Protein AF-C5LGF4-F1 (afdb_monomer_lite)

Sequence (382 aa):
MSVERENREQLERESQLKQKERYRRERVAAAQKQIEARGQHVKELLDARMEDNRNRLQSLEVELATRRADASAQELLEDQRLREWQMGQSLVISEKSQEEEKKRAALNGKIAEIEMVRALQGQLIRERFDEKISTAERRKETDLAQQILKQKTAHLKLMDARERKEELERVDRHRRDLLGREIEDKEAKISTMLFTKDLLMAQRKILIQQQECLNGKPVNIRQIMPGPAHYSRSMNSVMENPAPKISTSNSKLLIPGSTEFELKKAKSIPPPGSYDPKVLPSGSGLWDEGKISMSKSPKTTYLDEERAIRALAPGPGTYGDASKTSALQRDRGPRFARGYVKTGREPSFLPPPEDSPGPAGYSVDRFYRQERLRRFRIPLLH

Organism: Perkinsus marinus (strain ATCC 50983 / TXsc) (NCBI:txid423536)

Foldseek 3Di:
DVVVVVVVVVVVVVVVVVVVVVVVVVVVVVVVVVVVVVVVVVVVVVVVVVVVVVVVVVVVVVVVVVVVVVVVVVVVVVVVVVVVVVVVVVVVVVVVVVVVVVVVVVVVVVVVVVVVVVVVVVVVVVVVVVVVVVVVVVVVVVVVVVVVVVVVVVVVVVVVVVVVVVVVVVVVVVVVVVVVVVVVVVVVVVVVVVVVVVVVVVVVVVVVVVVCVVVPDDDDPPPPDDDPPPPDDDDDDDPPDDDDDDDPDPPPDDDPPDPVVVVVVCVQPPPPPPDDPVDDRPPPPDPDDDDPDDDPDPDQDPVNVVVVVCVVPDDPPPPDPPPVPCPVPVPPDPPPPPPDDPDPDDDPPDDPDPPDPPPLNPDPDPVSSVVVVVVPPDPPDD

pLDDT: mean 76.76, std 20.06, range [35.47, 97.75]

Structure (mmCIF, N/CA/C/O backbone):
data_AF-C5LGF4-F1
#
_entry.id   AF-C5LGF4-F1
#
loop_
_atom_site.group_PDB
_atom_site.id
_atom_site.type_symbol
_atom_site.label_atom_id
_atom_site.label_alt_id
_atom_site.label_comp_id
_atom_site.label_asym_id
_atom_site.label_entity_id
_atom_site.label_seq_id
_atom_site.pdbx_PDB_ins_code
_atom_site.Cartn_x
_atom_site.Cartn_y
_atom_site.Cartn_z
_atom_site.occupancy
_atom_site.B_iso_or_equiv
_atom_site.auth_seq_id
_atom_site.auth_comp_id
_atom_site.auth_asym_id
_atom_site.auth_atom_id
_atom_site.pdbx_PDB_model_num
ATOM 1 N N . MET A 1 1 ? -93.437 -37.600 140.316 1.00 53.31 1 MET A N 1
ATOM 2 C CA . MET A 1 1 ? -92.985 -36.198 140.159 1.00 53.31 1 MET A CA 1
ATOM 3 C C . MET A 1 1 ? -91.465 -36.033 139.946 1.00 53.31 1 MET A C 1
ATOM 5 O O . MET A 1 1 ? -91.076 -34.928 139.595 1.00 53.31 1 MET A O 1
ATOM 9 N N . SER A 1 2 ? -90.585 -37.046 140.106 1.00 60.12 2 SER A N 1
ATOM 10 C CA . SER A 1 2 ? -89.139 -36.884 139.791 1.00 60.12 2 SER A CA 1
ATOM 11 C C . SER A 1 2 ? -88.789 -37.119 138.312 1.00 60.12 2 SER A C 1
ATOM 13 O O . SER A 1 2 ? -87.970 -36.387 137.769 1.00 60.12 2 SER A O 1
ATOM 15 N N . VAL A 1 3 ? -89.490 -38.033 137.632 1.00 63.75 3 VAL A N 1
ATOM 16 C CA . VAL A 1 3 ? -89.279 -38.359 136.203 1.00 63.75 3 VAL A CA 1
ATOM 17 C C . VAL A 1 3 ? -89.525 -37.155 135.276 1.00 63.75 3 VAL A C 1
ATOM 19 O O . VAL A 1 3 ? -88.836 -36.968 134.281 1.00 63.75 3 VAL A O 1
ATOM 22 N N . GLU A 1 4 ? -90.468 -36.275 135.622 1.00 69.38 4 GLU A N 1
ATOM 23 C CA . GLU A 1 4 ? -90.766 -35.066 134.836 1.00 69.38 4 GLU A CA 1
ATOM 24 C C . GLU A 1 4 ? -89.689 -33.980 134.961 1.00 69.38 4 GLU A C 1
ATOM 26 O O . GLU A 1 4 ? -89.482 -33.212 134.022 1.00 69.38 4 GLU A O 1
ATOM 31 N N . ARG A 1 5 ? -88.991 -33.909 136.104 1.00 72.81 5 ARG A N 1
ATOM 32 C CA . ARG A 1 5 ? -87.859 -32.989 136.291 1.00 72.81 5 ARG A CA 1
ATOM 33 C C . ARG A 1 5 ? -86.621 -33.494 135.557 1.00 72.81 5 ARG A C 1
ATOM 35 O O . ARG A 1 5 ? -86.008 -32.718 134.833 1.00 72.81 5 ARG A O 1
ATOM 42 N N . GLU A 1 6 ? -86.324 -34.789 135.650 1.00 72.50 6 GLU A N 1
ATOM 43 C CA . GLU A 1 6 ? -85.229 -35.410 134.892 1.00 72.50 6 GLU A CA 1
ATOM 44 C C . GLU A 1 6 ? -85.439 -35.299 133.376 1.00 72.50 6 GLU A C 1
ATOM 46 O O . GLU A 1 6 ? -84.500 -34.956 132.662 1.00 72.50 6 GLU A O 1
ATOM 51 N N . ASN A 1 7 ? -86.669 -35.473 132.876 1.00 76.12 7 ASN A N 1
ATOM 52 C CA . ASN A 1 7 ? -86.979 -35.272 131.456 1.00 76.12 7 ASN A CA 1
ATOM 53 C C . ASN A 1 7 ? -86.770 -33.820 130.998 1.00 76.12 7 ASN A C 1
ATOM 55 O O . ASN A 1 7 ? -86.296 -33.592 129.886 1.00 76.12 7 ASN A O 1
ATOM 59 N N . ARG A 1 8 ? -87.099 -32.824 131.833 1.00 77.12 8 ARG A N 1
ATOM 60 C CA . ARG A 1 8 ? -86.843 -31.408 131.513 1.00 77.12 8 ARG A CA 1
ATOM 61 C C . ARG A 1 8 ? -85.350 -31.099 131.474 1.00 77.12 8 ARG A C 1
ATOM 63 O O . ARG A 1 8 ? -84.891 -30.474 130.524 1.00 77.12 8 ARG A O 1
ATOM 70 N N . GLU A 1 9 ? -84.586 -31.593 132.443 1.00 80.94 9 GLU A N 1
ATOM 71 C CA . GLU A 1 9 ? -83.128 -31.437 132.445 1.00 80.94 9 GLU A CA 1
ATOM 72 C C . GLU A 1 9 ? -82.461 -32.163 131.268 1.00 80.94 9 GLU A C 1
ATOM 74 O O . GLU A 1 9 ? -81.507 -31.649 130.682 1.00 80.94 9 GLU A O 1
ATOM 79 N N . GLN A 1 10 ? -82.957 -33.343 130.881 1.00 82.44 10 GLN A N 1
ATOM 80 C CA . GLN A 1 10 ? -82.479 -34.054 129.694 1.00 82.44 10 GLN A CA 1
ATOM 81 C C . GLN A 1 10 ? -82.785 -33.275 128.411 1.00 82.44 10 GLN A C 1
ATOM 83 O O . GLN A 1 10 ? -81.885 -33.091 127.593 1.00 82.44 10 GLN A O 1
ATOM 88 N N . LEU A 1 11 ? -83.998 -32.733 128.265 1.00 82.31 11 LEU A N 1
ATOM 89 C CA . LEU A 1 11 ? -84.373 -31.890 127.125 1.00 82.31 11 LEU A CA 1
ATOM 90 C C . LEU A 1 11 ? -83.510 -30.626 127.026 1.00 82.31 11 LEU A C 1
ATOM 92 O O . LEU A 1 11 ? -83.089 -30.250 125.931 1.00 82.31 11 LEU A O 1
ATOM 96 N N . GLU A 1 12 ? -83.193 -29.984 128.150 1.00 82.75 12 GLU A N 1
ATOM 97 C CA . GLU A 1 12 ? -82.283 -28.838 128.178 1.00 82.75 12 GLU A CA 1
ATOM 98 C C . GLU A 1 12 ? -80.861 -29.230 127.761 1.00 82.75 12 GLU A C 1
ATOM 100 O O . GLU A 1 12 ? -80.276 -28.561 126.905 1.00 82.75 12 GLU A O 1
ATOM 105 N N . ARG A 1 13 ? -80.321 -30.346 128.271 1.00 84.19 13 ARG A N 1
ATOM 106 C CA . ARG A 1 13 ? -79.001 -30.865 127.863 1.00 84.19 13 ARG A CA 1
ATOM 107 C C . ARG A 1 13 ? -78.966 -31.215 126.376 1.00 84.19 13 ARG A C 1
ATOM 109 O O . ARG A 1 13 ? -78.017 -30.843 125.687 1.00 84.19 13 ARG A O 1
ATOM 116 N N . GLU A 1 14 ? -80.006 -31.860 125.853 1.00 84.19 14 GLU A N 1
ATOM 117 C CA . GLU A 1 14 ? -80.141 -32.143 124.422 1.00 84.19 14 GLU A CA 1
ATOM 118 C C . GLU A 1 14 ? -80.245 -30.864 123.586 1.00 84.19 14 GLU A C 1
ATOM 120 O O . GLU A 1 14 ? -79.659 -30.785 122.506 1.00 84.19 14 GLU A O 1
ATOM 125 N N . SER A 1 15 ? -80.956 -29.842 124.072 1.00 85.06 15 SER A N 1
ATOM 126 C CA . SER A 1 15 ? -81.062 -28.551 123.386 1.00 85.06 15 SER A CA 1
ATOM 127 C C . SER A 1 15 ? -79.706 -27.839 123.310 1.00 85.06 15 SER A C 1
ATOM 129 O O . SER A 1 15 ? -79.322 -27.344 122.247 1.00 85.06 15 SER A O 1
ATOM 131 N N . GLN A 1 16 ? -78.929 -27.874 124.397 1.00 85.94 16 GLN A N 1
ATOM 132 C CA . GLN A 1 16 ? -77.590 -27.294 124.466 1.00 85.94 16 GLN A CA 1
ATOM 133 C C . GLN A 1 16 ? -76.597 -28.064 123.589 1.00 85.94 16 GLN A C 1
ATOM 135 O O . GLN A 1 16 ? -75.757 -27.454 122.926 1.00 85.94 16 GLN A O 1
ATOM 140 N N . LEU A 1 17 ? -76.696 -29.397 123.537 1.00 86.56 17 LEU A N 1
ATOM 141 C CA . LEU A 1 17 ? -75.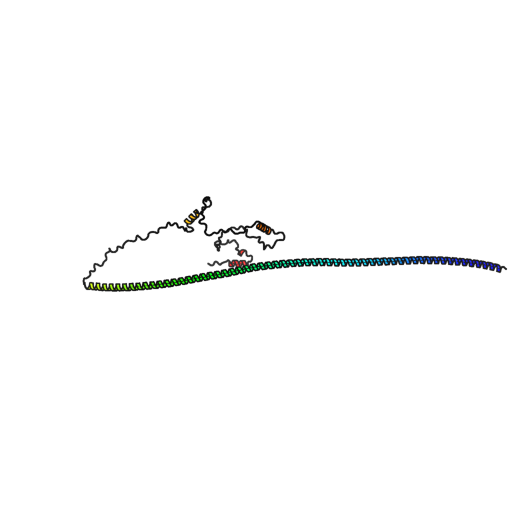907 -30.228 122.625 1.00 86.56 17 LEU A CA 1
ATOM 142 C C . LEU A 1 17 ? -76.252 -29.926 121.163 1.00 86.56 17 LEU A C 1
ATOM 144 O O . LEU A 1 17 ? -75.344 -29.664 120.377 1.00 86.56 17 LEU A O 1
ATOM 148 N N . LYS A 1 18 ? -77.541 -29.834 120.813 1.00 87.00 18 LYS A N 1
ATOM 149 C CA . LYS A 1 18 ? -77.996 -29.443 119.467 1.00 87.00 18 LYS A CA 1
ATOM 150 C C . LYS A 1 18 ? -77.496 -28.049 119.075 1.00 87.00 18 LYS A C 1
ATOM 152 O O . LYS A 1 18 ? -77.079 -27.856 117.935 1.00 87.00 18 LYS A O 1
ATOM 157 N N . GLN A 1 19 ? -77.484 -27.083 119.995 1.00 86.69 19 GLN A N 1
ATOM 158 C CA . GLN A 1 19 ? -76.909 -25.754 119.746 1.00 86.69 19 GLN A CA 1
ATOM 159 C C . GLN A 1 19 ? -75.387 -25.805 119.540 1.00 86.69 19 GLN A C 1
ATOM 161 O O . GLN A 1 19 ? -74.884 -25.206 118.591 1.00 86.69 19 GLN A O 1
ATOM 166 N N . LYS A 1 20 ? -74.649 -26.562 120.365 1.00 88.69 20 LYS A N 1
ATOM 167 C CA . LYS A 1 20 ? -73.194 -26.753 120.204 1.00 88.69 20 LYS A CA 1
ATOM 168 C C . LYS A 1 20 ? -72.847 -27.454 118.890 1.00 88.69 20 LYS A C 1
ATOM 170 O O . LYS A 1 20 ? -71.873 -27.081 118.239 1.00 88.69 20 LYS A O 1
ATOM 175 N N . GLU A 1 21 ? -73.636 -28.442 118.477 1.00 88.19 21 GLU A N 1
ATOM 176 C CA . GLU A 1 21 ? -73.473 -29.116 117.189 1.00 88.19 21 GLU A CA 1
ATOM 177 C C . GLU A 1 21 ? -73.771 -28.191 116.009 1.00 88.19 21 GLU A C 1
ATOM 179 O O . GLU A 1 21 ? -72.993 -28.171 115.057 1.00 88.19 21 GLU A O 1
ATOM 184 N N . ARG A 1 22 ? -74.841 -27.386 116.077 1.00 89.25 22 ARG A N 1
ATOM 185 C CA . ARG A 1 22 ? -75.136 -26.357 115.065 1.00 89.25 22 ARG A CA 1
ATOM 186 C C . ARG A 1 22 ? -73.996 -25.352 114.949 1.00 89.25 22 ARG A C 1
ATOM 188 O O . ARG A 1 22 ? -73.485 -25.163 113.853 1.00 89.25 22 ARG A O 1
ATOM 195 N N . TYR A 1 23 ? -73.513 -24.828 116.072 1.00 88.31 23 TYR A N 1
ATOM 196 C CA . TYR A 1 23 ? -72.376 -23.908 116.102 1.00 88.31 23 TYR A CA 1
ATOM 197 C C . TYR A 1 23 ? -71.102 -24.523 115.497 1.00 88.31 23 TYR A C 1
ATOM 199 O O . TYR A 1 23 ? -70.398 -23.882 114.717 1.00 88.31 23 TYR A O 1
ATOM 207 N N . ARG A 1 24 ? -70.806 -25.797 115.800 1.00 87.88 24 ARG A N 1
ATOM 208 C CA . ARG A 1 24 ? -69.684 -26.517 115.176 1.00 87.88 24 ARG A CA 1
ATOM 209 C C . ARG A 1 24 ? -69.882 -26.673 113.669 1.00 87.88 24 ARG A C 1
ATOM 211 O O . ARG A 1 24 ? -68.949 -26.392 112.925 1.00 87.88 24 ARG A O 1
ATOM 218 N N . ARG A 1 25 ? -71.073 -27.076 113.211 1.00 90.50 25 ARG A N 1
ATOM 219 C CA . ARG A 1 25 ? -71.390 -27.214 111.777 1.00 90.50 25 ARG A CA 1
ATOM 220 C C . ARG A 1 25 ? -71.274 -25.881 111.043 1.00 90.50 25 ARG A C 1
ATOM 222 O O . ARG A 1 25 ? -70.681 -25.843 109.974 1.00 90.50 25 ARG A O 1
ATOM 229 N N . GLU A 1 26 ? -71.761 -24.796 111.633 1.00 89.62 26 GLU A N 1
ATOM 230 C CA . GLU A 1 26 ? -71.638 -23.442 111.087 1.00 89.62 26 GLU A CA 1
ATOM 231 C C . GLU A 1 26 ? -70.177 -22.995 110.998 1.00 89.62 26 GLU A C 1
ATOM 233 O O . GLU A 1 26 ? -69.764 -22.477 109.963 1.00 89.62 26 GLU A O 1
ATOM 238 N N . ARG A 1 27 ? -69.354 -23.260 112.025 1.00 90.19 27 ARG A N 1
ATOM 239 C CA . ARG A 1 27 ? -67.910 -22.979 111.962 1.00 90.19 27 ARG A CA 1
ATOM 240 C C . ARG A 1 27 ? -67.193 -23.807 110.902 1.00 90.19 27 ARG A C 1
ATOM 242 O O . ARG A 1 27 ? -66.343 -23.262 110.204 1.00 90.19 27 ARG A O 1
ATOM 249 N N . VAL A 1 28 ? -67.518 -25.094 110.780 1.00 90.31 28 VAL A N 1
ATOM 250 C CA . VAL A 1 28 ? -66.943 -25.978 109.754 1.00 90.31 28 VAL A CA 1
ATOM 251 C C . VAL A 1 28 ? -67.350 -25.504 108.358 1.00 90.31 28 VAL A C 1
ATOM 253 O O . VAL A 1 28 ? -66.485 -25.357 107.502 1.00 90.31 28 VAL A O 1
ATOM 256 N N . ALA A 1 29 ? -68.625 -25.170 108.146 1.00 91.25 29 ALA A N 1
ATOM 257 C CA . ALA A 1 29 ? -69.124 -24.644 106.878 1.00 91.25 29 ALA A CA 1
ATOM 258 C C . ALA A 1 29 ? -68.513 -23.274 106.534 1.00 91.25 29 ALA A C 1
ATOM 260 O O . ALA A 1 29 ? -68.150 -23.030 105.387 1.00 91.25 29 ALA A O 1
ATOM 261 N N . ALA A 1 30 ? -68.350 -22.380 107.514 1.00 89.50 30 ALA A N 1
ATOM 262 C CA . ALA A 1 30 ? -67.678 -21.097 107.317 1.00 89.50 30 ALA A CA 1
ATOM 263 C C . ALA A 1 30 ? -66.191 -21.277 106.966 1.00 89.50 30 ALA A C 1
ATOM 265 O O . ALA A 1 30 ? -65.688 -20.597 106.075 1.00 89.50 30 ALA A O 1
ATOM 266 N N . ALA A 1 31 ? -65.499 -22.219 107.617 1.00 89.12 31 ALA A N 1
ATOM 267 C CA . ALA A 1 31 ? -64.114 -22.557 107.297 1.00 89.12 31 ALA A CA 1
ATOM 268 C C . ALA A 1 31 ? -63.982 -23.172 105.893 1.00 89.12 31 ALA A C 1
ATOM 270 O O . ALA A 1 31 ? -63.095 -22.777 105.143 1.00 89.12 31 ALA A O 1
ATOM 271 N N . GLN A 1 32 ? -64.889 -24.075 105.504 1.00 91.00 32 GLN A N 1
ATOM 272 C CA . GLN A 1 32 ? -64.941 -24.651 104.154 1.00 91.00 32 GLN A CA 1
ATOM 273 C C . GLN A 1 32 ? -65.161 -23.572 103.092 1.00 91.00 32 GLN A C 1
ATOM 275 O O . GLN A 1 32 ? -64.370 -23.482 102.160 1.00 91.00 32 GLN A O 1
ATOM 280 N N . LYS A 1 33 ? -66.133 -22.672 103.290 1.00 92.00 33 LYS A N 1
ATOM 281 C CA . LYS A 1 33 ? -66.362 -21.528 102.391 1.00 92.00 33 LYS A CA 1
ATOM 282 C C . LYS A 1 33 ? -65.135 -20.622 102.266 1.00 92.00 33 LYS A C 1
ATOM 284 O O . LYS A 1 33 ? -64.832 -20.151 101.177 1.00 92.00 33 LYS A O 1
ATOM 289 N N . GLN A 1 34 ? -64.408 -20.380 103.360 1.00 90.88 34 GLN A N 1
ATOM 290 C CA . GLN A 1 34 ? -63.166 -19.599 103.314 1.00 90.88 34 GLN A CA 1
ATOM 291 C C . GLN A 1 34 ? -62.046 -20.316 102.548 1.00 90.88 34 GLN A C 1
ATOM 293 O O . GLN A 1 34 ? -61.289 -19.663 101.832 1.00 90.88 34 GLN A O 1
ATOM 298 N N . ILE A 1 35 ? -61.931 -21.640 102.683 1.00 91.81 35 ILE A N 1
ATOM 299 C CA . ILE A 1 35 ? -60.965 -22.448 101.926 1.00 91.81 35 ILE A CA 1
ATOM 300 C C . ILE A 1 35 ? -61.326 -22.451 100.436 1.00 91.81 35 ILE A C 1
ATOM 302 O O . ILE A 1 35 ? -60.449 -22.232 99.604 1.00 91.81 35 ILE A O 1
ATOM 306 N N . GLU A 1 36 ? -62.603 -22.630 100.098 1.00 93.50 36 GLU A N 1
ATOM 307 C CA . GLU A 1 36 ? -63.106 -22.596 98.721 1.00 93.50 36 GLU A CA 1
ATOM 308 C C . GLU A 1 36 ? -62.895 -21.229 98.069 1.00 93.50 36 GLU A C 1
ATOM 310 O O . GLU A 1 36 ? -62.352 -21.168 96.970 1.00 93.50 36 GLU A O 1
ATOM 315 N N . ALA A 1 37 ? -63.226 -20.134 98.762 1.00 92.19 37 ALA A N 1
ATOM 316 C CA . ALA A 1 37 ? -63.006 -18.776 98.265 1.00 92.19 37 ALA A CA 1
ATOM 317 C C . ALA A 1 37 ? -61.515 -18.482 98.034 1.00 92.19 37 ALA A C 1
ATOM 319 O O . ALA A 1 37 ? -61.144 -17.906 97.014 1.00 92.19 37 ALA A O 1
ATOM 320 N N . ARG A 1 38 ? -60.632 -18.927 98.941 1.00 92.94 38 ARG A N 1
ATOM 321 C CA . ARG A 1 38 ? -59.176 -18.833 98.735 1.00 92.94 38 ARG A CA 1
ATOM 322 C C . ARG A 1 38 ? -58.718 -19.680 97.551 1.00 92.94 38 ARG A C 1
ATOM 324 O O . ARG A 1 38 ? -57.876 -19.229 96.785 1.00 92.94 38 ARG A O 1
ATOM 331 N N . GLY A 1 39 ? -59.269 -20.881 97.387 1.00 93.50 39 GLY A N 1
ATOM 332 C CA . GLY A 1 39 ? -58.974 -21.759 96.256 1.00 93.50 39 GLY A CA 1
ATOM 333 C C . GLY A 1 39 ? -59.413 -21.166 94.917 1.00 93.50 39 GLY A C 1
ATOM 334 O O . GLY A 1 39 ? -58.650 -21.221 93.959 1.00 93.50 39 GLY A O 1
ATOM 335 N N . GLN A 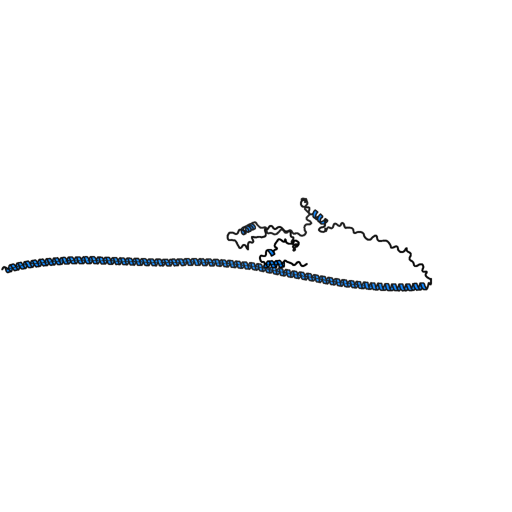1 40 ? -60.603 -20.563 94.856 1.00 93.81 40 GLN A N 1
ATOM 336 C CA . GLN A 1 40 ? -61.104 -19.842 93.681 1.00 93.81 40 GLN A CA 1
ATOM 337 C C . GLN A 1 40 ? -60.226 -18.636 93.363 1.00 93.81 40 GLN A C 1
ATOM 339 O O . GLN A 1 40 ? -59.749 -18.522 92.241 1.00 93.81 40 GLN A O 1
ATOM 344 N N . HIS A 1 41 ? -59.902 -17.820 94.367 1.00 93.19 41 HIS A N 1
ATOM 345 C CA . HIS A 1 41 ? -59.038 -16.662 94.171 1.00 93.19 41 HIS A CA 1
ATOM 346 C C . HIS A 1 41 ? -57.642 -17.054 93.664 1.00 93.19 41 HIS A C 1
ATOM 348 O O . HIS A 1 41 ? -57.114 -16.432 92.750 1.00 93.19 41 HIS A O 1
ATOM 354 N N . VAL A 1 42 ? -57.045 -18.120 94.212 1.00 93.69 42 VAL A N 1
ATOM 355 C CA . VAL A 1 42 ? -55.754 -18.635 93.727 1.00 93.69 42 VAL A CA 1
ATOM 356 C C . VAL A 1 42 ? -55.866 -19.159 92.296 1.00 93.69 42 VAL A C 1
ATOM 358 O O . VAL A 1 42 ? -54.947 -18.919 91.518 1.00 93.69 42 VAL A O 1
ATOM 361 N N . LYS A 1 43 ? -56.963 -19.840 91.936 1.00 95.75 43 LYS A N 1
ATOM 362 C CA . LYS A 1 43 ? -57.210 -20.299 90.560 1.00 95.75 43 LYS A CA 1
ATOM 363 C C . LYS A 1 43 ? -57.316 -19.131 89.587 1.00 95.75 43 LYS A C 1
ATOM 365 O O . LYS A 1 43 ? -56.572 -19.118 88.621 1.00 95.75 43 LYS A O 1
ATOM 370 N N . GLU A 1 44 ? -58.135 -18.128 89.891 1.00 94.94 44 GLU A N 1
ATOM 371 C CA . GLU A 1 44 ? -58.276 -16.915 89.073 1.00 94.94 44 GLU A CA 1
ATOM 372 C C . GLU A 1 44 ? -56.928 -16.212 88.863 1.00 94.94 44 GLU A C 1
ATOM 374 O O . GLU A 1 44 ? -56.595 -15.803 87.755 1.00 94.94 44 GLU A O 1
ATOM 379 N N . LEU A 1 45 ? -56.108 -16.122 89.916 1.00 95.31 45 LEU A N 1
ATOM 380 C CA . LEU A 1 45 ? -54.780 -15.507 89.850 1.00 95.31 45 LEU A CA 1
ATOM 381 C C . LEU A 1 45 ? -53.801 -16.342 89.005 1.00 95.31 45 LEU A C 1
ATOM 383 O O . LEU A 1 45 ? -52.940 -15.788 88.321 1.00 95.31 45 LEU A O 1
ATOM 387 N N . LEU A 1 46 ? -53.918 -17.672 89.047 1.00 95.56 46 LEU A N 1
ATOM 388 C CA . LEU A 1 46 ? -53.141 -18.584 88.206 1.00 95.56 46 LEU A CA 1
ATOM 389 C C . LEU A 1 46 ? -53.570 -18.491 86.740 1.00 95.56 46 LEU A C 1
ATOM 391 O O . LEU A 1 46 ? -52.708 -18.361 85.875 1.00 95.56 46 LEU A O 1
ATOM 395 N N . ASP A 1 47 ? -54.873 -18.503 86.474 1.00 95.38 47 ASP A N 1
ATOM 396 C CA . ASP A 1 47 ? -55.441 -18.417 85.130 1.00 95.38 47 ASP A CA 1
ATOM 397 C C . ASP A 1 47 ? -55.085 -17.076 84.478 1.00 95.38 47 ASP A C 1
ATOM 399 O O . ASP A 1 47 ? -54.536 -17.072 83.378 1.00 95.38 47 ASP A O 1
ATOM 403 N N . ALA A 1 48 ? -55.228 -15.958 85.200 1.00 94.81 48 ALA A N 1
ATOM 404 C CA . ALA A 1 48 ? -54.804 -14.637 84.729 1.00 94.81 48 ALA A CA 1
ATOM 405 C C . ALA A 1 48 ? -53.301 -14.592 84.394 1.00 94.81 48 ALA A C 1
ATOM 407 O O . ALA A 1 48 ? -52.903 -14.078 83.351 1.00 94.81 48 ALA A O 1
ATOM 408 N N . ARG A 1 49 ? -52.441 -15.200 85.228 1.00 95.44 49 ARG A N 1
ATOM 409 C CA . ARG A 1 49 ? -50.999 -15.305 84.931 1.00 95.44 49 ARG A CA 1
ATOM 410 C C . ARG A 1 49 ? -50.717 -16.150 83.691 1.00 95.44 49 ARG A C 1
ATOM 412 O O . ARG A 1 49 ? -49.785 -15.848 82.947 1.00 95.44 49 ARG A O 1
ATOM 419 N N . MET A 1 50 ? -51.466 -17.230 83.486 1.00 95.19 50 MET A N 1
ATOM 420 C CA . MET A 1 50 ? -51.305 -18.094 82.317 1.00 95.19 50 MET A CA 1
ATOM 421 C C . MET A 1 50 ? -51.785 -17.404 81.040 1.00 95.19 50 MET A C 1
ATOM 423 O O . MET A 1 50 ? -51.131 -17.539 80.007 1.00 95.19 50 MET A O 1
ATOM 427 N N . GLU A 1 51 ? -52.876 -16.644 81.103 1.00 96.06 51 GLU A N 1
ATOM 428 C CA . GLU A 1 51 ? -53.358 -15.803 80.004 1.00 96.06 51 GLU A CA 1
ATOM 429 C C . GLU A 1 51 ? -52.356 -14.698 79.660 1.00 96.06 51 GLU A C 1
ATOM 431 O O . GLU A 1 51 ? -51.963 -14.584 78.500 1.00 96.06 51 GLU A O 1
ATOM 436 N N . ASP A 1 52 ? -51.838 -13.972 80.653 1.00 95.69 52 ASP A N 1
ATOM 437 C CA . ASP A 1 52 ? -50.792 -12.964 80.451 1.00 95.69 52 ASP A CA 1
ATOM 438 C C . ASP A 1 52 ? -49.536 -13.562 79.806 1.00 95.69 52 ASP A C 1
ATOM 440 O O . ASP A 1 52 ? -48.968 -12.990 78.873 1.00 95.69 52 ASP A O 1
ATOM 444 N N . ASN A 1 53 ? -49.100 -14.737 80.270 1.00 95.88 53 ASN A N 1
ATOM 445 C CA . ASN A 1 53 ? -47.957 -15.433 79.684 1.00 95.88 53 ASN A CA 1
ATOM 446 C C . ASN A 1 53 ? -48.230 -15.877 78.241 1.00 95.88 53 ASN A C 1
ATOM 448 O O . ASN A 1 53 ? -47.348 -15.738 77.397 1.00 95.88 53 ASN A O 1
ATOM 452 N N . ARG A 1 54 ? -49.435 -16.374 77.930 1.00 96.75 54 ARG A N 1
ATOM 453 C CA . ARG A 1 54 ? -49.825 -16.723 76.552 1.00 96.75 54 ARG A CA 1
ATOM 454 C C . ARG A 1 54 ? -49.836 -15.497 75.647 1.00 96.75 54 ARG A C 1
ATOM 456 O O . ARG A 1 54 ? -49.259 -15.556 74.568 1.00 96.75 54 ARG A O 1
ATOM 463 N N . ASN A 1 55 ? -50.418 -14.389 76.101 1.00 95.38 55 ASN A N 1
ATOM 464 C CA . ASN A 1 55 ? -50.465 -13.138 75.345 1.00 95.38 55 ASN A CA 1
ATOM 465 C C . ASN A 1 55 ? -49.054 -12.595 75.078 1.00 95.38 55 ASN A C 1
ATOM 467 O O . ASN A 1 55 ? -48.757 -12.181 73.961 1.00 95.38 55 ASN A O 1
ATOM 471 N N . ARG A 1 56 ? -48.153 -12.666 76.070 1.00 95.44 56 ARG A N 1
ATOM 472 C CA . ARG A 1 56 ? -46.735 -12.300 75.904 1.00 95.44 56 ARG A CA 1
ATOM 473 C C . ARG A 1 56 ? -45.999 -13.206 74.920 1.00 95.44 56 ARG A C 1
ATOM 475 O O . ARG A 1 56 ? -45.183 -12.723 74.143 1.00 95.44 56 ARG A O 1
ATOM 482 N N . LEU A 1 57 ? -46.257 -14.513 74.947 1.00 96.06 57 LEU A N 1
ATOM 483 C CA . LEU A 1 57 ? -45.662 -15.435 73.977 1.00 96.06 57 LEU A CA 1
ATOM 484 C C . LEU A 1 57 ? -46.164 -15.141 72.561 1.00 96.06 57 LEU A C 1
ATOM 486 O O . LEU A 1 57 ? -45.352 -15.037 71.650 1.00 96.06 57 LEU A O 1
ATOM 490 N N . GLN A 1 58 ? -47.466 -14.903 72.391 1.00 96.50 58 GLN A N 1
ATOM 491 C CA . GLN A 1 58 ? -48.041 -14.523 71.099 1.00 96.50 58 GLN A CA 1
ATOM 492 C C . GLN A 1 58 ? -47.481 -13.194 70.584 1.00 96.50 58 GLN A C 1
ATOM 494 O O . GLN A 1 58 ? -47.143 -13.094 69.407 1.00 96.50 58 GLN A O 1
ATOM 499 N N . SER A 1 59 ? -47.324 -12.177 71.441 1.00 96.12 59 SER A N 1
ATOM 500 C CA . SER A 1 59 ? -46.721 -10.908 71.019 1.00 96.12 59 SER A CA 1
ATOM 501 C C . SER A 1 59 ? -45.268 -11.095 70.579 1.00 96.12 59 SER A C 1
ATOM 503 O O . SER A 1 59 ? -44.872 -10.556 69.550 1.00 96.12 59 SER A O 1
ATOM 505 N N . LEU A 1 60 ? -44.492 -11.912 71.301 1.00 96.06 60 LEU A N 1
ATOM 506 C CA . LEU A 1 60 ? -43.119 -12.251 70.917 1.00 96.06 60 LEU A CA 1
ATOM 507 C C . LEU A 1 60 ? -43.063 -13.030 69.596 1.00 96.06 60 LEU A C 1
ATOM 509 O O . LEU A 1 60 ? -42.187 -12.774 68.774 1.00 96.06 60 LEU A O 1
ATOM 513 N N . GLU A 1 61 ? -43.989 -13.960 69.359 1.00 95.94 61 GLU A N 1
ATOM 514 C CA . GLU A 1 61 ? -44.082 -14.694 68.093 1.00 95.94 61 GLU A CA 1
ATOM 515 C C . GLU A 1 61 ? -44.393 -13.764 66.917 1.00 95.94 61 GLU A C 1
ATOM 517 O O . GLU A 1 61 ? -43.750 -13.867 65.870 1.00 95.94 61 GLU A O 1
ATOM 522 N N . VAL A 1 62 ? -45.319 -12.818 67.099 1.00 96.88 62 VAL A N 1
ATOM 523 C CA . VAL A 1 62 ? -45.640 -11.802 66.088 1.00 96.88 62 VAL A CA 1
ATOM 524 C C . VAL A 1 62 ? -44.436 -10.897 65.829 1.00 96.88 62 VAL A C 1
ATOM 526 O O . VAL A 1 62 ? -44.090 -10.689 64.670 1.00 96.88 62 VAL A O 1
ATOM 529 N N . GLU A 1 63 ? -43.744 -10.419 66.866 1.00 96.56 63 GLU A N 1
ATOM 530 C CA . GLU A 1 63 ? -42.523 -9.613 66.713 1.00 96.56 63 GLU A CA 1
ATOM 531 C C . GLU A 1 63 ? -41.398 -10.366 65.989 1.00 96.56 63 GLU A C 1
ATOM 533 O O . GLU A 1 63 ? -40.656 -9.789 65.194 1.00 96.56 63 GLU A O 1
ATOM 538 N N . LEU A 1 64 ? -41.243 -11.665 66.246 1.00 96.75 64 LEU A N 1
ATOM 539 C CA . LEU A 1 64 ? -40.273 -12.486 65.526 1.00 96.75 64 LEU A CA 1
ATOM 540 C C . LEU A 1 64 ? -40.688 -12.696 64.067 1.00 96.75 64 LEU A C 1
ATOM 542 O O . LEU A 1 64 ? -39.827 -12.680 63.185 1.00 96.75 64 LEU A O 1
ATOM 546 N N . ALA A 1 65 ? -41.980 -12.883 63.798 1.00 96.06 65 ALA A N 1
ATOM 547 C CA . ALA A 1 65 ? -42.502 -13.031 62.446 1.00 96.06 65 ALA A CA 1
ATOM 548 C C . ALA A 1 65 ? -42.337 -11.743 61.627 1.00 96.06 65 ALA A C 1
ATOM 550 O O . ALA A 1 65 ? -41.884 -11.818 60.485 1.00 96.06 65 ALA A O 1
ATOM 551 N N . THR A 1 66 ? -42.619 -10.574 62.209 1.00 96.06 66 THR A N 1
ATOM 552 C CA . THR A 1 66 ? -42.413 -9.280 61.542 1.00 96.06 66 THR A CA 1
ATOM 553 C C . THR A 1 66 ? -40.937 -9.036 61.267 1.00 96.06 66 THR A C 1
ATOM 555 O O . THR A 1 66 ? -40.585 -8.761 60.129 1.00 96.06 66 THR A O 1
ATOM 558 N N . ARG A 1 67 ? -40.045 -9.273 62.240 1.00 96.38 67 ARG A N 1
ATOM 559 C CA . ARG A 1 67 ? -38.591 -9.154 62.019 1.00 96.38 67 ARG A CA 1
ATOM 560 C C . ARG A 1 67 ? -38.082 -10.073 60.91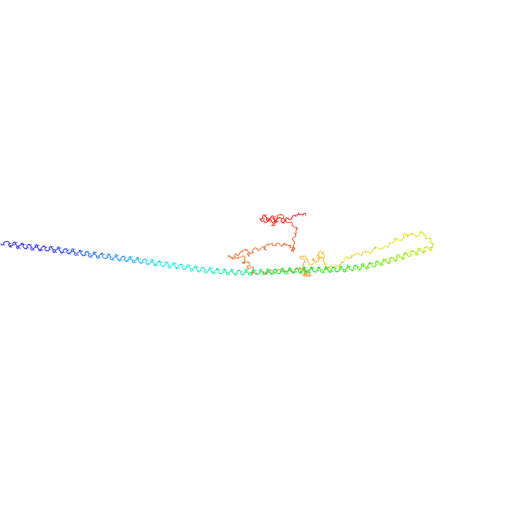0 1.00 96.38 67 ARG A C 1
ATOM 562 O O . ARG A 1 67 ? -37.225 -9.668 60.133 1.00 96.38 67 ARG A O 1
ATOM 569 N N . ARG A 1 68 ? -38.590 -11.309 60.829 1.00 96.25 68 ARG A N 1
ATOM 570 C CA . ARG A 1 68 ? -38.243 -12.243 59.743 1.00 96.25 68 ARG A CA 1
ATOM 571 C C . ARG A 1 68 ? -38.770 -11.759 58.394 1.00 96.25 68 ARG A C 1
ATOM 573 O O . ARG A 1 68 ? -38.041 -11.838 57.411 1.00 96.25 68 ARG A O 1
ATOM 580 N N . ALA A 1 69 ? -40.000 -11.250 58.351 1.00 96.50 69 ALA A N 1
ATOM 581 C CA . ALA A 1 69 ? -40.580 -10.680 57.140 1.00 96.50 69 ALA A CA 1
ATOM 582 C C . ALA A 1 69 ? -39.783 -9.453 56.669 1.00 96.50 69 ALA A C 1
ATOM 584 O O . ALA A 1 69 ? -39.405 -9.393 55.502 1.00 96.50 69 ALA A O 1
ATOM 585 N N . ASP A 1 70 ? -39.438 -8.544 57.580 1.00 96.56 70 ASP A N 1
ATOM 586 C CA . ASP A 1 70 ? -38.636 -7.354 57.293 1.00 96.56 70 ASP A CA 1
ATOM 587 C C . ASP A 1 70 ? -37.241 -7.724 56.780 1.00 96.56 70 ASP A C 1
ATOM 589 O O . ASP A 1 70 ? -36.794 -7.169 55.778 1.00 96.56 70 ASP A O 1
ATOM 593 N N . ALA A 1 71 ? -36.577 -8.703 57.405 1.00 96.25 71 ALA A N 1
ATOM 594 C CA . ALA A 1 71 ? -35.288 -9.209 56.936 1.00 96.25 71 ALA A CA 1
ATOM 595 C C . ALA A 1 71 ? -35.394 -9.790 55.516 1.00 96.25 71 ALA A C 1
ATOM 597 O O . ALA A 1 71 ? -34.618 -9.421 54.640 1.00 96.25 71 ALA A O 1
ATOM 598 N N . SER A 1 72 ? -36.410 -10.619 55.249 1.00 95.94 72 SER A N 1
ATOM 599 C CA . SER A 1 72 ? -36.625 -11.181 53.908 1.00 95.94 72 SER A CA 1
ATOM 600 C C . SER A 1 72 ? -36.955 -10.112 52.857 1.00 95.94 72 SER A C 1
ATOM 602 O O . SER A 1 72 ? -36.522 -10.205 51.711 1.00 95.94 72 SER A O 1
ATOM 604 N N . ALA A 1 73 ? -37.688 -9.061 53.236 1.00 96.06 73 ALA A N 1
ATOM 605 C CA . ALA A 1 73 ? -37.986 -7.942 52.352 1.00 96.06 73 ALA A CA 1
ATOM 606 C C . ALA A 1 73 ? -36.725 -7.121 52.042 1.00 96.06 73 ALA A C 1
ATOM 608 O O . ALA A 1 73 ? -36.542 -6.689 50.905 1.00 96.06 73 ALA A O 1
ATOM 609 N N . GLN A 1 74 ? -35.843 -6.934 53.029 1.00 96.69 74 GLN A N 1
ATOM 610 C CA . GLN A 1 74 ? -34.550 -6.275 52.837 1.00 96.69 74 GLN A CA 1
ATOM 611 C C . GLN A 1 74 ? -33.646 -7.073 51.894 1.00 96.69 74 GLN A C 1
ATOM 613 O O . GLN A 1 74 ? -33.127 -6.489 50.946 1.00 96.69 74 GLN A O 1
ATOM 618 N N . GLU A 1 75 ? -33.537 -8.392 52.075 1.00 96.62 75 GLU A N 1
ATOM 619 C CA . GLU A 1 75 ? -32.772 -9.268 51.174 1.00 96.62 75 GLU A CA 1
ATOM 620 C C . GLU A 1 75 ? -33.271 -9.162 49.723 1.00 96.62 75 GLU A C 1
ATOM 622 O O . GLU A 1 75 ? -32.481 -8.970 48.799 1.00 96.62 75 GLU A O 1
ATOM 627 N N . LEU A 1 76 ? -34.592 -9.181 49.507 1.00 96.50 76 LEU A N 1
ATOM 628 C CA . LEU A 1 76 ? -35.173 -9.027 48.168 1.00 96.50 76 LEU A CA 1
ATOM 629 C C . LEU A 1 76 ? -34.882 -7.656 47.538 1.00 96.50 76 LEU A C 1
ATOM 631 O O . LEU A 1 76 ? -34.675 -7.568 46.325 1.00 96.50 76 LEU A O 1
ATOM 635 N N . LEU A 1 77 ? -34.869 -6.582 48.332 1.00 97.25 77 LEU A N 1
ATOM 636 C CA . LEU A 1 77 ? -34.526 -5.240 47.854 1.00 97.25 77 LEU A CA 1
ATOM 637 C C . LEU A 1 77 ? -33.040 -5.124 47.499 1.00 97.25 77 LEU A C 1
ATOM 639 O O . LEU A 1 77 ? -32.693 -4.481 46.506 1.00 97.25 77 LEU A O 1
ATOM 643 N N . GLU A 1 78 ? -32.158 -5.738 48.285 1.00 95.81 78 GLU A N 1
ATOM 644 C CA . GLU A 1 78 ? -30.724 -5.789 47.995 1.00 95.81 78 GLU A CA 1
ATOM 645 C C . GLU A 1 78 ? -30.438 -6.586 46.719 1.00 95.81 78 GLU A C 1
ATOM 647 O O . GLU A 1 78 ? -29.697 -6.108 45.857 1.00 95.81 78 GLU A O 1
ATOM 652 N N . ASP A 1 79 ? -31.107 -7.724 46.530 1.00 95.75 79 ASP A N 1
ATOM 653 C CA . ASP A 1 79 ? -31.024 -8.523 45.306 1.00 95.75 79 ASP A CA 1
ATOM 654 C C . ASP A 1 79 ? -31.487 -7.744 44.068 1.00 95.75 79 ASP A C 1
ATOM 656 O O . ASP A 1 79 ? -30.860 -7.817 43.006 1.00 95.75 79 ASP A O 1
ATOM 660 N N . GLN A 1 80 ? -32.574 -6.975 44.180 1.00 96.38 80 GLN A N 1
ATOM 661 C CA . GLN A 1 80 ? -33.040 -6.112 43.091 1.00 96.38 80 GLN A CA 1
ATOM 662 C C . GLN A 1 80 ? -32.008 -5.032 42.755 1.00 96.38 80 GLN A C 1
ATOM 664 O O . GLN A 1 80 ? -31.645 -4.885 41.587 1.00 96.38 80 GLN A O 1
ATOM 669 N N . ARG A 1 81 ? -31.459 -4.346 43.765 1.00 96.75 81 ARG A N 1
ATOM 670 C CA . ARG A 1 81 ? -30.396 -3.345 43.568 1.00 96.75 81 ARG A CA 1
ATOM 671 C C . ARG A 1 81 ? -29.149 -3.948 42.930 1.00 96.75 81 ARG A C 1
ATOM 673 O O . ARG A 1 81 ? -28.550 -3.325 42.055 1.00 96.75 81 ARG A O 1
ATOM 680 N N . LEU A 1 82 ? -28.760 -5.159 43.333 1.00 96.25 82 LEU A N 1
ATOM 681 C CA . LEU A 1 82 ? -27.619 -5.862 42.750 1.00 96.25 82 LEU A CA 1
ATOM 682 C C . LEU A 1 82 ? -27.859 -6.162 41.265 1.00 96.25 82 LEU A C 1
ATOM 684 O O . LEU A 1 82 ? -26.971 -5.928 40.445 1.00 96.25 82 LEU A O 1
ATOM 688 N N . ARG A 1 83 ? -29.059 -6.635 40.903 1.00 95.38 83 ARG A N 1
ATOM 689 C CA . ARG A 1 83 ? -29.432 -6.901 39.503 1.00 95.38 83 ARG A CA 1
ATOM 690 C C . ARG A 1 83 ? -29.436 -5.627 38.665 1.00 95.38 83 ARG A C 1
ATOM 692 O O . ARG A 1 83 ? -28.873 -5.624 37.574 1.00 95.38 83 ARG A O 1
ATOM 699 N N . GLU A 1 84 ? -30.021 -4.546 39.170 1.00 96.75 84 GLU A N 1
ATOM 700 C CA . GLU A 1 84 ? -30.015 -3.243 38.494 1.00 96.75 84 GLU A CA 1
ATOM 701 C C . GLU A 1 84 ? -28.591 -2.726 38.288 1.00 96.75 84 GLU A C 1
ATOM 703 O O . GLU A 1 84 ? -28.242 -2.279 37.195 1.00 96.75 84 GLU A O 1
ATOM 708 N N . TRP A 1 85 ? -27.735 -2.854 39.304 1.00 97.06 85 TRP A N 1
ATOM 709 C CA . TRP A 1 85 ? -26.332 -2.472 39.201 1.00 97.06 85 TRP A CA 1
ATOM 710 C C . TRP A 1 85 ? -25.579 -3.312 38.160 1.00 97.06 85 TRP A C 1
ATOM 712 O O . TRP A 1 85 ? -24.857 -2.752 37.336 1.00 97.06 85 TRP A O 1
ATOM 722 N N . GLN A 1 86 ? -25.779 -4.634 38.134 1.00 96.88 86 GLN A N 1
ATOM 723 C CA . GLN A 1 86 ? -25.175 -5.519 37.129 1.00 96.88 86 GLN A CA 1
ATOM 724 C C . GLN A 1 86 ? -25.643 -5.188 35.705 1.00 96.88 86 GLN A C 1
ATOM 726 O O . GLN A 1 86 ? -24.826 -5.155 34.784 1.00 96.88 86 GLN A O 1
ATOM 731 N N . MET A 1 87 ? -26.934 -4.895 35.523 1.00 96.62 87 MET A N 1
ATOM 732 C CA . MET A 1 87 ? -27.485 -4.442 34.242 1.00 96.62 87 MET A CA 1
ATOM 733 C C . MET A 1 87 ? -26.918 -3.078 33.830 1.00 96.62 87 MET A C 1
ATOM 735 O O . MET A 1 87 ? -26.571 -2.876 32.671 1.00 96.62 87 MET A O 1
ATOM 739 N N . GLY A 1 88 ? -26.751 -2.151 34.774 1.00 96.56 88 GLY A N 1
ATOM 740 C CA . GLY A 1 88 ? -26.088 -0.873 34.519 1.00 96.56 88 GLY A CA 1
ATOM 741 C C . GLY A 1 88 ? -24.629 -1.052 34.090 1.00 96.56 88 GLY A C 1
ATOM 742 O O . GLY A 1 88 ? -24.188 -0.436 33.122 1.00 96.56 88 GLY A O 1
ATOM 743 N N . GLN A 1 89 ? -23.882 -1.940 34.755 1.00 96.88 89 GLN A N 1
ATOM 744 C CA . GLN A 1 89 ? -22.502 -2.262 34.375 1.00 96.88 89 GLN A CA 1
ATOM 745 C C . GLN A 1 89 ? -22.423 -2.878 32.975 1.00 96.88 89 GLN A C 1
ATOM 747 O O . GLN A 1 89 ? -21.563 -2.484 32.186 1.00 96.88 89 GLN A O 1
ATOM 752 N N . SER A 1 90 ? -23.318 -3.811 32.638 1.00 95.69 90 SER A N 1
ATOM 753 C CA . SER A 1 90 ? -23.325 -4.442 31.314 1.00 95.69 90 SER A CA 1
ATOM 754 C C . SER A 1 90 ? -23.647 -3.440 30.203 1.00 95.69 90 SER A C 1
ATOM 756 O O . SER A 1 90 ? -22.975 -3.452 29.171 1.00 95.69 90 SER A O 1
ATOM 758 N N . LEU A 1 91 ? -24.581 -2.513 30.442 1.00 96.88 91 LEU A N 1
ATOM 759 C CA . LEU A 1 91 ? -24.879 -1.412 29.526 1.00 96.88 91 LEU A CA 1
ATOM 760 C C . LEU A 1 91 ? -23.656 -0.516 29.314 1.00 96.88 91 LEU A C 1
ATOM 762 O O . LEU A 1 91 ? -23.243 -0.336 28.171 1.00 96.88 91 LEU A O 1
ATOM 766 N N . VAL A 1 92 ? -23.004 -0.058 30.386 1.00 96.75 92 VAL A N 1
ATOM 767 C CA . VAL A 1 92 ? -21.798 0.788 30.292 1.00 96.75 92 VAL A CA 1
ATOM 768 C C . VAL A 1 92 ? -20.667 0.084 29.536 1.00 96.75 92 VAL A C 1
ATOM 770 O O . VAL A 1 92 ? -19.967 0.708 28.737 1.00 96.75 92 VAL A O 1
ATOM 773 N N . ILE A 1 93 ? -20.464 -1.217 29.767 1.00 96.19 93 ILE A N 1
ATOM 774 C CA . ILE A 1 93 ? -19.466 -2.005 29.029 1.00 96.19 93 ILE A CA 1
ATOM 775 C C . ILE A 1 93 ? -19.850 -2.097 27.547 1.00 96.19 93 ILE A C 1
ATOM 777 O O . ILE A 1 93 ? -18.991 -1.915 26.683 1.00 96.19 93 ILE A O 1
ATOM 781 N N . SER A 1 94 ? -21.129 -2.331 27.242 1.00 95.88 94 SER A N 1
ATOM 782 C CA . SER A 1 94 ? -21.616 -2.418 25.863 1.00 95.88 94 SER A CA 1
ATOM 783 C C . SER A 1 94 ? -21.476 -1.092 25.107 1.00 95.88 94 SER A C 1
ATOM 785 O O . SER A 1 94 ? -21.020 -1.089 23.965 1.00 95.88 94 SER A O 1
ATOM 787 N N . GLU A 1 95 ? -21.765 0.040 25.753 1.00 96.56 95 GLU A N 1
ATOM 788 C CA . GLU A 1 95 ? -21.611 1.377 25.176 1.00 96.56 95 GLU A CA 1
ATOM 789 C C . GLU A 1 95 ? -20.142 1.672 24.871 1.00 96.56 95 GLU A C 1
ATOM 791 O O . GLU A 1 95 ? -19.808 2.056 23.749 1.00 96.56 95 GLU A O 1
ATOM 796 N N . LYS A 1 96 ? -19.241 1.396 25.825 1.00 96.62 96 LYS A N 1
ATOM 797 C CA . LYS A 1 96 ? -17.792 1.529 25.612 1.00 96.62 96 LYS A CA 1
ATOM 798 C C . LYS A 1 96 ? -17.305 0.655 24.459 1.00 96.62 96 LYS A C 1
ATOM 800 O O . LYS A 1 96 ? -16.535 1.126 23.624 1.00 96.62 96 LYS A O 1
ATOM 805 N N . SER A 1 97 ? -17.786 -0.586 24.372 1.00 95.69 97 SER A N 1
ATOM 806 C CA . SER A 1 97 ? -17.461 -1.489 23.263 1.00 95.69 97 SER A CA 1
ATOM 807 C C . SER A 1 97 ? -17.914 -0.912 21.918 1.00 95.69 97 SER A C 1
ATOM 809 O O . SER A 1 97 ? -17.134 -0.874 20.969 1.00 95.69 97 SER A O 1
ATOM 811 N N . GLN A 1 98 ? -19.144 -0.395 21.834 1.00 96.25 98 GLN A N 1
ATOM 812 C CA . GLN A 1 98 ? -19.662 0.227 20.611 1.00 96.25 98 GLN A CA 1
ATOM 813 C C . GLN A 1 98 ? -18.890 1.494 20.224 1.00 96.25 98 GLN A C 1
ATOM 815 O O . GLN A 1 98 ? -18.658 1.751 19.041 1.00 96.25 98 GLN A O 1
ATOM 820 N N . GLU A 1 99 ? -18.483 2.312 21.194 1.00 96.75 99 GLU A N 1
ATOM 821 C CA . GLU A 1 99 ? -17.641 3.480 20.933 1.00 96.75 99 GLU A CA 1
ATOM 822 C C . GLU A 1 99 ? -16.268 3.089 20.382 1.00 96.75 99 GLU A C 1
ATOM 824 O O . GLU A 1 99 ? -15.765 3.731 19.455 1.00 96.75 99 GLU A O 1
ATOM 829 N N . GLU A 1 100 ? -15.651 2.040 20.926 1.00 95.50 100 GLU A N 1
ATOM 830 C CA . GLU A 1 100 ? -14.391 1.510 20.408 1.00 95.50 100 GLU A CA 1
ATOM 831 C C . GLU A 1 100 ? -14.540 0.946 18.996 1.00 95.50 100 GLU A C 1
ATOM 833 O O . GLU A 1 100 ? -13.700 1.224 18.138 1.00 95.50 100 GLU A O 1
ATOM 838 N N . GLU A 1 101 ? -15.619 0.218 18.714 1.00 96.44 101 GLU A N 1
ATOM 839 C CA . GLU A 1 101 ? -15.925 -0.270 17.368 1.00 96.44 101 GLU A CA 1
ATOM 840 C C . GLU A 1 101 ? -16.091 0.880 16.373 1.00 96.44 101 GLU A C 1
ATOM 842 O O . GLU A 1 101 ? -15.484 0.854 15.301 1.00 96.44 101 GLU A O 1
ATOM 847 N N . LYS A 1 102 ? -16.818 1.942 16.743 1.00 96.69 102 LYS A N 1
ATOM 848 C CA . LYS A 1 102 ? -16.950 3.156 15.919 1.00 96.69 102 LYS A CA 1
ATOM 849 C C . LYS A 1 102 ? -15.592 3.813 15.656 1.00 96.69 102 LYS A C 1
ATOM 851 O O . LYS A 1 102 ? -15.307 4.198 14.521 1.00 96.69 102 LYS A O 1
ATOM 856 N N . LYS A 1 103 ? -14.723 3.910 16.671 1.00 96.56 103 LYS A N 1
ATOM 857 C CA . LYS A 1 103 ? -13.355 4.446 16.519 1.00 96.56 103 LYS A CA 1
ATOM 858 C C . LYS A 1 103 ? -12.514 3.581 15.577 1.00 96.56 103 LYS A C 1
ATOM 860 O O . LYS A 1 103 ? -11.825 4.124 14.713 1.00 96.56 103 LYS A O 1
ATOM 865 N N . ARG A 1 104 ? -12.592 2.252 15.700 1.00 95.75 104 ARG A N 1
ATOM 866 C CA . ARG A 1 104 ? -11.899 1.307 14.807 1.00 95.75 104 ARG A CA 1
ATOM 867 C C . ARG A 1 104 ? -12.410 1.409 13.373 1.00 95.75 104 ARG A C 1
ATOM 869 O O . ARG A 1 104 ? -11.599 1.498 12.459 1.00 95.75 104 ARG A O 1
ATOM 876 N N . ALA A 1 105 ? -13.724 1.476 13.170 1.00 96.69 105 ALA A N 1
ATOM 877 C CA . ALA A 1 105 ? -14.323 1.658 11.849 1.00 96.69 105 ALA A CA 1
ATOM 878 C C . ALA A 1 105 ? -13.865 2.972 11.193 1.00 96.69 105 ALA A C 1
ATOM 880 O O . ALA A 1 105 ? -13.473 2.974 10.027 1.00 96.69 105 ALA A O 1
ATOM 881 N N . ALA A 1 106 ? -13.822 4.071 11.953 1.00 96.50 106 ALA A N 1
ATOM 882 C CA . ALA A 1 106 ? -13.324 5.355 11.461 1.00 96.50 106 ALA A CA 1
ATOM 883 C C . ALA A 1 106 ? -11.828 5.312 11.093 1.00 96.50 106 ALA A C 1
ATOM 885 O O . ALA A 1 106 ? -11.423 5.892 10.086 1.00 96.50 106 ALA A O 1
ATOM 886 N N . LEU A 1 107 ? -10.996 4.623 11.884 1.00 96.38 107 LEU A N 1
ATOM 887 C CA . LEU A 1 107 ? -9.579 4.424 11.560 1.00 96.38 107 LEU A CA 1
ATOM 888 C C . LEU A 1 107 ? -9.397 3.560 10.311 1.00 96.38 107 LEU A C 1
ATOM 890 O O . LEU A 1 107 ? -8.612 3.926 9.440 1.00 96.38 107 LEU A O 1
ATOM 894 N N . ASN A 1 108 ? -10.152 2.470 10.188 1.00 96.75 108 ASN A N 1
ATOM 895 C CA . ASN A 1 108 ? -10.121 1.608 9.008 1.00 96.75 108 ASN A CA 1
ATOM 896 C C . ASN A 1 108 ? -10.541 2.370 7.744 1.00 96.75 108 ASN A C 1
ATOM 898 O O . ASN A 1 108 ? -9.893 2.227 6.712 1.00 96.75 108 ASN A O 1
ATOM 902 N N . GLY A 1 109 ? -11.555 3.239 7.838 1.00 97.25 109 GLY A N 1
ATOM 903 C CA . GLY A 1 109 ? -11.944 4.137 6.746 1.00 97.25 109 GLY A CA 1
ATOM 904 C C . GLY A 1 109 ? -10.797 5.051 6.307 1.00 97.25 109 GLY A C 1
ATOM 905 O O . GLY A 1 109 ? -10.456 5.090 5.128 1.00 97.25 109 GLY A O 1
ATOM 906 N N . LYS A 1 110 ? -10.113 5.700 7.258 1.00 97.06 110 LYS A N 1
ATOM 907 C CA . LYS A 1 110 ? -8.942 6.548 6.964 1.00 97.06 110 LYS A CA 1
ATOM 908 C C . LYS A 1 110 ? -7.784 5.768 6.341 1.00 97.06 110 LYS A C 1
ATOM 910 O O . LYS A 1 110 ? -7.102 6.284 5.460 1.00 97.06 110 LYS A O 1
ATOM 915 N N . ILE A 1 111 ? -7.533 4.542 6.802 1.00 96.31 111 ILE A N 1
ATOM 916 C CA . ILE A 1 111 ? -6.495 3.677 6.225 1.00 96.31 111 ILE A CA 1
ATOM 917 C C . ILE A 1 111 ? -6.840 3.356 4.768 1.00 96.31 111 ILE A C 1
ATOM 919 O O . ILE A 1 111 ? -5.993 3.557 3.900 1.00 96.31 111 ILE A O 1
ATOM 923 N N . ALA A 1 112 ? -8.085 2.960 4.489 1.00 96.81 112 ALA A N 1
ATOM 924 C CA . ALA A 1 112 ? -8.548 2.673 3.134 1.00 96.81 112 ALA A CA 1
ATOM 925 C C . ALA A 1 112 ? -8.443 3.900 2.206 1.00 96.81 112 ALA A C 1
ATOM 927 O O . ALA A 1 112 ? -7.994 3.779 1.066 1.00 96.81 112 ALA A O 1
ATOM 928 N N . GLU A 1 113 ? -8.777 5.099 2.695 1.00 96.44 113 GLU A N 1
ATOM 929 C CA . GLU A 1 113 ? -8.593 6.352 1.949 1.00 96.44 113 GLU A CA 1
ATOM 930 C C . GLU A 1 113 ? -7.115 6.613 1.617 1.00 96.44 113 GLU A C 1
ATOM 932 O O . GLU A 1 113 ? -6.771 6.926 0.475 1.00 96.44 113 GLU A O 1
ATOM 937 N N . ILE A 1 114 ? -6.215 6.447 2.592 1.00 96.56 114 ILE A N 1
ATOM 938 C CA . ILE A 1 114 ? -4.769 6.619 2.385 1.00 96.56 114 ILE A CA 1
ATOM 939 C C . ILE A 1 114 ? -4.239 5.598 1.372 1.00 96.56 114 ILE A C 1
ATOM 941 O O . ILE A 1 114 ? -3.425 5.948 0.513 1.00 96.56 114 ILE A O 1
ATOM 945 N N . GLU A 1 115 ? -4.683 4.346 1.455 1.00 96.44 115 GLU A N 1
ATOM 946 C CA . GLU A 1 115 ? -4.320 3.292 0.507 1.00 96.44 115 GLU A CA 1
ATOM 947 C C . GLU A 1 115 ? -4.803 3.614 -0.908 1.00 96.44 115 GLU A C 1
ATOM 949 O O . GLU A 1 115 ? -4.021 3.504 -1.854 1.00 96.44 115 GLU A O 1
ATOM 954 N N . MET A 1 116 ? -6.036 4.106 -1.055 1.00 97.19 116 MET A N 1
ATOM 955 C CA . MET A 1 116 ? -6.580 4.542 -2.340 1.00 97.19 116 MET A CA 1
ATOM 956 C C . MET A 1 116 ? -5.761 5.693 -2.938 1.00 97.19 116 MET A C 1
ATOM 958 O O . MET A 1 116 ? -5.372 5.636 -4.105 1.00 97.19 116 MET A O 1
ATOM 962 N N . VAL A 1 117 ? -5.427 6.714 -2.143 1.00 97.12 117 VAL A N 1
ATOM 963 C CA . VAL A 1 117 ? -4.599 7.842 -2.603 1.00 97.12 117 VAL A CA 1
ATOM 964 C C . VAL A 1 117 ? -3.209 7.366 -3.028 1.00 97.12 117 VAL A C 1
ATOM 966 O O . VAL A 1 117 ? -2.704 7.784 -4.073 1.00 97.12 117 VAL A O 1
ATOM 969 N N . ARG A 1 118 ? -2.585 6.461 -2.264 1.00 96.31 118 ARG A N 1
ATOM 970 C CA . ARG A 1 118 ? -1.288 5.867 -2.628 1.00 96.31 118 ARG A CA 1
ATOM 971 C C . ARG A 1 118 ? -1.376 5.046 -3.912 1.00 96.31 118 ARG A C 1
ATOM 973 O O . ARG A 1 118 ? -0.463 5.127 -4.733 1.00 96.31 118 ARG A O 1
ATOM 980 N N . ALA A 1 119 ? -2.454 4.289 -4.107 1.00 96.06 119 ALA A N 1
ATOM 981 C CA . ALA A 1 119 ? -2.680 3.521 -5.326 1.00 96.06 119 ALA A CA 1
ATOM 982 C C . ALA A 1 119 ? -2.812 4.438 -6.552 1.00 96.06 119 ALA A C 1
ATOM 984 O O . ALA A 1 119 ? -2.129 4.212 -7.551 1.00 96.06 119 ALA A O 1
ATOM 985 N N . LEU A 1 120 ? -3.595 5.518 -6.446 1.00 96.88 120 LEU A N 1
ATOM 986 C CA . LEU A 1 120 ? -3.740 6.527 -7.502 1.00 96.88 120 LEU A CA 1
ATOM 987 C C . LEU A 1 120 ? -2.407 7.215 -7.825 1.00 96.88 120 LEU A C 1
ATOM 989 O O . LEU A 1 120 ? -2.039 7.351 -8.989 1.00 96.88 120 LEU A O 1
ATOM 993 N N . GLN A 1 121 ? -1.631 7.596 -6.807 1.00 96.62 121 GLN A N 1
ATOM 994 C CA . GLN A 1 121 ? -0.284 8.138 -7.017 1.00 96.62 121 GLN A CA 1
ATOM 995 C C . GLN A 1 121 ? 0.633 7.127 -7.717 1.00 96.62 121 GLN A C 1
ATOM 997 O O . GLN A 1 121 ? 1.394 7.497 -8.611 1.00 96.62 121 GLN A O 1
ATOM 1002 N N . GLY A 1 122 ? 0.544 5.850 -7.341 1.00 96.25 122 GLY A N 1
ATOM 1003 C CA . GLY A 1 122 ? 1.263 4.764 -7.996 1.00 96.25 122 GLY A CA 1
ATOM 1004 C C . GLY A 1 122 ? 0.896 4.619 -9.474 1.00 96.25 122 GLY A C 1
ATOM 1005 O O . GLY A 1 122 ? 1.792 4.463 -10.303 1.00 96.25 122 GLY A O 1
ATOM 1006 N N . GLN A 1 123 ? -0.391 4.720 -9.816 1.00 96.25 123 GLN A N 1
ATOM 1007 C CA . GLN A 1 123 ? -0.876 4.689 -11.201 1.00 96.25 123 GLN A CA 1
ATOM 1008 C C . GLN A 1 123 ? -0.356 5.881 -12.009 1.00 96.25 123 GLN A C 1
ATOM 1010 O O . GLN A 1 123 ? 0.271 5.672 -13.042 1.00 96.25 123 GLN A O 1
ATOM 1015 N N . LEU A 1 124 ? -0.471 7.105 -11.484 1.00 97.25 124 LEU A N 1
ATOM 1016 C CA . LEU A 1 124 ? 0.040 8.312 -12.148 1.00 97.25 124 LEU A CA 1
ATOM 1017 C C . LEU A 1 124 ? 1.548 8.243 -12.425 1.00 97.25 124 LEU A C 1
ATOM 1019 O O . LEU A 1 124 ? 2.040 8.741 -13.437 1.00 97.25 124 LEU A O 1
ATOM 1023 N N . ILE A 1 125 ? 2.318 7.650 -11.511 1.00 96.06 125 ILE A N 1
ATOM 1024 C CA . ILE A 1 125 ? 3.757 7.460 -11.712 1.00 96.06 125 ILE A CA 1
ATOM 1025 C C . ILE A 1 125 ? 4.015 6.440 -12.826 1.00 96.06 125 ILE A C 1
ATOM 1027 O O . ILE A 1 125 ? 4.891 6.684 -13.655 1.00 96.06 125 ILE A O 1
ATOM 1031 N N . ARG A 1 126 ? 3.269 5.327 -12.861 1.00 95.88 126 ARG A N 1
ATOM 1032 C CA . ARG A 1 126 ? 3.379 4.314 -13.924 1.00 95.88 126 ARG A CA 1
ATOM 1033 C C . ARG A 1 126 ? 3.056 4.907 -15.289 1.00 95.88 126 ARG A C 1
ATOM 1035 O O . ARG A 1 126 ? 3.903 4.826 -16.166 1.00 95.88 126 ARG A O 1
ATOM 1042 N N . GLU A 1 127 ? 1.941 5.621 -15.414 1.00 97.56 127 GLU A N 1
ATOM 1043 C CA . GLU A 1 127 ? 1.544 6.297 -16.656 1.00 97.56 127 GLU A CA 1
ATOM 1044 C C . GLU A 1 127 ? 2.643 7.236 -17.167 1.00 97.56 127 GLU A C 1
ATOM 1046 O O . GLU A 1 127 ? 3.045 7.164 -18.325 1.00 97.56 127 GLU A O 1
ATOM 1051 N N . ARG A 1 128 ? 3.240 8.047 -16.284 1.00 97.62 128 ARG A N 1
ATOM 1052 C CA . ARG A 1 128 ? 4.374 8.915 -16.651 1.00 97.62 128 ARG A CA 1
ATOM 1053 C C . ARG A 1 128 ? 5.599 8.138 -17.131 1.00 97.62 128 ARG A C 1
ATOM 1055 O O . ARG A 1 128 ? 6.379 8.662 -17.928 1.00 97.62 128 ARG A O 1
ATOM 1062 N N . PHE A 1 129 ? 5.853 6.947 -16.593 1.00 96.44 129 PHE A N 1
ATOM 1063 C CA . PHE A 1 129 ? 6.952 6.105 -17.062 1.00 96.44 129 PHE A CA 1
ATOM 1064 C C . PHE A 1 129 ? 6.617 5.437 -18.393 1.00 96.44 129 PHE A C 1
ATOM 1066 O O . PHE A 1 129 ? 7.477 5.428 -19.271 1.00 96.44 129 PHE A O 1
ATOM 1073 N N . ASP A 1 130 ? 5.384 4.986 -18.584 1.00 97.38 130 ASP A N 1
ATOM 1074 C CA . ASP A 1 130 ? 4.913 4.397 -19.838 1.00 97.38 130 ASP A CA 1
ATOM 1075 C C . ASP A 1 130 ? 4.936 5.431 -20.980 1.00 97.38 130 ASP A C 1
ATOM 1077 O O . ASP A 1 130 ? 5.400 5.153 -22.089 1.00 97.38 130 ASP A O 1
ATOM 1081 N N . GLU A 1 131 ? 4.572 6.685 -20.701 1.00 97.75 131 GLU A N 1
ATOM 1082 C CA . GLU A 1 131 ? 4.741 7.812 -21.628 1.00 97.75 131 GLU A CA 1
ATOM 1083 C C . GLU A 1 131 ? 6.219 8.065 -21.976 1.00 97.75 131 GLU A C 1
ATOM 1085 O O . GLU A 1 131 ? 6.579 8.311 -23.130 1.00 97.75 131 GLU A O 1
ATOM 1090 N N . LYS A 1 132 ? 7.126 7.981 -20.997 1.00 97.25 132 LYS A N 1
ATOM 1091 C CA . LYS A 1 132 ? 8.570 8.132 -21.250 1.00 97.25 132 LYS A CA 1
ATOM 1092 C C . LYS A 1 132 ? 9.134 6.983 -22.080 1.00 97.25 132 LYS A C 1
ATOM 1094 O O . LYS A 1 132 ? 9.984 7.219 -22.936 1.00 97.25 132 LYS A O 1
ATOM 1099 N N . ILE A 1 133 ? 8.682 5.758 -21.828 1.00 97.12 133 ILE A N 1
ATOM 1100 C CA . ILE A 1 133 ? 9.106 4.575 -22.578 1.00 97.12 133 ILE A CA 1
ATOM 1101 C C . ILE A 1 133 ? 8.610 4.691 -24.019 1.00 97.12 133 ILE A C 1
ATOM 1103 O O . ILE A 1 133 ? 9.429 4.677 -24.935 1.00 97.12 133 ILE A O 1
ATOM 1107 N N . SER A 1 134 ? 7.317 4.944 -24.222 1.00 97.38 134 SER A N 1
ATOM 1108 C CA . SER A 1 134 ? 6.731 5.088 -25.561 1.00 97.38 134 SER A CA 1
ATOM 1109 C C . SER A 1 134 ? 7.335 6.250 -26.359 1.00 97.38 134 SER A C 1
ATOM 1111 O O . SER A 1 134 ? 7.598 6.124 -27.555 1.00 97.38 134 SER A O 1
ATOM 1113 N N . THR A 1 135 ? 7.632 7.387 -25.722 1.00 97.19 135 THR A N 1
ATOM 1114 C CA . THR A 1 135 ? 8.332 8.494 -26.398 1.00 97.19 135 THR A CA 1
ATOM 1115 C C . THR A 1 135 ? 9.775 8.140 -26.757 1.00 97.19 135 THR A C 1
ATOM 1117 O O . THR A 1 135 ? 10.250 8.540 -27.822 1.00 97.19 135 THR A O 1
ATOM 1120 N N . ALA A 1 136 ? 10.482 7.379 -25.917 1.00 96.12 136 ALA A N 1
ATOM 1121 C CA . ALA A 1 136 ? 11.820 6.887 -26.229 1.00 96.12 136 ALA A CA 1
ATOM 1122 C C . ALA A 1 136 ? 11.807 5.848 -27.362 1.00 96.12 136 ALA A C 1
ATOM 1124 O O . ALA A 1 136 ? 12.692 5.877 -28.215 1.00 96.12 136 ALA A O 1
ATOM 1125 N N . GLU A 1 137 ? 10.808 4.968 -27.403 1.00 97.06 137 GLU A N 1
ATOM 1126 C CA . GLU A 1 137 ? 10.606 3.992 -28.480 1.00 97.06 137 GLU A CA 1
ATOM 1127 C C . GLU A 1 137 ? 10.339 4.684 -29.814 1.00 97.06 137 GLU A C 1
ATOM 1129 O O . GLU A 1 137 ? 11.080 4.455 -30.767 1.00 97.06 137 GLU A O 1
ATOM 1134 N N . ARG A 1 138 ? 9.403 5.641 -29.853 1.00 97.25 138 ARG A N 1
ATOM 1135 C CA . ARG A 1 138 ? 9.149 6.451 -31.057 1.00 97.25 138 ARG A CA 1
ATOM 1136 C C . ARG A 1 138 ? 10.408 7.161 -31.549 1.00 97.25 138 ARG A C 1
ATOM 1138 O O . ARG A 1 138 ? 10.673 7.181 -32.746 1.00 97.25 138 ARG A O 1
ATOM 1145 N N . ARG A 1 139 ? 11.219 7.722 -30.642 1.00 96.81 139 ARG A N 1
ATOM 1146 C CA . ARG A 1 139 ? 12.501 8.351 -31.013 1.00 96.81 139 ARG A CA 1
ATOM 1147 C C . ARG A 1 139 ? 13.468 7.344 -31.631 1.00 96.81 139 ARG A C 1
ATOM 1149 O O . ARG A 1 139 ? 14.019 7.620 -32.694 1.00 96.81 139 ARG A O 1
ATOM 1156 N N . LYS A 1 140 ? 13.628 6.169 -31.015 1.00 97.00 140 LYS A N 1
ATOM 1157 C CA . LYS A 1 140 ? 14.464 5.090 -31.562 1.00 97.00 140 LYS A CA 1
ATOM 1158 C C . LYS A 1 140 ? 13.997 4.673 -32.954 1.00 97.00 140 LYS A C 1
ATOM 1160 O O . LYS A 1 140 ? 14.827 4.544 -33.846 1.00 97.00 140 LYS A O 1
ATOM 1165 N N . GLU A 1 141 ? 12.694 4.508 -33.161 1.00 97.00 141 GLU A N 1
ATOM 1166 C CA . GLU A 1 141 ? 12.125 4.179 -34.471 1.00 97.00 141 GLU A CA 1
ATOM 1167 C C . GLU A 1 141 ? 12.421 5.267 -35.507 1.00 97.00 141 GLU A C 1
ATOM 1169 O O . GLU A 1 141 ? 12.877 4.959 -36.610 1.00 97.00 141 GLU A O 1
ATOM 1174 N N . THR A 1 142 ? 12.243 6.544 -35.150 1.00 96.94 142 THR A N 1
ATOM 1175 C CA . THR A 1 142 ? 12.567 7.655 -36.056 1.00 96.94 142 THR A CA 1
ATOM 1176 C C . THR A 1 142 ? 14.057 7.728 -36.379 1.00 96.94 142 THR A C 1
ATOM 1178 O O . THR A 1 142 ? 14.413 7.948 -37.536 1.00 96.94 142 THR A O 1
ATOM 1181 N N . ASP A 1 143 ? 14.933 7.492 -35.401 1.00 96.06 143 ASP A N 1
ATOM 1182 C CA . ASP A 1 143 ? 16.383 7.506 -35.597 1.00 96.06 143 ASP A CA 1
ATOM 1183 C C . ASP A 1 143 ? 16.825 6.351 -36.503 1.00 96.06 143 ASP A C 1
ATOM 1185 O O . ASP A 1 143 ? 17.618 6.554 -37.425 1.00 96.06 143 ASP A O 1
ATOM 1189 N N . LEU A 1 144 ? 16.272 5.151 -36.297 1.00 96.81 144 LEU A N 1
ATOM 1190 C CA . LEU A 1 144 ? 16.513 3.992 -37.157 1.00 96.81 144 LEU A CA 1
ATOM 1191 C C . LEU A 1 144 ? 16.024 4.248 -38.586 1.00 96.81 144 LEU A C 1
ATOM 1193 O O . LEU A 1 144 ? 16.768 4.013 -39.540 1.00 96.81 144 LEU A O 1
ATOM 1197 N N . ALA A 1 145 ? 14.820 4.798 -38.755 1.00 97.44 145 ALA A N 1
ATOM 1198 C CA . ALA A 1 145 ? 14.293 5.159 -40.069 1.00 97.44 145 ALA A CA 1
ATOM 1199 C C . ALA A 1 145 ? 15.190 6.191 -40.776 1.00 97.44 145 ALA A C 1
ATOM 1201 O O . ALA A 1 145 ? 15.523 6.030 -41.953 1.00 97.44 145 ALA A O 1
ATOM 1202 N N . GLN A 1 146 ? 15.655 7.217 -40.056 1.00 97.00 146 GLN A N 1
ATOM 1203 C CA . GLN A 1 146 ? 16.593 8.204 -40.592 1.00 97.00 146 GLN A CA 1
ATOM 1204 C C . GLN A 1 146 ? 17.943 7.587 -40.968 1.00 97.00 146 GLN A C 1
ATOM 1206 O O . GLN A 1 146 ? 18.509 7.948 -42.001 1.00 97.00 146 GLN A O 1
ATOM 1211 N N . GLN A 1 147 ? 18.477 6.665 -40.164 1.00 96.81 147 GLN A N 1
ATOM 1212 C CA . GLN A 1 147 ? 19.716 5.954 -40.487 1.00 96.81 147 GLN A CA 1
ATOM 1213 C C . GLN A 1 147 ? 19.565 5.117 -41.758 1.00 96.81 147 GLN A C 1
ATOM 1215 O O . GLN A 1 147 ? 20.420 5.201 -42.640 1.00 96.81 147 GLN A O 1
ATOM 1220 N N . ILE A 1 148 ? 18.456 4.387 -41.900 1.00 97.19 148 ILE A N 1
ATOM 1221 C CA . ILE A 1 148 ? 18.148 3.609 -43.106 1.00 97.19 148 ILE A CA 1
ATOM 1222 C C . ILE A 1 148 ? 18.053 4.530 -44.329 1.00 97.19 148 ILE A C 1
ATOM 1224 O O . ILE A 1 148 ? 18.635 4.230 -45.371 1.00 97.19 148 ILE A O 1
ATOM 1228 N N . LEU A 1 149 ? 17.378 5.678 -44.216 1.00 97.19 149 LEU A N 1
ATOM 1229 C CA . LEU A 1 149 ? 17.304 6.659 -45.304 1.00 97.19 149 LEU A CA 1
ATOM 1230 C C . LEU A 1 149 ? 18.685 7.221 -45.671 1.00 97.19 149 LEU A C 1
ATOM 1232 O O . LEU A 1 149 ? 19.019 7.316 -46.853 1.00 97.19 149 LEU A O 1
ATOM 1236 N N . LYS A 1 150 ? 19.529 7.545 -44.685 1.00 97.06 150 LYS A N 1
ATOM 1237 C CA . LYS A 1 150 ? 20.911 8.000 -44.925 1.00 97.06 150 LYS A CA 1
ATOM 1238 C C . LYS A 1 150 ? 21.749 6.934 -45.632 1.00 97.06 150 LYS A C 1
ATOM 1240 O O . LYS A 1 150 ? 22.467 7.250 -46.574 1.00 97.06 150 LYS A O 1
ATOM 1245 N N . GLN A 1 151 ? 21.628 5.672 -45.226 1.00 97.00 151 GLN A N 1
ATOM 1246 C CA . GLN A 1 151 ? 22.315 4.560 -45.885 1.00 97.00 151 GLN A CA 1
ATOM 1247 C C . GLN A 1 151 ? 21.832 4.369 -47.326 1.00 97.00 151 GLN A C 1
ATOM 1249 O O . GLN A 1 151 ? 22.656 4.281 -48.234 1.00 97.00 151 GLN A O 1
ATOM 1254 N N . LYS A 1 152 ? 20.513 4.377 -47.562 1.00 95.56 152 LYS A N 1
ATOM 1255 C CA . LYS A 1 152 ? 19.936 4.263 -48.911 1.00 95.56 152 LYS A CA 1
ATOM 1256 C C . LYS A 1 152 ? 20.362 5.419 -49.816 1.00 95.56 152 LYS A C 1
ATOM 1258 O O . LYS A 1 152 ? 20.776 5.187 -50.944 1.00 95.56 152 LYS A O 1
ATOM 1263 N N . THR A 1 153 ? 20.328 6.655 -49.321 1.00 95.81 153 THR A N 1
ATOM 1264 C CA . THR A 1 153 ? 20.767 7.828 -50.098 1.00 95.81 153 THR A CA 1
ATOM 1265 C C . THR A 1 153 ? 22.264 7.801 -50.402 1.00 95.81 153 THR A C 1
ATOM 1267 O O . THR A 1 153 ? 22.658 8.132 -51.516 1.00 95.81 153 THR A O 1
ATOM 1270 N N . ALA A 1 154 ? 23.109 7.374 -49.459 1.00 95.44 154 ALA A N 1
ATOM 1271 C CA . ALA A 1 154 ? 24.536 7.179 -49.714 1.00 95.44 154 ALA A CA 1
ATOM 1272 C C . ALA A 1 154 ? 24.785 6.075 -50.753 1.00 95.44 154 ALA A C 1
ATOM 1274 O O . ALA A 1 154 ? 25.618 6.243 -51.640 1.00 95.44 154 ALA A O 1
ATOM 1275 N N . HIS A 1 155 ? 24.033 4.975 -50.676 1.00 95.44 155 HIS A N 1
ATOM 1276 C CA . HIS A 1 155 ? 24.111 3.886 -51.643 1.00 95.44 155 HIS A CA 1
ATOM 1277 C C . HIS A 1 155 ? 23.736 4.344 -53.058 1.00 95.44 155 HIS A C 1
ATOM 1279 O O . HIS A 1 155 ? 24.487 4.075 -53.991 1.00 95.44 155 HIS A O 1
ATOM 1285 N N . LEU A 1 156 ? 22.641 5.098 -53.207 1.00 96.25 156 LEU A N 1
ATOM 1286 C CA . LEU A 1 156 ? 22.233 5.669 -54.495 1.00 96.25 156 LEU A CA 1
ATOM 1287 C C . LEU A 1 156 ? 23.308 6.598 -55.070 1.00 96.25 156 LEU A C 1
ATOM 1289 O O . LEU A 1 156 ? 23.713 6.422 -56.209 1.00 96.25 156 LEU A O 1
ATOM 1293 N N . LYS A 1 157 ? 23.882 7.495 -54.256 1.00 96.06 157 LYS A N 1
ATOM 1294 C CA . LYS A 1 157 ? 24.992 8.362 -54.699 1.00 96.06 157 LYS A CA 1
ATOM 1295 C C . LYS A 1 157 ? 26.204 7.576 -55.205 1.00 96.06 157 LYS A C 1
ATOM 1297 O O . LYS A 1 157 ? 26.886 8.026 -56.121 1.00 96.06 157 LYS A O 1
ATOM 1302 N N . LEU A 1 158 ? 26.506 6.430 -54.589 1.00 95.19 158 LEU A N 1
ATOM 1303 C CA . LEU A 1 158 ? 27.585 5.555 -55.048 1.00 95.19 158 LEU A CA 1
ATOM 1304 C C . LEU A 1 158 ? 27.242 4.873 -56.374 1.00 95.19 158 LEU A C 1
ATOM 1306 O O . LEU A 1 158 ? 28.143 4.704 -57.190 1.00 95.19 158 LEU A O 1
ATOM 1310 N N . MET A 1 159 ? 25.980 4.493 -56.591 1.00 95.88 159 MET A N 1
ATOM 1311 C CA . MET A 1 159 ? 25.523 3.957 -57.877 1.00 95.88 159 MET A CA 1
ATOM 1312 C C . MET A 1 159 ? 25.618 5.018 -58.974 1.00 95.88 159 MET A C 1
ATOM 1314 O O . MET A 1 159 ? 26.305 4.773 -59.960 1.00 95.88 159 MET A O 1
ATOM 1318 N N . ASP A 1 160 ? 25.102 6.228 -58.743 1.00 96.31 160 ASP A N 1
ATOM 1319 C CA . ASP A 1 160 ? 25.208 7.342 -59.697 1.00 96.31 160 ASP A CA 1
ATOM 1320 C C . ASP A 1 160 ? 26.675 7.647 -60.056 1.00 96.31 160 ASP A C 1
ATOM 1322 O O . ASP A 1 160 ? 27.023 7.913 -61.206 1.00 96.31 160 ASP A O 1
ATOM 1326 N N . ALA A 1 161 ? 27.577 7.610 -59.067 1.00 94.94 161 ALA A N 1
ATOM 1327 C CA . ALA A 1 161 ? 29.005 7.826 -59.294 1.00 94.94 161 ALA A CA 1
ATOM 1328 C C . ALA A 1 161 ? 29.651 6.695 -60.111 1.00 94.94 161 ALA A C 1
ATOM 1330 O O . ALA A 1 161 ? 30.546 6.961 -60.916 1.00 94.94 161 ALA A O 1
ATOM 1331 N N . ARG A 1 162 ? 29.214 5.444 -59.912 1.00 94.94 162 ARG A N 1
ATOM 1332 C CA . ARG A 1 162 ? 29.664 4.293 -60.708 1.00 94.94 162 ARG A CA 1
ATOM 1333 C C . ARG A 1 162 ? 29.178 4.401 -62.146 1.00 94.94 162 ARG A C 1
ATOM 1335 O O . ARG A 1 162 ? 30.001 4.267 -63.041 1.00 94.94 162 ARG A O 1
ATOM 1342 N N . GLU A 1 163 ? 27.906 4.722 -62.358 1.00 95.50 163 GLU A N 1
ATOM 1343 C CA . GLU A 1 163 ? 27.334 4.915 -63.694 1.00 95.50 163 GLU A CA 1
ATOM 1344 C C . GLU A 1 163 ? 28.073 6.015 -64.461 1.00 95.50 163 GLU A C 1
ATOM 1346 O O . GLU A 1 163 ? 28.558 5.775 -65.564 1.00 95.50 163 GLU A O 1
ATOM 1351 N N . ARG A 1 164 ? 28.302 7.180 -63.837 1.00 95.12 164 ARG A N 1
ATOM 1352 C CA . ARG A 1 164 ? 29.099 8.260 -64.449 1.00 95.12 164 ARG A CA 1
ATOM 1353 C C . ARG A 1 164 ? 30.521 7.830 -64.785 1.00 95.12 164 ARG A C 1
ATOM 1355 O O . ARG A 1 164 ? 31.065 8.231 -65.811 1.00 95.12 164 ARG A O 1
ATOM 1362 N N . LYS A 1 165 ? 31.155 7.034 -63.919 1.00 95.19 165 LYS A N 1
ATOM 1363 C CA . LYS A 1 165 ? 32.492 6.500 -64.191 1.00 95.19 165 LYS A CA 1
ATOM 1364 C C . LYS A 1 165 ? 32.463 5.565 -65.401 1.00 95.19 165 LYS A C 1
ATOM 1366 O O . LYS A 1 165 ? 33.324 5.681 -66.264 1.00 95.19 165 LYS A O 1
ATOM 1371 N N . GLU A 1 166 ? 31.484 4.668 -65.478 1.00 95.44 166 GLU A N 1
ATOM 1372 C CA . GLU A 1 166 ? 31.319 3.775 -66.625 1.00 95.44 166 GLU A CA 1
ATOM 1373 C C . GLU A 1 166 ? 31.065 4.546 -67.923 1.00 95.44 166 GLU A C 1
ATOM 1375 O O . GLU A 1 166 ? 31.635 4.200 -68.954 1.00 95.44 166 GLU A O 1
ATOM 1380 N N . GLU A 1 167 ? 30.255 5.603 -67.887 1.00 95.12 167 GLU A N 1
ATOM 1381 C CA . GLU A 1 167 ? 30.032 6.487 -69.034 1.00 95.12 167 GLU A CA 1
ATOM 1382 C C . GLU A 1 167 ? 31.328 7.156 -69.499 1.00 95.12 167 GLU A C 1
ATOM 1384 O O . GLU A 1 167 ? 31.651 7.101 -70.687 1.00 95.12 167 GLU A O 1
ATOM 1389 N N . LEU A 1 168 ? 32.106 7.728 -68.574 1.00 94.81 168 LEU A N 1
ATOM 1390 C CA . LEU A 1 168 ? 33.408 8.321 -68.889 1.00 94.81 168 LEU A CA 1
ATOM 1391 C C . LEU A 1 168 ? 34.370 7.284 -69.472 1.00 94.81 168 LEU A C 1
ATOM 1393 O O . LEU A 1 168 ? 35.011 7.552 -70.483 1.00 94.81 168 LEU A O 1
ATOM 1397 N N . GLU A 1 169 ? 34.425 6.077 -68.902 1.00 95.25 169 GLU A N 1
ATOM 1398 C CA . GLU A 1 169 ? 35.240 4.991 -69.447 1.00 95.25 169 GLU A CA 1
ATOM 1399 C C . GLU A 1 169 ? 34.798 4.594 -70.862 1.00 95.25 169 GLU A C 1
ATOM 1401 O O . GLU A 1 169 ? 35.652 4.325 -71.706 1.00 95.25 169 GLU A O 1
ATOM 1406 N N . ARG A 1 170 ? 33.491 4.563 -71.156 1.00 95.12 170 ARG A N 1
ATOM 1407 C CA . ARG A 1 170 ? 32.976 4.288 -72.510 1.00 95.12 170 ARG A CA 1
ATOM 1408 C C . ARG A 1 170 ? 33.389 5.384 -73.494 1.00 95.12 170 ARG A C 1
ATOM 1410 O O . ARG A 1 170 ? 33.844 5.061 -74.590 1.00 95.12 170 ARG A O 1
ATOM 1417 N N . VAL A 1 171 ? 33.277 6.654 -73.103 1.00 96.31 171 VAL A N 1
ATOM 1418 C CA . VAL A 1 171 ? 33.689 7.801 -73.931 1.00 96.31 171 VAL A CA 1
ATOM 1419 C C . VAL A 1 171 ? 35.200 7.789 -74.174 1.00 96.31 171 VAL A C 1
ATOM 1421 O O . VAL A 1 171 ? 35.639 7.954 -75.312 1.00 96.31 171 VAL A O 1
ATOM 1424 N N . ASP A 1 172 ? 35.999 7.533 -73.138 1.00 94.81 172 ASP A N 1
ATOM 1425 C CA . ASP A 1 172 ? 37.457 7.449 -73.243 1.00 94.81 172 ASP A CA 1
ATOM 1426 C C . ASP A 1 172 ? 37.901 6.279 -74.124 1.00 94.81 172 ASP A C 1
ATOM 1428 O O . ASP A 1 172 ? 38.800 6.448 -74.949 1.00 94.81 172 ASP A O 1
ATOM 1432 N N . ARG A 1 173 ? 37.268 5.103 -73.989 1.00 95.19 173 ARG A N 1
ATOM 1433 C CA . ARG A 1 173 ? 37.517 3.948 -74.871 1.00 95.19 173 ARG A CA 1
ATOM 1434 C C . ARG A 1 173 ? 37.209 4.304 -76.320 1.00 95.19 173 ARG A C 1
ATOM 1436 O O . ARG A 1 173 ? 38.088 4.177 -77.161 1.00 95.19 173 ARG A O 1
ATOM 1443 N N . HIS A 1 174 ? 36.033 4.867 -76.587 1.00 95.81 174 HIS A N 1
ATOM 1444 C CA . HIS A 1 174 ? 35.660 5.301 -77.931 1.00 95.81 174 HIS A CA 1
ATOM 1445 C C . HIS A 1 174 ? 36.652 6.323 -78.513 1.00 95.81 174 HIS A C 1
ATOM 1447 O O . HIS A 1 174 ? 37.050 6.222 -79.671 1.00 95.81 174 HIS A O 1
ATOM 1453 N N . ARG A 1 175 ? 37.110 7.293 -77.710 1.00 95.69 175 ARG A N 1
ATOM 1454 C CA . ARG A 1 175 ? 38.132 8.261 -78.133 1.00 95.69 175 ARG A CA 1
ATOM 1455 C C . ARG A 1 175 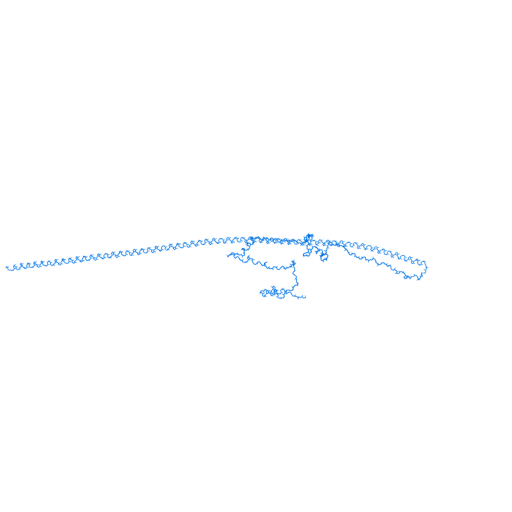? 39.466 7.586 -78.460 1.00 95.69 175 ARG A C 1
ATOM 1457 O O . ARG A 1 175 ? 40.100 7.969 -79.439 1.00 95.69 175 ARG A O 1
ATOM 1464 N N . ARG A 1 176 ? 39.905 6.613 -77.655 1.00 94.44 176 ARG A N 1
ATOM 1465 C CA . ARG A 1 176 ? 41.125 5.834 -77.927 1.00 94.44 176 ARG A CA 1
ATOM 1466 C C . ARG A 1 176 ? 40.994 5.023 -79.208 1.00 94.44 176 ARG A C 1
ATOM 1468 O O . ARG A 1 176 ? 41.937 5.024 -79.985 1.00 94.44 176 ARG A O 1
ATOM 1475 N N . ASP A 1 177 ? 39.840 4.411 -79.449 1.00 95.38 177 ASP A N 1
ATOM 1476 C CA . ASP A 1 177 ? 39.581 3.645 -80.670 1.00 95.38 177 ASP A CA 1
ATOM 1477 C C . ASP A 1 177 ? 39.619 4.549 -81.912 1.00 95.38 177 ASP A C 1
ATOM 1479 O O . ASP A 1 177 ? 40.220 4.186 -82.920 1.00 95.38 177 ASP A O 1
ATOM 1483 N N . LEU A 1 178 ? 39.040 5.757 -81.837 1.00 95.62 178 LEU A N 1
ATOM 1484 C CA . LEU A 1 178 ? 39.137 6.750 -82.915 1.00 95.62 178 LEU A CA 1
ATOM 1485 C C . LEU A 1 178 ? 40.585 7.182 -83.175 1.00 95.62 178 LEU A C 1
ATOM 1487 O O . LEU A 1 178 ? 41.020 7.185 -84.323 1.00 95.62 178 LEU A O 1
ATOM 1491 N N . LEU A 1 179 ? 41.344 7.505 -82.123 1.00 95.06 179 LEU A N 1
ATOM 1492 C CA . LEU A 1 179 ? 42.763 7.852 -82.253 1.00 95.06 179 LEU A CA 1
ATOM 1493 C C . LEU A 1 179 ? 43.591 6.682 -82.799 1.00 95.06 179 LEU A C 1
ATOM 1495 O O . LEU A 1 179 ? 44.506 6.908 -83.584 1.00 95.06 179 LEU A O 1
ATOM 1499 N N . GLY A 1 180 ? 43.265 5.448 -82.408 1.00 95.56 180 GLY A N 1
ATOM 1500 C CA . GLY A 1 180 ? 43.875 4.231 -82.938 1.00 95.56 180 GLY A CA 1
ATOM 1501 C C . GLY A 1 180 ? 43.671 4.117 -84.445 1.00 95.56 180 GLY A C 1
ATOM 1502 O O . GLY A 1 180 ? 44.650 4.006 -85.175 1.00 95.56 180 GLY A O 1
ATOM 1503 N N . ARG A 1 181 ? 42.430 4.281 -84.921 1.00 95.19 181 ARG A N 1
ATOM 1504 C CA . ARG A 1 181 ? 42.116 4.299 -86.362 1.00 95.19 181 ARG A CA 1
ATOM 1505 C C . ARG A 1 181 ? 42.860 5.409 -87.107 1.00 95.19 181 ARG A C 1
ATOM 1507 O O . ARG A 1 181 ? 43.426 5.163 -88.163 1.00 95.19 181 ARG A O 1
ATOM 1514 N N . GLU A 1 182 ? 42.929 6.618 -86.545 1.00 95.31 182 GLU A N 1
ATOM 1515 C CA . GLU A 1 182 ? 43.694 7.717 -87.155 1.00 95.31 182 GLU A CA 1
ATOM 1516 C C . GLU A 1 182 ? 45.201 7.423 -87.249 1.00 95.31 182 GLU A C 1
ATOM 1518 O O . GLU A 1 182 ? 45.868 7.896 -88.174 1.00 95.31 182 GLU A O 1
ATOM 1523 N N . ILE A 1 183 ? 45.762 6.704 -86.271 1.00 95.06 183 ILE A N 1
ATOM 1524 C CA . ILE A 1 183 ? 47.161 6.265 -86.293 1.00 95.06 183 ILE A CA 1
ATOM 1525 C C . ILE A 1 183 ? 47.346 5.190 -87.364 1.00 95.06 183 ILE A C 1
ATOM 1527 O O . ILE A 1 183 ? 48.236 5.346 -88.195 1.00 95.06 183 ILE A O 1
ATOM 1531 N N . GLU A 1 184 ? 46.482 4.175 -87.407 1.00 95.69 184 GLU A N 1
ATOM 1532 C CA . GLU A 1 184 ? 46.499 3.114 -88.424 1.00 95.69 184 GLU A CA 1
ATOM 1533 C C . GLU A 1 184 ? 46.413 3.690 -89.850 1.00 95.69 184 GLU A C 1
ATOM 1535 O O . GLU A 1 184 ? 47.206 3.325 -90.720 1.00 95.69 184 GLU A O 1
ATOM 1540 N N . ASP A 1 185 ? 45.535 4.671 -90.087 1.00 95.44 185 ASP A N 1
ATOM 1541 C CA . ASP A 1 185 ? 45.412 5.361 -91.379 1.00 95.44 185 ASP A CA 1
ATOM 1542 C C . ASP A 1 185 ? 46.702 6.112 -91.761 1.00 95.44 185 ASP A C 1
ATOM 1544 O O . ASP A 1 185 ? 47.147 6.095 -92.917 1.00 95.44 185 ASP A O 1
ATOM 1548 N N . LYS A 1 186 ? 47.343 6.780 -90.790 1.00 94.00 186 LYS A N 1
ATOM 1549 C CA . LYS A 1 186 ? 48.632 7.463 -91.002 1.00 94.00 186 LYS A CA 1
ATOM 1550 C C . LYS A 1 186 ? 49.757 6.466 -91.250 1.00 94.00 186 LYS A C 1
ATOM 1552 O O . LYS A 1 186 ? 50.595 6.726 -92.111 1.00 94.00 186 LYS A O 1
ATOM 1557 N N . GLU A 1 187 ? 49.781 5.344 -90.542 1.00 95.06 187 GLU A N 1
ATOM 1558 C CA . GLU A 1 187 ? 50.746 4.265 -90.748 1.00 95.06 187 GLU A CA 1
ATOM 1559 C C . GLU A 1 187 ? 50.587 3.640 -92.134 1.00 95.06 187 GLU A C 1
ATOM 1561 O O . GLU A 1 187 ? 51.581 3.484 -92.842 1.00 95.06 187 GLU A O 1
ATOM 1566 N N . ALA A 1 188 ? 49.356 3.392 -92.590 1.00 93.62 188 ALA A N 1
ATOM 1567 C CA . ALA A 1 188 ? 49.077 2.939 -93.951 1.00 93.62 188 ALA A CA 1
ATOM 1568 C C . ALA A 1 188 ? 49.564 3.959 -94.997 1.00 93.62 188 ALA A C 1
ATOM 1570 O O . ALA A 1 188 ? 50.197 3.596 -95.996 1.00 93.62 188 ALA A O 1
ATOM 1571 N N . LYS A 1 189 ? 49.358 5.259 -94.752 1.00 95.56 189 LYS A N 1
ATOM 1572 C CA . LYS A 1 189 ? 49.884 6.329 -95.614 1.00 95.56 189 LYS A CA 1
ATOM 1573 C C . LYS A 1 189 ? 51.416 6.381 -95.618 1.00 95.56 189 LYS A C 1
ATOM 1575 O O . LYS A 1 189 ? 52.024 6.557 -96.670 1.00 95.56 189 LYS A O 1
ATOM 1580 N N . ILE A 1 190 ? 52.065 6.230 -94.467 1.00 94.19 190 ILE A N 1
ATOM 1581 C CA . ILE A 1 190 ? 53.532 6.192 -94.380 1.00 94.19 190 ILE A CA 1
ATOM 1582 C C . ILE A 1 190 ? 54.069 4.946 -95.084 1.00 94.19 190 ILE A C 1
ATOM 1584 O O . ILE A 1 190 ? 55.002 5.061 -95.871 1.00 94.19 190 ILE A O 1
ATOM 1588 N N . SER A 1 191 ? 53.456 3.784 -94.867 1.00 93.62 191 SER A N 1
ATOM 1589 C CA . SER A 1 191 ? 53.814 2.517 -95.509 1.00 93.62 191 SER A CA 1
ATOM 1590 C C . SER A 1 191 ? 53.724 2.613 -97.034 1.00 93.62 191 SER A C 1
ATOM 1592 O O . SER A 1 191 ? 54.678 2.282 -97.735 1.00 93.62 191 SER A O 1
ATOM 1594 N N . THR A 1 192 ? 52.638 3.184 -97.565 1.00 94.12 192 THR A N 1
ATOM 1595 C CA . THR A 1 192 ? 52.499 3.428 -99.012 1.00 94.12 192 THR A CA 1
ATOM 1596 C C . THR A 1 192 ? 53.530 4.429 -99.544 1.00 94.12 192 THR A C 1
ATOM 1598 O O . THR A 1 192 ? 54.091 4.205 -100.616 1.00 94.12 192 THR A O 1
ATOM 1601 N N . MET A 1 193 ? 53.853 5.498 -98.804 1.00 94.00 193 MET A N 1
ATOM 1602 C CA . MET A 1 193 ? 54.936 6.428 -99.172 1.00 94.00 193 MET A CA 1
ATOM 1603 C C . MET A 1 193 ? 56.328 5.780 -99.125 1.00 94.00 193 MET A C 1
ATOM 1605 O O . MET A 1 193 ? 57.176 6.082 -99.962 1.00 94.00 193 MET A O 1
ATOM 1609 N N . LEU A 1 194 ? 56.590 4.897 -98.160 1.00 93.94 194 LEU A N 1
ATOM 1610 C CA . LEU A 1 194 ? 57.842 4.143 -98.084 1.00 93.94 194 LEU A CA 1
ATOM 1611 C C . LEU A 1 194 ? 57.947 3.155 -99.247 1.00 93.94 194 LEU A C 1
ATOM 1613 O O . LEU A 1 194 ? 58.982 3.104 -99.904 1.00 93.94 194 LEU A O 1
ATOM 1617 N N . PHE A 1 195 ? 56.857 2.462 -99.574 1.00 94.94 195 PHE A N 1
ATOM 1618 C CA . PHE A 1 195 ? 56.795 1.567 -100.724 1.00 94.94 195 PHE A CA 1
ATOM 1619 C C . PHE A 1 195 ? 57.056 2.303 -102.048 1.00 94.94 195 PHE A C 1
ATOM 1621 O O . PHE A 1 195 ? 57.859 1.849 -102.866 1.00 94.94 195 PHE A O 1
ATOM 1628 N N . THR A 1 196 ? 56.438 3.471 -102.266 1.00 94.25 196 THR A N 1
ATOM 1629 C CA . THR A 1 196 ? 56.698 4.273 -103.476 1.00 94.25 196 THR A CA 1
ATOM 1630 C C . THR A 1 196 ? 58.123 4.816 -103.511 1.00 94.25 196 THR A C 1
ATOM 1632 O O . THR A 1 196 ? 58.753 4.797 -104.569 1.00 94.25 196 THR A O 1
ATOM 1635 N N . LYS A 1 197 ? 58.673 5.240 -102.366 1.00 94.62 197 LYS A N 1
ATOM 1636 C CA . LYS A 1 197 ? 60.088 5.613 -102.241 1.00 94.62 197 LYS A CA 1
ATOM 1637 C C . LYS A 1 197 ? 61.003 4.454 -102.642 1.00 94.62 197 LYS A C 1
ATOM 1639 O O . LYS A 1 197 ? 61.939 4.678 -103.408 1.00 94.62 197 LYS A O 1
ATOM 1644 N N . ASP A 1 198 ? 60.746 3.242 -102.163 1.00 93.44 198 ASP A N 1
ATOM 1645 C CA . ASP A 1 198 ? 61.556 2.065 -102.488 1.00 93.44 198 ASP A CA 1
ATOM 1646 C C . ASP A 1 198 ? 61.481 1.723 -103.980 1.00 93.44 198 ASP A C 1
ATOM 1648 O O . ASP A 1 198 ? 62.510 1.441 -104.599 1.00 93.44 198 ASP A O 1
ATOM 1652 N N . LEU A 1 199 ? 60.301 1.856 -104.593 1.00 93.06 199 LEU A N 1
ATOM 1653 C CA . LEU A 1 199 ? 60.112 1.677 -106.033 1.00 93.06 199 LEU A CA 1
ATOM 1654 C C . LEU A 1 199 ? 60.882 2.727 -106.853 1.00 93.06 199 LEU A C 1
ATOM 1656 O O . LEU A 1 199 ? 61.565 2.372 -107.813 1.00 93.06 199 LEU A O 1
ATOM 1660 N N . LEU A 1 200 ? 60.856 4.002 -106.447 1.00 92.69 200 LEU A N 1
ATOM 1661 C CA . LEU A 1 200 ? 61.646 5.068 -107.080 1.00 92.69 200 LEU A CA 1
ATOM 1662 C C . LEU A 1 200 ? 63.155 4.848 -106.908 1.00 92.69 200 LEU A C 1
ATOM 1664 O O . LEU A 1 200 ? 63.929 5.062 -107.843 1.00 92.69 200 LEU A O 1
ATOM 1668 N N . MET A 1 201 ? 63.595 4.393 -105.733 1.00 91.94 201 MET A N 1
ATOM 1669 C CA . MET A 1 201 ? 64.998 4.052 -105.487 1.00 91.94 201 MET A CA 1
ATOM 1670 C C . MET A 1 201 ? 65.441 2.852 -106.329 1.00 91.94 201 MET A C 1
ATOM 1672 O O . MET A 1 201 ? 66.555 2.866 -106.853 1.00 91.94 201 MET A O 1
ATOM 1676 N N . ALA A 1 202 ? 64.587 1.840 -106.504 1.00 89.81 202 ALA A N 1
ATOM 1677 C CA . ALA A 1 202 ? 64.843 0.706 -107.388 1.00 89.81 202 ALA A CA 1
ATOM 1678 C C . ALA A 1 202 ? 64.935 1.143 -108.858 1.00 89.81 202 ALA A C 1
ATOM 1680 O O . ALA A 1 202 ? 65.906 0.800 -109.530 1.00 89.81 202 ALA A O 1
ATOM 1681 N N . GLN A 1 203 ? 64.002 1.974 -109.337 1.00 89.25 203 GLN A N 1
ATOM 1682 C CA . GLN A 1 203 ? 64.063 2.565 -110.680 1.00 89.25 203 GLN A CA 1
ATOM 1683 C C . GLN A 1 203 ? 65.349 3.371 -110.885 1.00 89.25 203 GLN A C 1
ATOM 1685 O O . GLN A 1 203 ? 66.034 3.198 -111.890 1.00 89.25 203 GLN A O 1
ATOM 1690 N N . ARG A 1 204 ? 65.729 4.208 -109.912 1.00 88.12 204 ARG A N 1
ATOM 1691 C CA . ARG A 1 204 ? 66.971 4.986 -109.976 1.00 88.12 204 ARG A CA 1
ATOM 1692 C C . ARG A 1 204 ? 68.207 4.090 -109.999 1.00 88.12 204 ARG A C 1
ATOM 1694 O O . ARG A 1 204 ? 69.125 4.379 -110.755 1.00 88.12 204 ARG A O 1
ATOM 1701 N N . LYS A 1 205 ? 68.238 3.006 -109.215 1.00 88.88 205 LYS A N 1
ATOM 1702 C CA . LYS A 1 205 ? 69.323 2.011 -109.264 1.00 88.88 205 LYS A CA 1
ATOM 1703 C C . LYS A 1 205 ? 69.423 1.359 -110.642 1.00 88.88 205 LYS A C 1
ATOM 1705 O O . LYS A 1 205 ? 70.527 1.270 -111.160 1.00 88.88 205 LYS A O 1
ATOM 1710 N N . ILE A 1 206 ? 68.298 0.969 -111.245 1.00 85.94 206 ILE A N 1
ATOM 1711 C CA . ILE A 1 206 ? 68.267 0.407 -112.605 1.00 85.94 206 ILE A CA 1
ATOM 1712 C C . ILE A 1 206 ? 68.794 1.431 -113.617 1.00 85.94 206 ILE A C 1
ATOM 1714 O O . ILE A 1 206 ? 69.634 1.086 -114.440 1.00 85.94 206 ILE A O 1
ATOM 1718 N N . LEU A 1 207 ? 68.367 2.696 -113.531 1.00 82.44 207 LEU A N 1
ATOM 1719 C CA . LEU A 1 207 ? 68.856 3.764 -114.411 1.00 82.44 207 LEU A CA 1
ATOM 1720 C C . LEU A 1 207 ? 70.359 4.028 -114.237 1.00 82.44 207 LEU A C 1
ATOM 1722 O O . LEU A 1 207 ? 71.057 4.189 -115.232 1.00 82.44 207 LEU A O 1
ATOM 1726 N N . ILE A 1 208 ? 70.867 4.048 -112.999 1.00 80.88 208 ILE A N 1
ATOM 1727 C CA . ILE A 1 208 ? 72.304 4.197 -112.717 1.00 80.88 208 ILE A CA 1
ATOM 1728 C C . ILE A 1 208 ? 73.077 3.006 -113.289 1.00 80.88 208 ILE A C 1
ATOM 1730 O O . ILE A 1 208 ? 74.039 3.219 -114.014 1.00 80.88 208 ILE A O 1
ATOM 1734 N N . GLN A 1 209 ? 72.627 1.770 -113.051 1.00 79.62 209 GLN A N 1
ATOM 1735 C CA . GLN A 1 209 ? 73.250 0.567 -113.616 1.00 79.62 209 GLN A CA 1
ATOM 1736 C C . GLN A 1 209 ? 73.250 0.591 -115.150 1.00 79.62 209 GLN A C 1
ATOM 1738 O O . GLN A 1 209 ? 74.265 0.293 -115.768 1.00 79.62 209 GLN A O 1
ATOM 1743 N N . GLN A 1 210 ? 72.147 1.000 -115.784 1.00 78.12 210 GLN A N 1
ATOM 1744 C CA . GLN A 1 210 ? 72.083 1.164 -117.238 1.00 78.12 210 GLN A CA 1
ATOM 1745 C C . GLN A 1 210 ? 73.041 2.254 -117.736 1.00 78.12 210 GLN A C 1
ATOM 1747 O O . GLN A 1 210 ? 73.712 2.050 -118.745 1.00 78.12 210 GLN A O 1
ATOM 1752 N N . GLN A 1 211 ? 73.152 3.387 -117.035 1.00 73.44 211 GLN A N 1
ATOM 1753 C CA . GLN A 1 211 ? 74.128 4.434 -117.356 1.00 73.44 211 GLN A CA 1
ATOM 1754 C C . GLN A 1 211 ? 75.573 3.961 -117.171 1.00 73.44 211 GLN A C 1
ATOM 1756 O O . GLN A 1 211 ? 76.422 4.318 -117.981 1.00 73.44 211 GLN A O 1
ATOM 1761 N N . GLU A 1 212 ? 75.862 3.164 -116.145 1.00 67.62 212 GLU A N 1
ATOM 1762 C CA . GLU A 1 212 ? 77.178 2.557 -115.921 1.00 67.62 212 GLU A CA 1
ATOM 1763 C C . GLU A 1 212 ? 77.521 1.538 -117.021 1.00 67.62 212 GLU A C 1
ATOM 1765 O O . GLU A 1 212 ? 78.644 1.537 -117.520 1.00 67.62 212 GLU A O 1
ATOM 1770 N N . CYS A 1 213 ? 76.553 0.728 -117.470 1.00 62.97 213 CYS A N 1
ATOM 1771 C CA . CYS A 1 213 ? 76.728 -0.197 -118.595 1.00 62.97 213 CYS A CA 1
ATOM 1772 C C . CYS A 1 213 ? 76.886 0.519 -119.949 1.00 62.97 213 CYS A C 1
ATOM 1774 O O . CYS A 1 213 ? 77.656 0.059 -120.791 1.00 62.97 213 CYS A O 1
ATOM 1776 N N . LEU A 1 214 ? 76.177 1.633 -120.174 1.00 59.28 214 LEU A N 1
ATOM 1777 C CA . LEU A 1 214 ? 76.267 2.425 -121.409 1.00 59.28 214 LEU A CA 1
ATOM 1778 C C . LEU A 1 214 ? 77.534 3.294 -121.459 1.00 59.28 214 LEU A C 1
ATOM 1780 O O . LEU A 1 214 ? 78.130 3.453 -122.521 1.00 59.28 214 LEU A O 1
ATOM 1784 N N . ASN A 1 215 ? 77.992 3.815 -120.320 1.00 56.97 215 ASN A N 1
ATOM 1785 C CA . ASN A 1 215 ? 79.219 4.604 -120.208 1.00 56.97 215 ASN A CA 1
ATOM 1786 C C . ASN A 1 215 ? 80.419 3.720 -119.846 1.00 56.97 215 ASN A C 1
ATOM 1788 O O . ASN A 1 215 ? 81.105 4.017 -118.870 1.00 56.97 215 ASN A O 1
ATOM 1792 N N . GLY A 1 216 ? 80.659 2.654 -120.620 1.00 49.34 216 GLY A N 1
ATOM 1793 C CA . GLY A 1 216 ? 81.672 1.611 -120.401 1.00 49.34 216 GLY A CA 1
ATOM 1794 C C . GLY A 1 216 ? 83.082 2.102 -120.035 1.00 49.34 216 GLY A C 1
ATOM 1795 O O . GLY A 1 216 ? 84.003 2.078 -120.850 1.00 49.34 216 GLY A O 1
ATOM 1796 N N . LYS A 1 217 ? 83.269 2.502 -118.777 1.00 54.84 217 LYS A N 1
ATOM 1797 C CA . LYS A 1 217 ? 84.547 2.845 -118.159 1.00 54.84 217 LYS A CA 1
ATOM 1798 C C . LYS A 1 217 ? 84.768 1.886 -116.988 1.00 54.84 217 LYS A C 1
ATOM 1800 O O . LYS A 1 217 ? 83.939 1.856 -116.080 1.00 54.84 217 LYS A O 1
ATOM 1805 N N . PRO A 1 218 ? 85.861 1.106 -116.971 1.00 49.62 218 PRO A N 1
ATOM 1806 C CA . PRO A 1 218 ? 86.152 0.216 -115.854 1.00 49.62 218 PRO A CA 1
ATOM 1807 C C . PRO A 1 218 ? 86.410 1.038 -114.583 1.00 49.62 218 PRO A C 1
ATOM 1809 O O . PRO A 1 218 ? 87.325 1.864 -114.536 1.00 49.62 218 PRO A O 1
ATOM 1812 N N . VAL A 1 219 ? 85.588 0.829 -113.553 1.00 52.91 219 VAL A N 1
ATOM 1813 C CA . VAL A 1 219 ? 85.724 1.503 -112.255 1.00 52.91 219 VAL A CA 1
ATOM 1814 C C . VAL A 1 219 ? 86.876 0.867 -111.475 1.00 52.91 219 VAL A C 1
ATOM 1816 O O . VAL A 1 219 ? 86.901 -0.333 -111.212 1.00 52.91 219 VAL A O 1
ATOM 1819 N N . ASN A 1 220 ? 87.859 1.694 -111.129 1.00 46.81 220 ASN A N 1
ATOM 1820 C CA . ASN A 1 220 ? 89.097 1.309 -110.463 1.00 46.81 220 ASN A CA 1
ATOM 1821 C C . ASN A 1 220 ? 88.860 1.130 -108.946 1.00 46.81 220 ASN A C 1
ATOM 1823 O O . ASN A 1 220 ? 88.477 2.071 -108.255 1.00 46.81 220 ASN A O 1
ATOM 1827 N N . ILE A 1 221 ? 89.113 -0.071 -108.417 1.00 55.22 221 ILE A N 1
ATOM 1828 C CA . ILE A 1 221 ? 88.748 -0.541 -107.058 1.00 55.22 221 ILE A CA 1
ATOM 1829 C C . ILE A 1 221 ? 89.528 0.162 -105.913 1.00 55.22 221 ILE A C 1
ATOM 1831 O O . ILE A 1 221 ? 89.279 -0.073 -104.735 1.00 55.22 221 ILE A O 1
ATOM 1835 N N . ARG A 1 222 ? 90.455 1.084 -106.204 1.00 54.16 222 ARG A N 1
ATOM 1836 C CA . ARG A 1 222 ? 91.371 1.663 -105.195 1.00 54.16 222 ARG A CA 1
ATOM 1837 C C . ARG A 1 222 ? 90.843 2.853 -104.375 1.00 54.16 222 ARG A C 1
ATOM 1839 O O . ARG A 1 222 ? 91.593 3.364 -103.551 1.00 54.16 222 ARG A O 1
ATOM 1846 N N . GLN A 1 223 ? 89.600 3.303 -104.557 1.00 52.62 223 GLN A N 1
ATOM 1847 C CA . GLN A 1 223 ? 89.084 4.520 -103.893 1.00 52.62 223 GLN A CA 1
ATOM 1848 C C . GLN A 1 223 ? 87.907 4.302 -102.925 1.00 52.62 223 GLN A C 1
ATOM 1850 O O . GLN A 1 223 ? 87.302 5.269 -102.473 1.00 52.62 223 GLN A O 1
ATOM 1855 N N . ILE A 1 224 ? 87.609 3.058 -102.539 1.00 52.34 224 ILE A N 1
ATOM 1856 C CA . ILE A 1 224 ? 86.599 2.757 -101.510 1.00 52.34 224 ILE A CA 1
ATOM 1857 C C . ILE A 1 224 ? 87.306 2.386 -100.202 1.00 52.34 224 ILE A C 1
ATOM 1859 O O . ILE A 1 224 ? 87.286 1.237 -99.778 1.00 52.34 224 ILE A O 1
ATOM 1863 N N . MET A 1 225 ? 87.948 3.356 -99.551 1.00 47.56 225 MET A N 1
ATOM 1864 C CA . MET A 1 225 ? 88.178 3.275 -98.105 1.00 47.56 225 MET A CA 1
ATOM 1865 C C . MET A 1 225 ? 87.951 4.653 -97.473 1.00 47.56 225 MET A C 1
ATOM 1867 O O . MET A 1 225 ? 88.629 5.610 -97.852 1.00 47.56 225 MET A O 1
ATOM 1871 N N . PRO A 1 226 ? 87.013 4.787 -96.517 1.00 58.41 226 PRO A N 1
ATOM 1872 C CA . PRO A 1 226 ? 86.840 6.022 -95.772 1.00 58.41 226 PRO A CA 1
ATOM 1873 C C . PRO A 1 226 ? 88.043 6.192 -94.839 1.00 58.41 226 PRO A C 1
ATOM 1875 O O . PRO A 1 226 ? 88.305 5.356 -93.975 1.00 58.41 226 PRO A O 1
ATOM 1878 N N . GLY A 1 227 ? 88.811 7.259 -95.052 1.00 56.09 227 GLY A N 1
ATOM 1879 C CA . GLY A 1 227 ? 89.994 7.554 -94.251 1.00 56.09 227 GLY A CA 1
ATOM 1880 C C . GLY A 1 227 ? 89.653 7.929 -92.794 1.00 56.09 227 GLY A C 1
ATOM 1881 O O . GLY A 1 227 ? 88.556 8.439 -92.537 1.00 56.09 227 GLY A O 1
ATOM 1882 N N . PRO A 1 228 ? 90.598 7.759 -91.845 1.00 58.38 228 PRO A N 1
ATOM 1883 C CA . PRO A 1 228 ? 90.377 7.811 -90.386 1.00 58.38 228 PRO A CA 1
ATOM 1884 C C . PRO A 1 228 ? 89.876 9.146 -89.803 1.00 58.38 228 PRO A C 1
ATOM 1886 O O . PRO A 1 228 ? 89.605 9.229 -88.609 1.00 58.38 228 PRO A O 1
ATOM 1889 N N . ALA A 1 229 ? 89.745 10.197 -90.613 1.00 48.50 229 ALA A N 1
ATOM 1890 C CA . ALA A 1 229 ? 89.400 11.546 -90.166 1.00 48.50 229 ALA A CA 1
ATOM 1891 C C . ALA A 1 229 ? 87.884 11.820 -90.033 1.00 48.50 229 ALA A C 1
ATOM 1893 O O . ALA A 1 229 ? 87.503 12.921 -89.652 1.00 48.50 229 ALA A O 1
ATOM 1894 N N . HIS A 1 230 ? 87.008 10.848 -90.314 1.00 50.03 230 HIS A N 1
ATOM 1895 C CA . HIS A 1 230 ? 85.546 11.054 -90.316 1.00 50.03 230 HIS A CA 1
ATOM 1896 C C . HIS A 1 230 ? 84.842 10.687 -88.991 1.00 50.03 230 HIS A C 1
ATOM 1898 O O . HIS A 1 230 ? 83.615 10.675 -88.932 1.00 50.03 230 HIS A O 1
ATOM 1904 N N . TYR A 1 231 ? 85.591 10.416 -87.913 1.00 54.28 231 TYR A N 1
ATOM 1905 C CA . TYR A 1 231 ? 85.045 10.005 -86.607 1.00 54.28 231 TYR A CA 1
ATOM 1906 C C . TYR A 1 231 ? 85.046 11.096 -85.520 1.00 54.28 231 TYR A C 1
ATOM 1908 O O . TYR A 1 231 ? 85.060 10.772 -84.333 1.00 54.28 231 TYR A O 1
ATOM 1916 N N . SER A 1 232 ? 85.006 12.391 -85.848 1.00 47.91 232 SER A N 1
ATOM 1917 C CA . SER A 1 232 ? 84.839 13.409 -84.797 1.00 47.91 232 SER A CA 1
ATOM 1918 C C . SER A 1 232 ? 83.357 13.622 -84.462 1.00 47.91 232 SER A C 1
ATOM 1920 O O . SER A 1 232 ? 82.645 14.377 -85.125 1.00 47.91 232 SER A O 1
ATOM 1922 N N . ARG A 1 233 ? 82.902 12.940 -83.406 1.00 46.97 233 ARG A N 1
ATOM 1923 C CA . ARG A 1 233 ? 81.619 13.155 -82.718 1.00 46.97 233 ARG A CA 1
ATOM 1924 C C . ARG A 1 233 ? 81.639 14.542 -82.056 1.00 46.97 233 ARG A C 1
ATOM 1926 O O . ARG A 1 233 ? 82.537 14.832 -81.271 1.00 46.97 233 ARG A O 1
ATOM 1933 N N . SER A 1 234 ? 80.666 15.391 -82.381 1.00 41.84 234 SER A N 1
ATOM 1934 C CA . SER A 1 234 ? 80.484 16.721 -81.782 1.00 41.84 234 SER A CA 1
ATOM 1935 C C . SER A 1 234 ? 80.351 16.624 -80.252 1.00 41.84 234 SER A C 1
ATOM 1937 O O . SER A 1 234 ? 79.464 15.938 -79.745 1.00 41.84 234 SER A O 1
ATOM 1939 N N . MET A 1 235 ? 81.259 17.282 -79.524 1.00 45.06 235 MET A N 1
ATOM 1940 C CA . MET A 1 235 ? 81.204 17.464 -78.072 1.00 45.06 235 MET A CA 1
ATOM 1941 C C . MET A 1 235 ? 80.281 18.637 -77.740 1.00 45.06 235 MET A C 1
ATOM 1943 O O . MET A 1 235 ? 80.667 19.780 -77.938 1.00 45.06 235 MET A O 1
ATOM 1947 N N . ASN A 1 236 ? 79.094 18.352 -77.209 1.00 47.34 236 ASN A N 1
ATOM 1948 C CA . ASN A 1 236 ? 78.266 19.310 -76.474 1.00 47.34 236 ASN A CA 1
ATOM 1949 C C . ASN A 1 236 ? 77.417 18.533 -75.455 1.00 47.34 236 ASN A C 1
ATOM 1951 O O . ASN A 1 236 ? 76.326 18.071 -75.770 1.00 47.34 236 ASN A O 1
ATOM 1955 N N . SER A 1 237 ? 77.935 18.351 -74.237 1.00 46.03 237 SER A N 1
ATOM 1956 C CA . SER A 1 237 ? 77.216 17.693 -73.133 1.00 46.03 237 SER A CA 1
ATOM 1957 C C . SER A 1 237 ? 77.559 18.304 -71.766 1.00 46.03 237 SER A C 1
ATOM 1959 O O . SER A 1 237 ? 77.899 17.586 -70.829 1.00 46.03 237 SER A O 1
ATOM 1961 N N . VAL A 1 238 ? 77.537 19.638 -71.649 1.00 48.97 238 VAL A N 1
ATOM 1962 C CA . VAL A 1 238 ? 77.888 20.341 -70.391 1.00 48.97 238 VAL A CA 1
ATOM 1963 C C . VAL A 1 238 ? 76.764 21.258 -69.869 1.00 48.97 238 VAL A C 1
ATOM 1965 O O . VAL A 1 238 ? 76.923 21.888 -68.834 1.00 48.97 238 VAL A O 1
ATOM 1968 N N . MET A 1 239 ? 75.589 21.315 -70.507 1.00 49.62 239 MET A N 1
ATOM 1969 C CA . MET A 1 239 ? 74.542 22.294 -70.146 1.00 49.62 239 MET A CA 1
ATOM 1970 C C . MET A 1 239 ? 73.155 21.695 -69.872 1.00 49.62 239 MET A C 1
ATOM 1972 O O . MET A 1 239 ? 72.143 22.294 -70.219 1.00 49.62 239 MET A O 1
ATOM 1976 N N . GLU A 1 240 ? 73.076 20.551 -69.194 1.00 52.25 240 GLU A N 1
ATOM 1977 C CA . GLU A 1 240 ? 71.797 20.030 -68.689 1.00 52.25 240 GLU A CA 1
ATOM 1978 C C . GLU A 1 240 ? 71.908 19.715 -67.194 1.00 52.25 240 GLU A C 1
ATOM 1980 O O . GLU A 1 240 ? 72.239 18.596 -66.815 1.00 52.25 240 GLU A O 1
ATOM 1985 N N . ASN A 1 241 ? 71.726 20.746 -66.352 1.00 50.62 241 ASN A N 1
ATOM 1986 C CA . ASN A 1 241 ? 70.976 20.726 -65.079 1.00 50.62 241 ASN A CA 1
ATOM 1987 C C . ASN A 1 241 ? 71.372 21.912 -64.170 1.00 50.62 241 ASN A C 1
ATOM 1989 O O . ASN A 1 241 ? 72.330 21.805 -63.401 1.00 50.62 241 ASN A O 1
ATOM 1993 N N . PRO A 1 242 ? 70.642 23.044 -64.177 1.00 56.97 242 PRO A N 1
ATOM 1994 C CA . PRO A 1 242 ? 70.729 24.000 -63.077 1.00 56.97 242 PRO A CA 1
ATOM 1995 C C . PRO A 1 242 ? 70.079 23.398 -61.817 1.00 56.97 242 PRO A C 1
ATOM 1997 O O . PRO A 1 242 ? 68.920 22.986 -61.842 1.00 56.97 242 PRO A O 1
ATOM 2000 N N . ALA A 1 243 ? 70.823 23.338 -60.710 1.00 51.12 243 ALA A N 1
ATOM 2001 C CA . ALA A 1 243 ? 70.328 22.843 -59.425 1.00 51.12 243 ALA A CA 1
ATOM 2002 C C . ALA A 1 243 ? 69.102 23.651 -58.935 1.00 51.12 243 ALA A C 1
ATOM 2004 O O . ALA A 1 243 ? 69.096 24.882 -59.054 1.00 51.12 243 ALA A O 1
ATOM 2005 N N . PRO A 1 244 ? 68.064 23.008 -58.363 1.00 52.44 244 PRO A N 1
ATOM 2006 C CA . PRO A 1 244 ? 66.876 23.713 -57.899 1.00 52.44 244 PRO A CA 1
ATOM 2007 C C . PRO A 1 244 ? 67.200 24.606 -56.693 1.00 52.44 244 PRO A C 1
ATOM 2009 O O . PRO A 1 244 ? 67.742 24.172 -55.677 1.00 52.44 244 PRO A O 1
ATOM 2012 N N . LYS A 1 245 ? 66.841 25.884 -56.821 1.00 55.47 245 LYS A N 1
ATOM 2013 C CA . LYS A 1 245 ? 66.978 26.929 -55.803 1.00 55.47 245 LYS A CA 1
ATOM 2014 C C . LYS A 1 245 ? 65.994 26.654 -54.656 1.00 55.47 245 LYS A C 1
ATOM 2016 O O . LYS A 1 245 ? 64.786 26.657 -54.877 1.00 55.47 245 LYS A O 1
ATOM 2021 N N . ILE A 1 246 ? 66.491 26.431 -53.438 1.00 49.12 246 ILE A N 1
ATOM 2022 C CA . ILE A 1 246 ? 65.651 26.270 -52.239 1.00 49.12 246 ILE A CA 1
ATOM 2023 C C . ILE A 1 246 ? 64.968 27.617 -51.950 1.00 49.12 246 ILE A C 1
ATOM 2025 O O . ILE A 1 246 ? 65.638 28.638 -51.787 1.00 49.12 246 ILE A O 1
ATOM 2029 N N . SER A 1 247 ? 63.634 27.650 -51.943 1.00 48.88 247 SER A N 1
ATOM 2030 C CA . SER A 1 247 ? 62.854 28.878 -51.770 1.00 48.88 247 SER A CA 1
ATOM 2031 C C . SER A 1 247 ? 62.871 29.367 -50.319 1.00 48.88 247 SER A C 1
ATOM 2033 O O . SER A 1 247 ? 62.385 28.681 -49.424 1.00 48.88 247 SER A O 1
ATOM 2035 N N . THR A 1 248 ? 63.315 30.604 -50.095 1.00 54.12 248 THR A N 1
ATOM 2036 C CA . THR A 1 248 ? 63.149 31.370 -48.844 1.00 54.12 248 THR A CA 1
ATOM 2037 C C . THR A 1 248 ? 61.726 31.933 -48.708 1.00 54.12 248 THR A C 1
ATOM 2039 O O . THR A 1 248 ? 61.512 33.115 -48.436 1.00 54.12 248 THR A O 1
ATOM 2042 N N . SER A 1 249 ? 60.710 31.105 -48.951 1.00 48.19 249 SER A N 1
ATOM 2043 C CA . SER A 1 249 ? 59.316 31.508 -48.786 1.00 48.19 249 SER A CA 1
ATOM 2044 C C . SER A 1 249 ? 58.917 31.373 -47.319 1.00 48.19 249 SER A C 1
ATOM 2046 O O . SER A 1 249 ? 58.779 30.257 -46.826 1.00 48.19 249 SER A O 1
ATOM 2048 N N . ASN A 1 250 ? 58.688 32.501 -46.642 1.00 56.25 250 ASN A N 1
ATOM 2049 C CA . ASN A 1 250 ? 57.980 32.562 -45.361 1.00 56.25 250 ASN A CA 1
ATOM 2050 C C . ASN A 1 250 ? 56.580 31.940 -45.522 1.00 56.25 250 ASN A C 1
ATOM 2052 O O . ASN A 1 250 ? 55.617 32.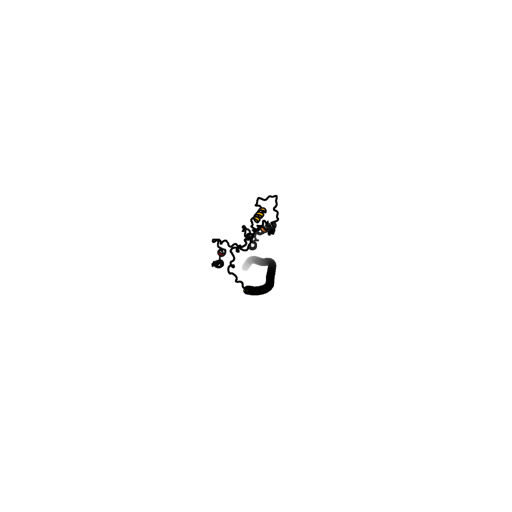630 -45.873 1.00 56.25 250 ASN A O 1
ATOM 2056 N N . SER A 1 251 ? 56.454 30.631 -45.304 1.00 51.47 251 SER A N 1
ATOM 2057 C CA . SER A 1 251 ? 55.169 29.946 -45.329 1.00 51.47 251 SER A CA 1
ATOM 2058 C C . SER A 1 251 ? 54.405 30.315 -44.058 1.00 51.47 251 SER A C 1
ATOM 2060 O O . SER A 1 251 ? 54.773 29.995 -42.932 1.00 51.47 251 SER A O 1
ATOM 2062 N N . LYS A 1 252 ? 53.288 31.026 -44.227 1.00 56.16 252 LYS A N 1
ATOM 2063 C CA . LYS A 1 252 ? 52.363 31.352 -43.126 1.00 56.16 252 LYS A CA 1
ATOM 2064 C C . LYS A 1 252 ? 51.691 30.105 -42.523 1.00 56.16 252 LYS A C 1
ATOM 2066 O O . LYS A 1 252 ? 51.023 30.219 -41.501 1.00 56.16 252 LYS A O 1
ATOM 2071 N N . LEU A 1 253 ? 51.884 28.937 -43.133 1.00 56.34 253 LEU A N 1
ATOM 2072 C CA . LEU A 1 253 ? 51.393 27.638 -42.692 1.00 56.34 253 LEU A CA 1
ATOM 2073 C C . LEU A 1 253 ? 52.580 26.816 -42.183 1.00 56.34 253 LEU A C 1
ATOM 2075 O O . LEU A 1 253 ? 53.173 26.026 -42.913 1.00 56.34 253 LEU A O 1
ATOM 2079 N N . LEU A 1 254 ? 52.955 27.070 -40.930 1.00 63.56 254 LEU A N 1
ATOM 2080 C CA . LEU A 1 254 ? 53.985 26.308 -40.231 1.00 63.56 254 LEU A CA 1
ATOM 2081 C C . LEU A 1 254 ? 53.435 24.913 -39.905 1.00 63.56 254 LEU A C 1
ATOM 2083 O O . LEU A 1 254 ? 52.358 24.793 -39.320 1.00 63.56 254 LEU A O 1
ATOM 2087 N N . ILE A 1 255 ? 54.172 23.868 -40.283 1.00 66.19 255 ILE A N 1
ATOM 2088 C CA . ILE A 1 255 ? 53.796 22.475 -40.011 1.00 66.19 255 ILE A CA 1
ATOM 2089 C C . ILE A 1 255 ? 53.856 22.242 -38.487 1.00 66.19 255 ILE A C 1
ATOM 2091 O O . ILE A 1 255 ? 54.888 22.566 -37.879 1.00 66.19 255 ILE A O 1
ATOM 2095 N N . PRO A 1 256 ? 52.797 21.691 -37.857 1.00 60.97 256 PRO A N 1
ATOM 2096 C CA . PRO A 1 256 ? 52.798 21.371 -36.431 1.00 60.97 256 PRO A CA 1
ATOM 2097 C C . PRO A 1 256 ? 53.964 20.435 -36.075 1.00 60.97 256 PRO A C 1
ATOM 2099 O O . PRO A 1 256 ? 54.092 19.364 -36.662 1.00 60.97 256 PRO A O 1
ATOM 2102 N N . GLY A 1 257 ? 54.819 20.846 -35.132 1.00 60.09 257 GLY A N 1
ATOM 2103 C CA . GLY A 1 257 ? 56.010 20.091 -34.699 1.00 60.09 257 GLY A CA 1
ATOM 2104 C C . GLY A 1 257 ? 57.327 20.480 -35.385 1.00 60.09 257 GLY A C 1
ATOM 2105 O O . GLY A 1 257 ? 58.369 19.920 -35.065 1.00 60.09 257 GLY A O 1
ATOM 2106 N N . SER A 1 258 ? 57.316 21.446 -36.310 1.00 74.62 258 SER A N 1
ATOM 2107 C CA . SER A 1 258 ? 58.556 22.056 -36.810 1.00 74.62 258 SER A CA 1
ATOM 2108 C C . SER A 1 258 ? 59.184 22.990 -35.767 1.00 74.62 258 SER A C 1
ATOM 2110 O O . SER A 1 258 ? 58.483 23.635 -34.984 1.00 74.62 258 SER A O 1
ATOM 2112 N N . THR A 1 259 ? 60.511 23.119 -35.788 1.00 69.06 259 THR A N 1
ATOM 2113 C CA . THR A 1 259 ? 61.263 24.005 -34.879 1.00 69.06 259 THR A CA 1
ATOM 2114 C C . THR A 1 259 ? 60.795 25.461 -34.969 1.00 69.06 259 THR A C 1
ATOM 2116 O O . THR A 1 259 ? 60.706 26.158 -33.961 1.00 69.06 259 THR A O 1
ATOM 2119 N N . GLU A 1 260 ? 60.413 25.913 -36.164 1.00 67.62 260 GLU A N 1
ATOM 2120 C CA . GLU A 1 260 ? 59.866 27.250 -36.410 1.00 67.62 260 GLU A CA 1
ATOM 2121 C C . GLU A 1 260 ? 58.458 27.436 -35.812 1.00 67.62 260 GLU A C 1
ATOM 2123 O O . GLU A 1 260 ? 58.149 28.505 -35.272 1.00 67.62 260 GLU A O 1
ATOM 2128 N N . PHE A 1 261 ? 57.616 26.394 -35.843 1.00 75.19 261 PHE A N 1
ATOM 2129 C CA . PHE A 1 261 ? 56.311 26.381 -35.172 1.00 75.19 261 PHE A CA 1
ATOM 2130 C C . PHE A 1 261 ? 56.466 26.490 -33.649 1.00 75.19 261 PHE A C 1
ATOM 2132 O O . PHE A 1 261 ? 55.783 27.294 -33.008 1.00 75.19 261 PHE A O 1
ATOM 2139 N N . GLU A 1 262 ? 57.401 25.735 -33.071 1.00 72.81 262 GLU A N 1
ATOM 2140 C CA . GLU A 1 262 ? 57.670 25.749 -31.630 1.00 72.81 262 GLU A CA 1
ATOM 2141 C C . GLU A 1 262 ? 58.281 27.073 -31.159 1.00 72.81 262 GLU A C 1
ATOM 2143 O O . GLU A 1 262 ? 57.845 27.619 -30.145 1.00 72.81 262 GLU A O 1
ATOM 2148 N N . LEU A 1 263 ? 59.201 27.662 -31.931 1.00 73.25 263 LEU A N 1
ATOM 2149 C CA . LEU A 1 263 ? 59.774 28.985 -31.652 1.00 73.25 263 LEU A CA 1
ATOM 2150 C C . LEU A 1 263 ? 58.715 30.093 -31.651 1.00 73.25 263 LEU A C 1
ATOM 2152 O O . LEU A 1 263 ? 58.732 30.977 -30.789 1.00 73.25 263 LEU A O 1
ATOM 2156 N N . LYS A 1 264 ? 57.766 30.058 -32.594 1.00 72.81 264 LYS A N 1
ATOM 2157 C CA . LYS A 1 264 ? 56.666 31.032 -32.643 1.00 72.81 264 LYS A CA 1
ATOM 2158 C C . LYS A 1 264 ? 55.696 30.845 -31.473 1.00 72.81 264 LYS A C 1
ATOM 2160 O O . LYS A 1 264 ? 55.268 31.833 -30.876 1.00 72.81 264 LYS A O 1
ATOM 2165 N N . LYS A 1 265 ? 55.410 29.593 -31.100 1.00 69.69 265 LYS A N 1
ATOM 2166 C CA . LYS A 1 265 ? 54.590 29.247 -29.931 1.00 69.69 265 LYS A CA 1
ATOM 2167 C C . LYS A 1 265 ? 55.242 29.713 -28.624 1.00 69.69 265 LYS A C 1
ATOM 2169 O O . LYS A 1 265 ? 54.568 30.341 -27.809 1.00 69.69 265 LYS A O 1
ATOM 2174 N N . ALA A 1 266 ? 56.548 29.504 -28.466 1.00 67.44 266 ALA A N 1
ATOM 2175 C CA . ALA A 1 266 ? 57.317 29.954 -27.304 1.00 67.44 266 ALA A CA 1
ATOM 2176 C C . ALA A 1 266 ? 57.365 31.487 -27.177 1.00 67.44 266 ALA A C 1
ATOM 2178 O O . ALA A 1 266 ? 57.298 32.013 -26.071 1.00 67.44 266 ALA A O 1
ATOM 2179 N N . LYS A 1 267 ? 57.401 32.228 -28.296 1.00 67.81 267 LYS A N 1
ATOM 2180 C CA . LYS A 1 267 ? 57.264 33.698 -28.274 1.00 67.81 267 LYS A CA 1
ATOM 2181 C C . LYS A 1 267 ? 55.875 34.164 -27.834 1.00 67.81 267 LYS A C 1
ATOM 2183 O O . LYS A 1 267 ? 55.767 35.200 -27.189 1.00 67.81 267 LYS A O 1
ATOM 2188 N N . SER A 1 268 ? 54.819 33.432 -28.197 1.00 67.75 268 SER A N 1
ATOM 2189 C CA . SER A 1 268 ? 53.442 33.784 -27.817 1.00 67.75 268 SER A CA 1
ATOM 2190 C C . SER A 1 268 ? 53.079 33.411 -26.377 1.00 67.75 268 SER A C 1
ATOM 2192 O O . SER A 1 268 ? 52.172 34.010 -25.807 1.00 67.75 268 SER A O 1
ATOM 2194 N N . ILE A 1 269 ? 53.774 32.432 -25.792 1.00 69.62 269 ILE A N 1
ATOM 2195 C CA . ILE A 1 269 ? 53.535 31.934 -24.435 1.00 69.62 269 ILE A CA 1
ATOM 2196 C C . ILE A 1 269 ? 54.898 31.847 -23.737 1.00 69.62 269 ILE A C 1
ATOM 2198 O O . ILE A 1 269 ? 55.518 30.778 -23.745 1.00 69.62 269 ILE A O 1
ATOM 2202 N N . PRO A 1 270 ? 55.411 32.962 -23.185 1.00 66.94 270 PRO A N 1
ATOM 2203 C CA . PRO A 1 270 ? 56.656 32.920 -22.438 1.00 66.94 270 PRO A CA 1
ATOM 2204 C C . PRO A 1 270 ? 56.495 32.049 -21.176 1.00 66.94 270 PRO A C 1
ATOM 2206 O O . PRO A 1 270 ? 55.379 31.860 -20.679 1.00 66.94 270 PRO A O 1
ATOM 2209 N N . PRO A 1 271 ? 57.596 31.493 -20.643 1.00 67.75 271 PRO A N 1
ATOM 2210 C CA . PRO A 1 271 ? 57.555 30.687 -19.431 1.00 67.75 271 PRO A CA 1
ATOM 2211 C C . PRO A 1 271 ? 56.989 31.487 -18.242 1.00 67.75 271 PRO A C 1
ATOM 2213 O O . PRO A 1 271 ? 57.113 32.717 -18.188 1.00 67.75 271 PRO A O 1
ATOM 2216 N N . PRO A 1 272 ? 56.348 30.806 -17.276 1.00 65.25 272 PRO A N 1
ATOM 2217 C CA . PRO A 1 272 ? 55.749 31.464 -16.122 1.00 65.25 272 PRO A CA 1
ATOM 2218 C C . PRO A 1 272 ? 56.795 32.269 -15.340 1.00 65.25 272 PRO A C 1
ATOM 2220 O O . PRO A 1 272 ? 57.799 31.719 -14.900 1.00 65.25 272 PRO A O 1
ATOM 2223 N N . GLY A 1 273 ? 56.553 33.577 -15.185 1.00 64.88 273 GLY A N 1
ATOM 2224 C CA . GLY A 1 273 ? 57.451 34.520 -14.500 1.00 64.88 273 GLY A CA 1
ATOM 2225 C C . GLY A 1 273 ? 58.115 35.568 -15.403 1.00 64.88 273 GLY A C 1
ATOM 2226 O O . GLY A 1 273 ? 58.665 36.533 -14.886 1.00 64.88 273 GLY A O 1
ATOM 2227 N N . SER A 1 274 ? 58.025 35.435 -16.732 1.00 66.56 274 SER A N 1
ATOM 2228 C CA . SER A 1 274 ? 58.616 36.379 -17.704 1.00 66.56 274 SER A CA 1
ATOM 2229 C C . SER A 1 274 ? 57.596 37.315 -18.373 1.00 66.56 274 SER A C 1
ATOM 2231 O O . SER A 1 274 ? 57.887 37.909 -19.410 1.00 66.56 274 SER A O 1
ATOM 2233 N N . TYR A 1 275 ? 56.385 37.425 -17.822 1.00 66.00 275 TYR A N 1
ATOM 2234 C CA . TYR A 1 275 ? 55.333 38.285 -18.367 1.00 66.00 275 TYR A CA 1
ATOM 2235 C C . TYR A 1 275 ? 55.587 39.751 -18.000 1.00 66.00 275 TYR A C 1
ATOM 2237 O O . TYR A 1 275 ? 55.704 40.079 -16.821 1.00 66.00 275 TYR A O 1
ATOM 2245 N N . ASP A 1 276 ? 55.621 40.633 -18.998 1.00 66.25 276 ASP A N 1
ATOM 2246 C CA . ASP A 1 276 ? 55.604 42.079 -18.777 1.00 66.25 276 ASP A CA 1
ATOM 2247 C C . ASP A 1 276 ? 54.151 42.519 -18.496 1.00 66.25 276 ASP A C 1
ATOM 2249 O O . ASP A 1 276 ? 53.300 42.411 -19.386 1.00 66.25 276 ASP A O 1
ATOM 2253 N N . PRO A 1 277 ? 53.807 42.983 -17.278 1.00 59.41 277 PRO A N 1
ATOM 2254 C CA . PRO A 1 277 ? 52.420 43.239 -16.875 1.00 59.41 277 PRO A CA 1
ATOM 2255 C C . PRO A 1 277 ? 51.734 44.374 -17.654 1.00 59.41 277 PRO A C 1
ATOM 2257 O O . PRO A 1 277 ? 50.531 44.574 -17.497 1.00 59.41 277 PRO A O 1
ATOM 2260 N N . LYS A 1 278 ? 52.470 45.127 -18.484 1.00 61.59 278 LYS A N 1
ATOM 2261 C CA . LYS A 1 278 ? 51.926 46.211 -19.320 1.00 61.59 278 LYS A CA 1
ATOM 2262 C C . LYS A 1 278 ? 51.548 45.783 -20.739 1.00 61.59 278 LYS A C 1
ATOM 2264 O O . LYS A 1 278 ? 50.853 46.536 -21.419 1.00 61.59 278 LYS A O 1
ATOM 2269 N N . VAL A 1 279 ? 51.970 44.603 -21.194 1.00 57.78 279 VAL A N 1
ATOM 2270 C CA . VAL A 1 279 ? 51.694 44.116 -22.552 1.00 57.78 279 VAL A CA 1
ATOM 2271 C C . VAL A 1 279 ? 50.766 42.910 -22.461 1.00 57.78 279 VAL A C 1
ATOM 2273 O O . VAL A 1 279 ? 51.186 41.797 -22.157 1.00 57.78 279 VAL A O 1
ATOM 2276 N N . LEU A 1 280 ? 49.476 43.129 -22.720 1.00 55.66 280 LEU A N 1
ATOM 2277 C CA . LEU A 1 280 ? 48.518 42.031 -22.831 1.00 55.66 280 LEU A CA 1
ATOM 2278 C C . LEU A 1 280 ? 48.851 41.172 -24.066 1.00 55.66 280 LEU A C 1
ATOM 2280 O O . LEU A 1 280 ? 49.106 41.727 -25.140 1.00 55.66 280 LEU A O 1
ATOM 2284 N N . PRO A 1 281 ? 48.814 39.831 -23.961 1.00 55.53 281 PRO A N 1
ATOM 2285 C CA . PRO A 1 281 ? 48.983 38.964 -25.117 1.00 55.53 281 PRO A CA 1
ATOM 2286 C C . PRO A 1 281 ? 47.867 39.253 -26.126 1.00 55.53 281 PRO A C 1
ATOM 2288 O O . PRO A 1 281 ? 46.683 39.161 -25.803 1.00 55.53 281 PRO A O 1
ATOM 2291 N N . SER A 1 282 ? 48.240 39.630 -27.354 1.00 51.78 282 SER A N 1
ATOM 2292 C CA . SER A 1 282 ? 47.274 39.826 -28.439 1.00 51.78 282 SER A CA 1
ATOM 2293 C C . SER A 1 282 ? 46.512 38.516 -28.673 1.00 51.78 282 SER A C 1
ATOM 2295 O O . SER A 1 282 ? 47.065 37.526 -29.143 1.00 51.78 282 SER A O 1
ATOM 2297 N N . GLY A 1 283 ? 45.242 38.481 -28.264 1.00 50.09 283 GLY A N 1
ATOM 2298 C CA . GLY A 1 283 ? 44.391 37.287 -28.236 1.00 50.09 283 GLY A CA 1
ATOM 2299 C C . GLY A 1 283 ? 43.929 36.788 -29.608 1.00 50.09 283 GLY A C 1
ATOM 2300 O O . GLY A 1 283 ? 42.813 36.293 -29.726 1.00 50.09 283 GLY A O 1
ATOM 2301 N N . SER A 1 284 ? 44.742 36.921 -30.656 1.00 49.94 284 SER A N 1
ATOM 2302 C CA . SER A 1 284 ? 44.359 36.600 -32.037 1.00 49.94 284 SER A CA 1
ATOM 2303 C C . SER A 1 284 ? 44.612 35.143 -32.455 1.00 49.94 284 SER A C 1
ATOM 2305 O O . SER A 1 284 ? 44.531 34.838 -33.640 1.00 49.94 284 SER A O 1
ATOM 2307 N N . GLY A 1 285 ? 44.884 34.225 -31.517 1.00 48.53 285 GLY A N 1
ATOM 2308 C CA . GLY A 1 285 ? 45.223 32.831 -31.854 1.00 48.53 285 GLY A CA 1
ATOM 2309 C C . GLY A 1 285 ? 44.670 31.734 -30.939 1.00 48.53 285 GLY A C 1
ATOM 2310 O O . GLY A 1 285 ? 45.134 30.606 -31.034 1.00 48.53 285 GLY A O 1
ATOM 2311 N N . LEU A 1 286 ? 43.720 32.031 -30.047 1.00 45.81 286 LEU A N 1
ATOM 2312 C CA . LEU A 1 286 ? 43.225 31.075 -29.035 1.00 45.81 286 LEU A CA 1
ATOM 2313 C C . LEU A 1 286 ? 41.755 30.662 -29.226 1.00 45.81 286 LEU A C 1
ATOM 2315 O O . LEU A 1 286 ? 41.073 30.320 -28.265 1.00 45.81 286 LEU A O 1
ATOM 2319 N N . TRP A 1 287 ? 41.265 30.698 -30.466 1.00 44.50 287 TRP A N 1
ATOM 2320 C CA . TRP A 1 287 ? 39.872 30.380 -30.799 1.00 44.50 287 TRP A CA 1
ATOM 2321 C C . TRP A 1 287 ? 39.728 29.210 -31.776 1.00 44.50 287 TRP A C 1
ATOM 2323 O O . TRP A 1 287 ? 38.830 29.233 -32.608 1.00 44.50 287 TRP A O 1
ATOM 2333 N N . ASP A 1 288 ? 40.545 28.167 -31.628 1.00 45.38 288 ASP A N 1
ATOM 2334 C CA . ASP A 1 288 ? 40.174 26.843 -32.134 1.00 45.38 288 ASP A CA 1
ATOM 2335 C C . ASP A 1 288 ? 39.788 25.929 -30.961 1.00 45.38 288 ASP A C 1
ATOM 2337 O O . ASP A 1 288 ? 40.586 25.600 -30.086 1.00 45.38 288 ASP A O 1
ATOM 2341 N N . GLU A 1 289 ? 38.498 25.584 -30.959 1.00 47.03 289 GLU A N 1
ATOM 2342 C CA . GLU A 1 289 ? 37.882 24.402 -30.344 1.00 47.03 289 GLU A CA 1
ATOM 2343 C C . GLU A 1 289 ? 38.052 24.186 -28.831 1.00 47.03 289 GLU A C 1
ATOM 2345 O O . GLU A 1 289 ? 38.587 23.187 -28.357 1.00 47.03 289 GLU A O 1
ATOM 2350 N N . GLY A 1 290 ? 37.456 25.066 -28.026 1.00 42.91 290 GLY A N 1
ATOM 2351 C CA . GLY A 1 290 ? 37.308 24.794 -26.598 1.00 42.91 290 GLY A CA 1
ATOM 2352 C C . GLY A 1 290 ? 36.337 25.729 -25.904 1.00 42.91 290 GLY A C 1
ATOM 2353 O O . GLY A 1 290 ? 36.748 26.624 -25.174 1.00 42.91 290 GLY A O 1
ATOM 2354 N N . LYS A 1 291 ? 35.026 25.530 -26.091 1.00 38.97 291 LYS A N 1
ATOM 2355 C CA . LYS A 1 291 ? 34.026 26.186 -25.236 1.00 38.97 291 LYS A CA 1
ATOM 2356 C C . LYS A 1 291 ? 34.220 25.695 -23.799 1.00 38.97 291 LYS A C 1
ATOM 2358 O O . LYS A 1 291 ? 33.770 24.603 -23.455 1.00 38.97 291 LYS A O 1
ATOM 2363 N N . ILE A 1 292 ? 34.852 26.506 -22.952 1.00 43.69 292 ILE A N 1
ATOM 2364 C CA . ILE A 1 292 ? 34.839 26.314 -21.499 1.00 43.69 292 ILE A CA 1
ATOM 2365 C C . ILE A 1 292 ? 33.404 26.578 -21.033 1.00 43.69 292 ILE A C 1
ATOM 2367 O O . ILE A 1 292 ? 32.987 27.707 -20.788 1.00 43.69 292 ILE A O 1
ATOM 2371 N N . SER A 1 293 ? 32.608 25.513 -20.984 1.00 46.56 293 SER A N 1
ATOM 2372 C CA . SER A 1 293 ? 31.280 25.532 -20.387 1.00 46.56 293 SER A CA 1
ATOM 2373 C C . SER A 1 293 ? 31.443 25.542 -18.873 1.00 46.56 293 SER A C 1
ATOM 2375 O O . SER A 1 293 ? 31.725 24.505 -18.275 1.00 46.56 293 SER A O 1
ATOM 2377 N N . MET A 1 294 ? 31.217 26.693 -18.242 1.00 42.00 294 MET A N 1
ATOM 2378 C CA . MET A 1 294 ? 30.993 26.763 -16.797 1.00 42.00 294 MET A CA 1
ATOM 2379 C C . MET A 1 294 ? 29.853 25.796 -16.442 1.00 42.00 294 MET A C 1
ATOM 2381 O O . MET A 1 294 ? 28.773 25.856 -17.039 1.00 42.00 294 MET A O 1
ATOM 2385 N N . SER A 1 295 ? 30.100 24.847 -15.538 1.00 49.06 295 SER A N 1
ATOM 2386 C CA . SER A 1 295 ? 29.108 23.841 -15.159 1.00 49.06 295 SER A CA 1
ATOM 2387 C C 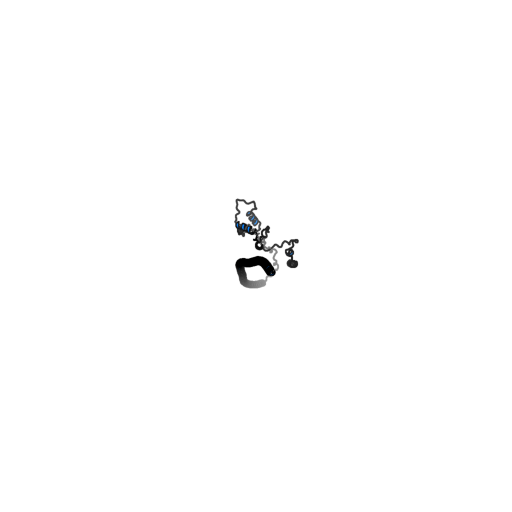. SER A 1 295 ? 27.856 24.527 -14.616 1.00 49.06 295 SER A C 1
ATOM 2389 O O . SER A 1 295 ? 27.922 25.260 -13.631 1.00 49.06 295 SER A O 1
ATOM 2391 N N . LYS A 1 296 ? 26.699 24.262 -15.232 1.00 53.69 296 LYS A N 1
ATOM 2392 C CA . LYS A 1 296 ? 25.376 24.676 -14.738 1.00 53.69 296 LYS A CA 1
ATOM 2393 C C . LYS A 1 296 ? 24.959 23.838 -13.520 1.00 53.69 296 LYS A C 1
ATOM 2395 O O . LYS A 1 296 ? 23.881 23.253 -13.512 1.00 53.69 296 LYS A O 1
ATOM 2400 N N . SER A 1 297 ? 25.823 23.707 -12.516 1.00 57.81 297 SER A N 1
ATOM 2401 C CA . SER A 1 297 ? 25.404 23.152 -11.232 1.00 57.81 297 SER A CA 1
ATOM 2402 C C . SER A 1 297 ? 24.510 24.192 -10.552 1.00 57.81 297 SER A C 1
ATOM 2404 O O . SER A 1 297 ? 24.930 25.350 -10.447 1.00 57.81 297 SER A O 1
ATOM 2406 N N . PRO A 1 298 ? 23.286 23.835 -10.127 1.00 60.62 298 PRO A N 1
ATOM 2407 C CA . PRO A 1 298 ? 22.446 24.758 -9.378 1.00 60.62 298 PRO A CA 1
ATOM 2408 C C . PRO A 1 298 ? 23.214 25.189 -8.126 1.00 60.62 298 PRO A C 1
ATOM 2410 O O . PRO A 1 298 ? 23.746 24.349 -7.402 1.00 60.62 298 PRO A O 1
ATOM 2413 N N . LYS A 1 299 ? 23.338 26.502 -7.913 1.00 61.56 299 LYS A N 1
ATOM 2414 C CA . LYS A 1 299 ? 23.933 27.047 -6.690 1.00 61.56 299 LYS A CA 1
ATOM 2415 C C . LYS A 1 299 ? 23.035 26.608 -5.535 1.00 61.56 299 LYS A C 1
ATOM 2417 O O . LYS A 1 299 ? 21.866 26.981 -5.523 1.00 61.56 299 LYS A O 1
ATOM 2422 N N . THR A 1 300 ? 23.550 25.781 -4.630 1.00 64.75 300 THR A N 1
ATOM 2423 C CA . THR A 1 300 ? 22.820 25.367 -3.430 1.00 64.75 300 THR A CA 1
ATOM 2424 C C . THR A 1 300 ? 22.606 26.592 -2.557 1.00 64.75 300 THR A C 1
ATOM 2426 O O . THR A 1 300 ? 23.550 27.307 -2.222 1.00 64.75 300 THR A O 1
ATOM 2429 N N . THR A 1 301 ? 21.348 26.892 -2.256 1.00 72.44 301 THR A N 1
ATOM 2430 C CA . THR A 1 301 ? 20.988 27.984 -1.352 1.00 72.44 301 THR A CA 1
ATOM 2431 C C . THR A 1 301 ? 21.163 27.521 0.096 1.00 72.44 301 THR A C 1
ATOM 2433 O O . THR A 1 301 ? 21.023 26.337 0.383 1.00 72.44 301 THR A O 1
ATOM 2436 N N . TYR A 1 302 ? 21.416 28.439 1.034 1.00 67.38 302 TYR A N 1
ATOM 2437 C CA . TYR A 1 302 ? 21.550 28.126 2.471 1.00 67.38 302 TYR A CA 1
ATOM 2438 C C . TYR A 1 302 ? 20.370 27.292 3.020 1.00 67.38 302 TYR A C 1
ATOM 2440 O O . TYR A 1 302 ? 20.549 26.363 3.802 1.00 67.38 302 TYR A O 1
ATOM 2448 N N . LEU A 1 303 ? 19.155 27.551 2.523 1.00 67.19 303 LEU A N 1
ATOM 2449 C CA . LEU A 1 303 ? 17.951 26.780 2.855 1.00 67.19 303 LEU A CA 1
ATOM 2450 C C . LEU A 1 303 ? 17.986 25.323 2.360 1.00 67.19 303 LEU A C 1
ATOM 2452 O O . LEU A 1 303 ? 17.363 24.455 2.973 1.00 67.19 303 LEU A O 1
ATOM 2456 N N . ASP A 1 304 ? 18.699 25.036 1.271 1.00 70.69 304 ASP A N 1
ATOM 2457 C CA . ASP A 1 304 ? 18.874 23.671 0.767 1.00 70.69 304 ASP A CA 1
ATOM 2458 C C . ASP A 1 304 ? 19.883 22.894 1.620 1.00 70.69 304 ASP A C 1
ATOM 2460 O O . ASP A 1 304 ? 19.702 21.698 1.858 1.00 70.69 304 ASP A O 1
ATOM 2464 N N . GLU A 1 305 ? 20.901 23.580 2.145 1.00 73.19 305 GLU A N 1
ATOM 2465 C CA . GLU A 1 305 ? 21.870 23.006 3.083 1.00 73.19 305 GLU A CA 1
ATOM 2466 C C . GLU A 1 305 ? 21.217 22.680 4.435 1.00 73.19 305 GLU A C 1
ATOM 2468 O O . GLU A 1 305 ? 21.383 21.568 4.937 1.00 73.19 305 GLU A O 1
ATOM 2473 N N . GLU A 1 306 ? 20.382 23.570 4.987 1.00 72.75 306 GLU A N 1
ATOM 2474 C CA . GLU A 1 306 ? 19.636 23.281 6.223 1.00 72.75 306 GLU A CA 1
ATOM 2475 C C . GLU A 1 306 ? 18.669 22.098 6.073 1.00 72.75 306 GLU A C 1
ATOM 2477 O O . GLU A 1 306 ? 18.541 21.266 6.978 1.00 72.75 306 GLU A O 1
ATOM 2482 N N . ARG A 1 307 ? 17.998 21.985 4.920 1.00 70.62 307 ARG A N 1
ATOM 2483 C CA . ARG A 1 307 ? 17.118 20.844 4.620 1.00 70.62 307 ARG A CA 1
ATOM 2484 C C . ARG A 1 307 ? 17.899 19.537 4.536 1.00 70.62 307 ARG A C 1
ATOM 2486 O O . ARG A 1 307 ? 17.427 18.527 5.055 1.00 70.62 307 ARG A O 1
ATOM 2493 N N . ALA A 1 308 ? 19.087 19.553 3.934 1.00 70.62 308 ALA A N 1
ATOM 2494 C CA . ALA A 1 308 ? 19.957 18.382 3.866 1.00 70.62 308 ALA A CA 1
ATOM 2495 C C . ALA A 1 308 ? 20.450 17.949 5.258 1.00 70.62 308 ALA A C 1
ATOM 2497 O O . ALA A 1 308 ? 20.462 16.757 5.560 1.00 70.62 308 ALA A O 1
ATOM 2498 N N . ILE A 1 309 ? 20.787 18.905 6.130 1.00 70.56 309 ILE A N 1
ATOM 2499 C CA . ILE A 1 309 ? 21.228 18.626 7.505 1.00 70.56 309 ILE A CA 1
ATOM 2500 C C . ILE A 1 309 ? 20.091 18.015 8.336 1.00 70.56 309 ILE A C 1
ATOM 2502 O O . ILE A 1 309 ? 20.293 16.999 8.999 1.00 70.56 309 ILE A O 1
ATOM 2506 N N . ARG A 1 310 ? 18.871 18.566 8.258 1.00 67.25 310 ARG A N 1
ATOM 2507 C CA . ARG A 1 310 ? 17.701 18.009 8.968 1.00 67.25 310 ARG A CA 1
ATOM 2508 C C . ARG A 1 310 ? 17.272 16.643 8.432 1.00 67.25 310 ARG A C 1
ATOM 2510 O O . ARG A 1 310 ? 16.781 15.823 9.198 1.00 67.25 310 ARG A O 1
ATOM 2517 N N . ALA A 1 311 ? 17.490 16.374 7.145 1.00 66.69 311 ALA A N 1
ATOM 2518 C CA . ALA A 1 311 ? 17.248 15.056 6.561 1.00 66.69 311 ALA A CA 1
ATOM 2519 C C . ALA A 1 311 ? 18.228 13.981 7.074 1.00 66.69 311 ALA A C 1
ATOM 2521 O O . ALA A 1 311 ? 17.882 12.802 7.086 1.00 66.69 311 ALA A O 1
ATOM 2522 N N . LEU A 1 312 ? 19.432 14.374 7.507 1.00 64.25 312 LEU A N 1
ATOM 2523 C CA . LEU A 1 312 ? 20.441 13.467 8.067 1.00 64.25 312 LEU A CA 1
ATOM 2524 C C . LEU A 1 312 ? 20.207 13.118 9.545 1.00 64.25 312 LEU A C 1
ATOM 2526 O O . LEU A 1 312 ? 20.707 12.094 10.004 1.00 64.25 312 LEU A O 1
ATOM 2530 N N . ALA A 1 313 ? 19.441 13.933 10.272 1.00 64.56 313 ALA A N 1
ATOM 2531 C CA . ALA A 1 313 ? 19.095 13.715 11.675 1.00 64.56 313 ALA A CA 1
ATOM 2532 C C . ALA A 1 313 ? 17.566 13.623 11.851 1.00 64.56 313 ALA A C 1
ATOM 2534 O O . ALA A 1 313 ? 16.952 14.543 12.400 1.00 64.56 313 ALA A O 1
ATOM 2535 N N . PRO A 1 314 ? 16.926 12.540 11.362 1.00 65.50 314 PRO A N 1
ATOM 2536 C CA . PRO A 1 314 ? 15.501 12.332 11.576 1.00 65.50 314 PRO A CA 1
ATOM 2537 C C . PRO A 1 314 ? 15.205 12.230 13.077 1.00 65.50 314 PRO A C 1
ATOM 2539 O O . PRO A 1 314 ? 15.951 11.607 13.835 1.00 65.50 314 PRO A O 1
ATOM 2542 N N . GLY A 1 315 ? 14.108 12.853 13.509 1.00 66.56 315 GLY A N 1
ATOM 2543 C CA . GLY A 1 315 ? 13.650 12.766 14.892 1.00 66.56 315 GLY A CA 1
ATOM 2544 C C . GLY A 1 315 ? 13.335 11.316 15.294 1.00 66.56 315 GLY A C 1
ATOM 2545 O O . GLY A 1 315 ? 13.035 10.481 14.428 1.00 66.56 315 GLY A O 1
ATOM 2546 N N . PRO A 1 316 ? 13.382 10.993 16.596 1.00 60.41 316 PRO A N 1
ATOM 2547 C CA . PRO A 1 316 ? 13.123 9.640 17.079 1.00 60.41 316 PRO A CA 1
ATOM 2548 C C . PRO A 1 316 ? 11.758 9.140 16.573 1.00 60.41 316 PRO A C 1
ATOM 2550 O O . PRO A 1 316 ? 10.738 9.794 16.774 1.00 60.41 316 PRO A O 1
ATOM 2553 N N . GLY A 1 317 ? 11.755 8.005 15.862 1.00 58.84 317 GLY A N 1
ATOM 2554 C CA . GLY A 1 317 ? 10.554 7.412 15.250 1.00 58.84 317 GLY A CA 1
ATOM 2555 C C . GLY A 1 317 ? 10.352 7.687 13.751 1.00 58.84 317 GLY A C 1
ATOM 2556 O O . GLY A 1 317 ? 9.406 7.161 13.174 1.00 58.84 317 GLY A O 1
ATOM 2557 N N . THR A 1 318 ? 11.234 8.454 13.095 1.00 60.50 318 THR A N 1
ATOM 2558 C CA . THR A 1 318 ? 11.130 8.779 11.650 1.00 60.50 318 THR A CA 1
ATOM 2559 C C . THR A 1 318 ? 12.191 8.115 10.763 1.00 60.50 318 THR A C 1
ATOM 2561 O O . THR A 1 318 ? 12.411 8.535 9.627 1.00 60.50 318 THR A O 1
ATOM 2564 N N . TYR A 1 319 ? 12.831 7.044 11.240 1.00 61.66 319 TYR A N 1
ATOM 2565 C CA . TYR A 1 319 ? 13.750 6.234 10.436 1.00 61.66 319 TYR A CA 1
ATOM 2566 C C . TYR A 1 319 ? 12.971 5.460 9.358 1.00 61.66 319 TYR A C 1
ATOM 2568 O O . TYR A 1 319 ? 12.554 4.325 9.565 1.00 61.66 319 TYR A O 1
ATOM 2576 N N . GLY A 1 320 ? 12.725 6.090 8.211 1.00 57.53 320 GLY A N 1
ATOM 2577 C CA . GLY A 1 320 ? 12.263 5.386 7.017 1.00 57.53 320 GLY A CA 1
ATOM 2578 C C . GLY A 1 320 ? 13.354 4.455 6.483 1.00 57.53 320 GLY A C 1
ATOM 2579 O O . GLY A 1 320 ? 14.540 4.746 6.642 1.00 57.53 320 GLY A O 1
ATOM 2580 N N . ASP A 1 321 ? 12.942 3.354 5.847 1.00 48.47 321 ASP A N 1
ATOM 2581 C CA . ASP A 1 321 ? 13.819 2.335 5.260 1.00 48.47 321 ASP A CA 1
ATOM 2582 C C . ASP A 1 321 ? 15.057 2.944 4.586 1.00 48.47 321 ASP A C 1
ATOM 2584 O O . ASP A 1 321 ? 14.958 3.709 3.618 1.00 48.47 321 ASP A O 1
ATOM 2588 N N . ALA A 1 322 ? 16.234 2.532 5.062 1.00 50.69 322 ALA A N 1
ATOM 2589 C CA . ALA A 1 322 ? 17.562 2.945 4.599 1.00 50.69 322 ALA A CA 1
ATOM 2590 C C . ALA A 1 322 ? 17.848 2.648 3.105 1.00 50.69 322 ALA A C 1
ATOM 2592 O O . ALA A 1 322 ? 18.960 2.854 2.625 1.00 50.69 322 ALA A O 1
ATOM 2593 N N . SER A 1 323 ? 16.856 2.168 2.350 1.00 49.38 323 SER A N 1
ATOM 2594 C CA . SER A 1 323 ? 16.914 1.981 0.901 1.00 49.38 323 SER A CA 1
ATOM 2595 C C . SER A 1 323 ? 16.602 3.256 0.107 1.00 49.38 323 SER A C 1
ATOM 2597 O O . SER A 1 323 ? 17.001 3.348 -1.053 1.00 49.38 323 SER A O 1
ATOM 2599 N N . LYS A 1 324 ? 15.923 4.255 0.701 1.00 52.50 324 LYS A N 1
ATOM 2600 C CA . LYS A 1 324 ? 15.568 5.517 0.011 1.00 52.50 324 LYS A CA 1
ATOM 2601 C C . LYS A 1 324 ? 16.503 6.684 0.324 1.00 52.50 324 LYS A C 1
ATOM 2603 O O . LYS A 1 324 ? 16.623 7.600 -0.485 1.00 52.50 324 LYS A O 1
ATOM 2608 N N . THR A 1 325 ? 17.201 6.644 1.452 1.00 47.72 325 THR A N 1
ATOM 2609 C CA . THR A 1 325 ? 18.270 7.586 1.788 1.00 47.72 325 THR A CA 1
ATOM 2610 C C . THR A 1 325 ? 19.606 6.918 1.497 1.00 47.72 325 THR A C 1
ATOM 2612 O O . THR A 1 325 ? 20.222 6.297 2.356 1.00 47.72 325 THR A O 1
ATOM 2615 N N . SER A 1 326 ? 20.089 7.054 0.259 1.00 44.94 326 SER A N 1
ATOM 2616 C CA . SER A 1 326 ? 21.470 6.722 -0.101 1.00 44.94 326 SER A CA 1
ATOM 2617 C C . SER A 1 326 ? 22.444 7.709 0.572 1.00 44.94 326 SER A C 1
ATOM 2619 O O . SER A 1 326 ? 23.108 8.510 -0.083 1.00 44.94 326 SER A O 1
ATOM 2621 N N . ALA A 1 327 ? 22.516 7.688 1.902 1.00 47.41 327 ALA A N 1
ATOM 2622 C CA . ALA A 1 327 ? 23.466 8.463 2.696 1.00 47.41 327 ALA A CA 1
ATOM 2623 C C . ALA A 1 327 ? 24.871 7.838 2.693 1.00 47.41 327 ALA A C 1
ATOM 2625 O O . ALA A 1 327 ? 25.797 8.390 3.274 1.00 47.41 327 ALA A O 1
ATOM 2626 N N . LEU A 1 328 ? 25.069 6.737 1.962 1.00 43.84 328 LEU A N 1
ATOM 2627 C CA . LEU A 1 328 ? 26.376 6.393 1.423 1.00 43.84 328 LEU A CA 1
ATOM 2628 C C . LEU A 1 328 ? 26.464 6.914 -0.018 1.00 43.84 328 LEU A C 1
ATOM 2630 O O . LEU A 1 328 ? 26.478 6.146 -0.981 1.00 43.84 328 LEU A O 1
ATOM 2634 N N . GLN A 1 329 ? 26.515 8.240 -0.179 1.00 47.78 329 GLN A N 1
ATOM 2635 C CA . GLN A 1 329 ? 27.087 8.813 -1.395 1.00 47.78 329 GLN A CA 1
ATOM 2636 C C . GLN A 1 329 ? 28.537 8.322 -1.476 1.00 47.78 329 GLN A C 1
ATOM 2638 O O . GLN A 1 329 ? 29.448 8.910 -0.897 1.00 47.78 329 GLN A O 1
ATOM 2643 N N . ARG A 1 330 ? 28.763 7.245 -2.235 1.00 46.88 330 ARG A N 1
ATOM 2644 C CA . ARG A 1 330 ? 30.088 6.734 -2.631 1.00 46.88 330 ARG A CA 1
ATOM 2645 C C . ARG A 1 330 ? 30.877 7.724 -3.511 1.00 46.88 330 ARG A C 1
ATOM 2647 O O . ARG A 1 330 ? 31.856 7.341 -4.140 1.00 46.88 330 ARG A O 1
ATOM 2654 N N . ASP A 1 331 ? 30.471 8.991 -3.558 1.00 48.75 331 ASP A N 1
ATOM 2655 C CA . ASP A 1 331 ? 31.040 10.028 -4.415 1.00 48.75 331 ASP A CA 1
ATOM 2656 C C . ASP A 1 331 ? 32.067 10.929 -3.721 1.00 48.75 331 ASP A C 1
ATOM 2658 O O . ASP A 1 331 ? 32.731 11.709 -4.402 1.00 48.75 331 ASP A O 1
ATOM 2662 N N . ARG A 1 332 ? 32.266 10.796 -2.401 1.00 43.25 332 ARG A N 1
ATOM 2663 C CA . ARG A 1 332 ? 33.277 11.558 -1.641 1.00 43.25 332 ARG A CA 1
ATOM 2664 C C . ARG A 1 332 ? 34.462 10.714 -1.156 1.00 43.25 332 ARG A C 1
ATOM 2666 O O . ARG A 1 332 ? 34.989 10.943 -0.074 1.00 43.25 332 ARG A O 1
ATOM 2673 N N . GLY A 1 333 ? 34.910 9.749 -1.955 1.00 40.25 333 GLY A N 1
ATOM 2674 C CA . GLY A 1 333 ? 36.302 9.296 -1.860 1.00 40.25 333 GLY A CA 1
ATOM 2675 C C . GLY A 1 333 ? 37.227 10.343 -2.500 1.00 40.25 333 GLY A C 1
ATOM 2676 O O . GLY A 1 333 ? 36.782 11.023 -3.430 1.00 40.25 333 GLY A O 1
ATOM 2677 N N . PRO A 1 334 ? 38.491 10.501 -2.062 1.00 38.06 334 PRO A N 1
ATOM 2678 C CA . PRO A 1 334 ? 39.457 11.337 -2.767 1.00 38.06 334 PRO A CA 1
ATOM 2679 C C . PRO A 1 334 ? 39.613 10.790 -4.189 1.00 38.06 334 PRO A C 1
ATOM 2681 O O . PRO A 1 334 ? 40.247 9.760 -4.421 1.00 38.06 334 PRO A O 1
ATOM 2684 N N . ARG A 1 335 ? 38.971 11.447 -5.159 1.00 44.72 335 ARG A N 1
ATOM 2685 C CA . ARG A 1 335 ? 39.143 11.125 -6.571 1.00 44.72 335 ARG A CA 1
ATOM 2686 C C . ARG A 1 335 ? 40.535 11.606 -6.958 1.00 44.72 335 ARG A C 1
ATOM 2688 O O . ARG A 1 335 ? 40.710 12.765 -7.320 1.00 44.72 335 ARG A O 1
ATOM 2695 N N . PHE A 1 336 ? 41.525 10.720 -6.883 1.00 40.22 336 PHE A N 1
ATOM 2696 C CA . PHE A 1 336 ? 42.761 10.905 -7.634 1.00 40.22 336 PHE A CA 1
ATOM 2697 C C . PHE A 1 336 ? 42.357 11.074 -9.098 1.00 40.22 336 PHE A C 1
ATOM 2699 O O . PHE A 1 336 ? 41.826 10.145 -9.711 1.00 40.22 336 PHE A O 1
ATOM 2706 N N . ALA A 1 337 ? 42.531 12.278 -9.637 1.00 41.47 337 ALA A N 1
ATOM 2707 C CA . ALA A 1 337 ? 42.297 12.556 -11.040 1.00 41.47 337 ALA A CA 1
ATOM 2708 C C . ALA A 1 337 ? 43.286 11.720 -11.863 1.00 41.47 337 ALA A C 1
ATOM 2710 O O . ALA A 1 337 ? 44.419 12.123 -12.110 1.00 41.47 337 ALA A O 1
ATOM 2711 N N . ARG A 1 338 ? 42.875 10.514 -12.260 1.00 43.91 338 ARG A N 1
ATOM 2712 C CA . ARG A 1 338 ? 43.586 9.739 -13.272 1.00 43.91 338 ARG A CA 1
ATOM 2713 C C . ARG A 1 338 ? 43.334 10.433 -14.605 1.00 43.91 338 ARG A C 1
ATOM 2715 O O . ARG A 1 338 ? 42.218 10.399 -15.116 1.00 43.91 338 ARG A O 1
ATOM 2722 N N . GLY A 1 339 ? 44.359 11.099 -15.128 1.00 39.72 339 GLY A N 1
ATOM 2723 C CA . GLY A 1 339 ? 44.331 11.845 -16.386 1.00 39.72 339 GLY A CA 1
ATOM 2724 C C . GLY A 1 339 ? 44.231 10.959 -17.630 1.00 39.72 339 GLY A C 1
ATOM 2725 O O . GLY A 1 339 ? 45.068 11.069 -18.518 1.00 39.72 339 GLY A O 1
ATOM 2726 N N . TYR A 1 340 ? 43.225 10.088 -17.718 1.00 41.28 340 TYR A N 1
ATOM 2727 C CA . TYR A 1 340 ? 42.942 9.362 -18.952 1.00 41.28 340 TYR A CA 1
ATOM 2728 C C . TYR A 1 340 ? 41.887 10.110 -19.759 1.00 41.28 340 TYR A C 1
ATOM 2730 O O . TYR A 1 340 ? 40.725 10.249 -19.374 1.00 41.28 340 TYR A O 1
ATOM 2738 N N . VAL A 1 341 ? 42.340 10.604 -20.905 1.00 44.28 341 VAL A N 1
ATOM 2739 C CA . VAL A 1 341 ? 41.514 11.091 -22.004 1.00 44.28 341 VAL A CA 1
ATOM 2740 C C . VAL A 1 341 ? 40.506 10.000 -22.376 1.00 44.28 341 VAL A C 1
ATOM 2742 O O . VAL A 1 341 ? 40.881 8.845 -22.574 1.00 44.28 341 VAL A O 1
ATOM 2745 N N . LYS A 1 342 ? 39.223 10.369 -22.495 1.00 47.66 342 LYS A N 1
ATOM 2746 C CA . LYS A 1 342 ? 38.164 9.521 -23.061 1.00 47.66 342 LYS A CA 1
ATOM 2747 C C . LYS A 1 342 ? 38.469 9.229 -24.534 1.00 47.66 342 LYS A C 1
ATOM 2749 O O . LYS A 1 342 ? 37.940 9.882 -25.426 1.00 47.66 342 LYS A O 1
ATOM 2754 N N . THR A 1 343 ? 39.297 8.231 -24.792 1.00 44.88 343 THR A N 1
ATOM 2755 C CA . THR A 1 343 ? 39.290 7.494 -26.056 1.00 44.88 343 THR A CA 1
ATOM 2756 C C . THR A 1 343 ? 38.989 6.043 -25.705 1.00 44.88 343 THR A C 1
ATOM 2758 O O . THR A 1 343 ? 39.524 5.513 -24.737 1.00 44.88 343 THR A O 1
ATOM 2761 N N . GLY A 1 344 ? 38.028 5.438 -26.402 1.00 51.69 344 GLY A N 1
ATOM 2762 C CA . GLY A 1 344 ? 37.401 4.155 -26.059 1.00 51.69 344 GLY A CA 1
ATOM 2763 C C . GLY A 1 344 ? 38.286 2.912 -26.216 1.00 51.69 344 GLY A C 1
ATOM 2764 O O . GLY A 1 344 ? 37.798 1.889 -26.685 1.00 51.69 344 GLY A O 1
ATOM 2765 N N . ARG A 1 345 ? 39.566 2.976 -25.847 1.00 51.69 345 ARG A N 1
ATOM 2766 C CA . ARG A 1 345 ? 40.462 1.822 -25.736 1.00 51.69 345 ARG A CA 1
ATOM 2767 C C . ARG A 1 345 ? 41.423 2.026 -24.572 1.00 51.69 345 ARG A C 1
ATOM 2769 O O . ARG A 1 345 ? 42.201 2.974 -24.565 1.00 51.69 345 ARG A O 1
ATOM 2776 N N . GLU A 1 346 ? 41.373 1.114 -23.609 1.00 47.62 346 GLU A N 1
ATOM 2777 C CA . GLU A 1 346 ? 42.393 1.008 -22.567 1.00 47.62 346 GLU A CA 1
ATOM 2778 C C . GLU A 1 346 ? 43.725 0.557 -23.202 1.00 47.62 346 GLU A C 1
ATOM 2780 O O . GLU A 1 346 ? 43.714 -0.313 -24.080 1.00 47.62 346 GLU A O 1
ATOM 2785 N N . PRO A 1 347 ? 44.878 1.134 -22.814 1.00 44.62 347 PRO A N 1
ATOM 2786 C CA . PRO A 1 347 ? 46.169 0.702 -23.332 1.00 44.62 347 PRO A CA 1
ATOM 2787 C C . PRO A 1 347 ? 46.541 -0.661 -22.733 1.00 44.62 347 PRO A C 1
ATOM 2789 O O . PRO A 1 347 ? 46.714 -0.801 -21.525 1.00 44.62 347 PRO A O 1
ATOM 2792 N N . SER A 1 348 ? 46.706 -1.663 -23.594 1.00 53.97 348 SER A N 1
ATOM 2793 C CA . SER A 1 348 ? 46.996 -3.067 -23.265 1.00 53.97 348 SER A CA 1
ATOM 2794 C C . SER A 1 348 ? 48.442 -3.344 -22.818 1.00 53.97 348 SER A C 1
ATOM 2796 O O . SER A 1 348 ? 48.930 -4.455 -22.995 1.00 53.97 348 SER A O 1
ATOM 2798 N N . PHE A 1 349 ? 49.165 -2.348 -22.299 1.00 47.66 349 PHE A N 1
ATOM 2799 C CA . PHE A 1 349 ? 50.628 -2.418 -22.141 1.00 47.66 349 PHE A CA 1
ATOM 2800 C C . PHE A 1 349 ? 51.132 -2.680 -20.719 1.00 47.66 349 PHE A C 1
ATOM 2802 O O . PHE A 1 349 ? 52.334 -2.600 -20.486 1.00 47.66 349 PHE A O 1
ATOM 2809 N N . LEU A 1 350 ? 50.264 -3.033 -19.771 1.00 52.97 350 LEU A N 1
ATOM 2810 C CA . LEU A 1 350 ? 50.713 -3.493 -18.457 1.00 52.97 350 LEU A CA 1
ATOM 2811 C C . LEU A 1 350 ? 50.112 -4.869 -18.158 1.00 52.97 350 LEU A C 1
ATOM 2813 O O . LEU A 1 350 ? 48.885 -4.971 -18.074 1.00 52.97 350 LEU A O 1
ATOM 2817 N N . PRO A 1 351 ? 50.934 -5.928 -18.006 1.00 56.66 351 PRO A N 1
ATOM 2818 C CA . PRO A 1 351 ? 50.436 -7.187 -17.478 1.00 56.66 351 PRO A CA 1
ATOM 2819 C C . PRO A 1 351 ? 49.895 -6.941 -16.059 1.00 56.66 351 PRO A C 1
ATOM 2821 O O . PRO A 1 351 ? 50.483 -6.158 -15.304 1.00 56.66 351 PRO A O 1
ATOM 2824 N N . PRO A 1 352 ? 48.751 -7.543 -15.690 1.00 58.16 352 PRO A N 1
ATOM 2825 C CA . PRO A 1 352 ? 48.201 -7.380 -14.353 1.00 58.16 352 PRO A CA 1
ATOM 2826 C C . PRO A 1 352 ? 49.199 -7.917 -13.310 1.00 58.16 352 PRO A C 1
ATOM 2828 O O . PRO A 1 352 ? 49.831 -8.942 -13.563 1.00 58.16 352 PRO A O 1
ATOM 2831 N N . PRO A 1 353 ? 49.355 -7.248 -12.153 1.00 54.19 353 PRO A N 1
ATOM 2832 C CA . PRO A 1 353 ? 50.279 -7.689 -11.114 1.00 54.19 353 PRO A CA 1
ATOM 2833 C C . PRO A 1 353 ? 49.885 -9.084 -10.610 1.00 54.19 353 PRO A C 1
ATOM 2835 O O . PRO A 1 353 ? 48.751 -9.279 -10.160 1.00 54.19 353 PRO A O 1
ATOM 2838 N N . GLU A 1 354 ? 50.824 -10.034 -10.700 1.00 58.44 354 GLU A N 1
ATOM 2839 C CA . GLU A 1 354 ? 50.629 -11.471 -10.422 1.00 58.44 354 GLU A CA 1
ATOM 2840 C C . GLU A 1 354 ? 50.082 -11.757 -9.013 1.00 58.44 354 GLU A C 1
ATOM 2842 O O . GLU A 1 354 ? 49.374 -12.743 -8.815 1.00 58.44 354 GLU A O 1
ATOM 2847 N N . ASP A 1 355 ? 50.307 -10.850 -8.062 1.00 55.81 355 ASP A N 1
ATOM 2848 C CA . ASP A 1 355 ? 49.936 -11.032 -6.655 1.00 55.81 355 ASP A CA 1
ATOM 2849 C C . ASP A 1 355 ? 48.523 -10.553 -6.295 1.00 55.81 355 ASP A C 1
ATOM 2851 O O . ASP A 1 355 ? 48.070 -10.718 -5.160 1.00 55.81 355 ASP A O 1
ATOM 2855 N N . SER A 1 356 ? 47.793 -9.954 -7.239 1.00 53.34 356 SER A N 1
ATOM 2856 C CA . SER A 1 356 ? 46.433 -9.480 -6.978 1.00 53.34 356 SER A CA 1
ATOM 2857 C C . SER A 1 356 ? 45.403 -10.472 -7.525 1.00 53.34 356 SER A C 1
ATOM 2859 O O . SER A 1 356 ? 45.350 -10.696 -8.739 1.00 53.34 356 SER A O 1
ATOM 2861 N N . PRO A 1 357 ? 44.563 -11.096 -6.672 1.00 61.97 357 PRO A N 1
ATOM 2862 C CA . PRO A 1 357 ? 43.539 -11.999 -7.164 1.00 61.97 357 PRO A CA 1
ATOM 2863 C C . PRO A 1 357 ? 42.620 -11.213 -8.097 1.00 61.97 357 PRO A C 1
ATOM 2865 O O . PRO A 1 357 ? 41.983 -10.238 -7.702 1.00 61.97 357 PRO A O 1
ATOM 2868 N N . GLY A 1 358 ? 42.568 -11.630 -9.364 1.00 64.88 358 GLY A N 1
ATOM 2869 C CA . GLY A 1 358 ? 41.690 -11.008 -10.346 1.00 64.88 358 GLY A CA 1
ATOM 2870 C C . GLY A 1 358 ? 40.220 -11.075 -9.907 1.00 64.88 358 GLY A C 1
ATOM 2871 O O . GLY A 1 358 ? 39.866 -11.836 -9.006 1.00 64.88 358 GLY A O 1
ATOM 2872 N N . PRO A 1 359 ? 39.310 -10.348 -10.568 1.00 59.75 359 PRO A N 1
ATOM 2873 C CA . PRO A 1 359 ? 37.895 -10.265 -10.183 1.00 59.75 359 PRO A CA 1
ATOM 2874 C C . PRO A 1 359 ? 37.173 -11.627 -10.073 1.00 59.75 359 PRO A C 1
ATOM 2876 O O . PRO A 1 359 ? 36.144 -11.732 -9.410 1.00 59.75 359 PRO A O 1
ATOM 2879 N N . ALA A 1 360 ? 37.712 -12.693 -10.676 1.00 59.59 360 ALA A N 1
ATOM 2880 C CA . ALA A 1 360 ? 37.233 -14.065 -10.494 1.00 59.59 360 ALA A CA 1
ATOM 2881 C C . ALA A 1 360 ? 37.633 -14.699 -9.141 1.00 59.59 360 ALA A C 1
ATOM 2883 O O . ALA A 1 360 ? 36.894 -15.540 -8.632 1.00 59.59 360 ALA A O 1
ATOM 2884 N N . GLY A 1 361 ? 38.750 -14.290 -8.531 1.00 61.53 361 GLY A N 1
ATOM 2885 C CA . GLY A 1 361 ? 39.253 -14.795 -7.246 1.00 61.53 361 GLY A CA 1
ATOM 2886 C C . GLY A 1 361 ? 38.353 -14.472 -6.050 1.00 61.53 361 GLY A C 1
ATOM 2887 O O . GLY A 1 361 ? 38.349 -15.215 -5.073 1.00 61.53 361 GLY A O 1
ATOM 2888 N N . TYR A 1 362 ? 37.516 -13.437 -6.166 1.00 64.44 362 TYR A N 1
ATOM 2889 C CA . TYR A 1 362 ? 36.561 -13.016 -5.134 1.00 64.44 362 TYR A CA 1
ATOM 2890 C C . TYR A 1 362 ? 35.196 -13.723 -5.206 1.00 64.44 362 TYR A C 1
ATOM 2892 O O . TYR A 1 362 ? 34.320 -13.457 -4.387 1.00 64.44 362 TYR A O 1
ATOM 2900 N N . SER A 1 363 ? 34.976 -14.618 -6.176 1.00 69.19 363 SER A N 1
ATOM 2901 C CA . SER A 1 363 ? 33.720 -15.378 -6.251 1.00 69.19 363 SER A CA 1
ATOM 2902 C C . SER A 1 363 ? 33.677 -16.461 -5.169 1.00 69.19 363 SER A C 1
ATOM 2904 O O . SER A 1 363 ? 34.565 -17.308 -5.108 1.00 69.19 363 SER A O 1
ATOM 2906 N N . VAL A 1 364 ? 32.665 -16.422 -4.296 1.00 60.59 364 VAL A N 1
ATOM 2907 C CA . VAL A 1 364 ? 32.510 -17.345 -3.150 1.00 60.59 364 VAL A CA 1
ATOM 2908 C C . VAL A 1 364 ? 32.138 -18.761 -3.611 1.00 60.59 364 VAL A C 1
ATOM 2910 O O . VAL A 1 364 ? 32.519 -19.743 -2.981 1.00 60.59 364 VAL A O 1
ATOM 2913 N N . ASP A 1 365 ? 31.463 -18.874 -4.755 1.00 72.50 365 ASP A N 1
ATOM 2914 C CA . ASP A 1 365 ? 31.061 -20.147 -5.347 1.00 72.50 365 ASP A CA 1
ATOM 2915 C C . ASP A 1 365 ? 32.163 -20.733 -6.253 1.00 72.50 365 ASP A C 1
ATOM 2917 O O . ASP A 1 365 ? 32.578 -20.136 -7.256 1.00 72.50 365 ASP A O 1
ATOM 2921 N N . ARG A 1 366 ? 32.632 -21.935 -5.894 1.00 71.88 366 ARG A N 1
ATOM 2922 C CA . ARG A 1 366 ? 33.712 -22.668 -6.570 1.00 71.88 366 ARG A CA 1
ATOM 2923 C C . ARG A 1 366 ? 33.375 -23.005 -8.025 1.00 71.88 366 ARG A C 1
ATOM 2925 O O . ARG A 1 366 ? 34.284 -22.982 -8.858 1.00 71.88 366 ARG A O 1
ATOM 2932 N N . PHE A 1 367 ? 32.109 -23.287 -8.341 1.00 72.94 367 PHE A N 1
ATOM 2933 C CA . PHE A 1 367 ? 31.695 -23.645 -9.703 1.00 72.94 367 PHE A CA 1
ATOM 2934 C C . PHE A 1 367 ? 31.742 -22.433 -10.638 1.00 72.94 367 PHE A C 1
ATOM 2936 O O . PHE A 1 367 ? 32.387 -22.475 -11.689 1.00 72.94 367 PHE A O 1
ATOM 2943 N N . TYR A 1 368 ? 31.173 -21.306 -10.206 1.00 72.12 368 TYR A N 1
ATOM 2944 C CA . TYR A 1 368 ? 31.225 -20.049 -10.958 1.00 72.12 368 TYR A CA 1
ATOM 2945 C C . TYR A 1 368 ? 32.651 -19.509 -11.122 1.00 72.12 368 TYR A C 1
ATOM 2947 O O . TYR A 1 368 ? 32.983 -18.925 -12.161 1.00 72.12 368 TYR A O 1
ATOM 2955 N N . ARG A 1 369 ? 33.519 -19.732 -10.127 1.00 75.00 369 ARG A N 1
ATOM 2956 C CA . ARG A 1 369 ? 34.945 -19.391 -10.205 1.00 75.00 369 ARG A CA 1
ATOM 2957 C C . ARG A 1 369 ? 35.640 -20.127 -11.351 1.00 75.00 369 ARG A C 1
ATOM 2959 O O . ARG A 1 369 ? 36.364 -19.508 -12.131 1.00 75.00 369 ARG A O 1
ATOM 2966 N N . GLN A 1 370 ? 35.412 -21.436 -11.467 1.00 75.50 370 GLN A N 1
ATOM 2967 C CA . GLN A 1 370 ? 36.038 -22.267 -12.499 1.00 75.50 370 GLN A CA 1
ATOM 2968 C C . GLN A 1 370 ? 35.550 -21.921 -13.907 1.00 75.50 370 GLN A C 1
ATOM 2970 O O . GLN A 1 370 ? 36.372 -21.829 -14.819 1.00 75.50 370 GLN A O 1
ATOM 2975 N N . GLU A 1 371 ? 34.252 -21.670 -14.095 1.00 74.12 371 GLU A N 1
ATOM 2976 C CA . GLU A 1 371 ? 33.733 -21.244 -15.400 1.00 74.12 371 GLU A CA 1
ATOM 2977 C C . GLU A 1 371 ? 34.333 -19.915 -15.861 1.00 74.12 371 GLU A C 1
ATOM 2979 O O . GLU A 1 371 ? 34.748 -19.788 -17.014 1.00 74.12 371 GLU A O 1
ATOM 2984 N N . ARG A 1 372 ? 34.422 -18.920 -14.969 1.00 68.88 372 ARG A N 1
ATOM 2985 C CA . ARG A 1 372 ? 35.004 -17.618 -15.321 1.00 68.88 372 ARG A CA 1
ATOM 2986 C C . ARG A 1 372 ? 36.482 -17.744 -15.671 1.00 68.88 372 ARG A C 1
ATOM 2988 O O . ARG A 1 372 ? 36.899 -17.209 -16.692 1.00 68.88 372 ARG A O 1
ATOM 2995 N N . LEU A 1 373 ? 37.259 -18.496 -14.891 1.00 68.62 373 LEU A N 1
ATOM 2996 C CA . LEU A 1 373 ? 38.678 -18.725 -15.187 1.00 68.62 373 LEU A CA 1
ATOM 2997 C C . LEU A 1 373 ? 38.892 -19.448 -16.527 1.00 68.62 373 LEU A C 1
ATOM 2999 O O . LEU A 1 373 ? 39.840 -19.126 -17.239 1.00 68.62 373 LEU A O 1
ATOM 3003 N N . ARG A 1 374 ? 37.995 -20.367 -16.911 1.00 70.81 374 ARG A N 1
ATOM 3004 C CA . ARG A 1 374 ? 38.021 -21.004 -18.239 1.00 70.81 374 ARG A CA 1
ATOM 3005 C C . ARG A 1 374 ? 37.733 -20.019 -19.372 1.00 70.81 374 ARG A C 1
ATOM 3007 O O . ARG A 1 374 ? 38.367 -20.120 -20.411 1.00 70.81 374 ARG A O 1
ATOM 3014 N N . ARG A 1 375 ? 36.826 -19.055 -19.174 1.00 65.31 375 ARG A N 1
ATOM 3015 C CA . ARG A 1 375 ? 36.500 -18.029 -20.185 1.00 65.31 375 ARG A CA 1
ATOM 3016 C C . ARG A 1 375 ? 37.622 -17.006 -20.393 1.00 65.31 375 ARG A C 1
ATOM 3018 O O . ARG A 1 375 ? 37.753 -16.485 -21.492 1.00 65.31 375 ARG A O 1
ATOM 3025 N N . PHE A 1 376 ? 38.416 -16.718 -19.358 1.00 60.84 376 PHE A N 1
ATOM 3026 C CA . PHE A 1 376 ? 39.525 -15.755 -19.434 1.00 60.84 376 PHE A CA 1
ATOM 3027 C C . PHE A 1 376 ? 40.876 -16.379 -19.815 1.00 60.84 376 PHE A C 1
ATOM 3029 O O . PHE A 1 376 ? 41.777 -15.653 -20.229 1.00 60.84 376 PHE A O 1
ATOM 3036 N N . ARG A 1 377 ? 41.030 -17.707 -19.731 1.00 53.34 377 ARG A N 1
ATOM 3037 C CA . ARG A 1 377 ? 42.159 -18.415 -20.350 1.00 53.34 377 ARG A CA 1
ATOM 3038 C C . ARG A 1 377 ? 41.917 -18.539 -21.854 1.00 53.34 377 ARG A C 1
ATOM 3040 O O . ARG A 1 377 ? 41.434 -19.559 -22.333 1.00 53.34 377 ARG A O 1
ATOM 3047 N N . ILE A 1 378 ? 42.272 -17.496 -22.595 1.00 44.00 378 ILE A N 1
ATOM 3048 C CA . ILE A 1 378 ? 42.534 -17.624 -24.030 1.00 44.00 378 ILE A CA 1
ATOM 3049 C C . ILE A 1 378 ? 43.740 -18.572 -24.165 1.00 44.00 378 ILE A C 1
ATOM 3051 O O . ILE A 1 378 ? 44.768 -18.311 -23.533 1.00 44.00 378 ILE A O 1
ATOM 3055 N N . PRO A 1 379 ? 43.647 -19.686 -24.913 1.00 43.47 379 PRO A N 1
ATOM 3056 C CA . PRO A 1 379 ? 44.818 -20.490 -25.214 1.00 43.47 379 PRO A CA 1
ATOM 3057 C C . PRO A 1 379 ? 45.729 -19.659 -26.119 1.00 43.47 379 PRO A C 1
ATOM 3059 O O . PRO A 1 379 ? 45.341 -19.295 -27.227 1.00 43.47 379 PRO A O 1
ATOM 3062 N N . LEU A 1 380 ? 46.928 -19.338 -25.634 1.00 42.03 380 LEU A N 1
ATOM 3063 C CA . LEU A 1 380 ? 48.021 -18.887 -26.490 1.00 42.03 380 LEU A CA 1
ATOM 3064 C C . LEU A 1 380 ? 48.390 -20.066 -27.397 1.00 42.03 380 LEU A C 1
ATOM 3066 O O . LEU A 1 380 ? 49.109 -20.977 -26.991 1.00 42.03 380 LEU A O 1
ATOM 3070 N N . LEU A 1 381 ? 47.810 -20.078 -28.594 1.00 39.53 381 LEU A N 1
ATOM 3071 C CA . LEU A 1 381 ? 48.254 -20.883 -29.720 1.00 39.53 381 LEU A CA 1
ATOM 3072 C C . LEU A 1 381 ? 48.929 -19.938 -30.717 1.00 39.53 381 LEU A C 1
ATOM 3074 O O . LEU A 1 381 ? 48.264 -19.059 -31.264 1.00 39.53 381 LEU A O 1
ATOM 3078 N N . HIS A 1 382 ? 50.219 -20.219 -30.926 1.00 35.47 382 HIS A N 1
ATOM 3079 C CA . HIS A 1 382 ? 51.211 -19.602 -31.816 1.00 35.47 382 HIS A CA 1
ATOM 3080 C C . HIS A 1 382 ? 51.847 -18.285 -31.371 1.00 35.47 382 HIS A C 1
ATOM 3082 O O . HIS A 1 382 ? 51.166 -17.238 -31.351 1.00 35.47 382 HIS A O 1
#

Radius of gyration: 81.99 Å; chains: 1; bounding box: 184×85×262 Å

Secondary structure (DSSP, 8-state):
--HHHHHHHHHHHHHHHHHHHHHHHHHHHHHHHHHHHHHHHHHHHHHHHHHHHHHHHHHHHHHHHHHHHHHHHHHHHHHHHHHHHHHHHHHHHHHHHHHHHHHHHHHHHHHHHHHHHHHHHHHHHHHHHHHHHHHHHHHHHHHHHHHHHHHHHHHHHHHHHHHHHHHHHHHHHHHHHHHHHHHHHHHHHHHHHHHHHHHHHHHHHHHHHHHHHHS--PPPGGG----GGG-------S-S-PPPPPP----SSPPTT-HHHHHHHHHHSPPTT---TTS----TT--SS------------HHHHHHHHHHHSPPTT----TTT-----TT-S----------S-----SPPPTTSPPTTTT-S-HHHHHHHHHHH------